Protein AF-A0A944GM49-F1 (afdb_monomer)

Foldseek 3Di:
DLLQDDDPVQWDKDWDWDWDDDPVDIDGQDTFIWIKHFDDHPCSPPPQTKIKTFQPVVGPGQWQFALPQDQCCAAPVRHRPRTAGMKIFACQPVCNQFLSCLLQLLLVLLVPAQAAGKGWDWDFDDDPNHGRAITIIIHDPALRVCCRRHVDRSQQKWKKFQDVVVVPQRIFTPGYDDPPPDPDRCVLCPVLVVLVVVDDACQDPVSVVVLVLAAVLSQLLSQCLSCQLQVLPDPPPSGQWMKMAGNACPDPDRPNGHIHTHRGDSLSRLFQAQVCLQPLQQCVAPDPDGRLLDPPDSRSSSNSVNRLLLHPVSVVVSLVSSLCCCVGSVVPVVSLVSLVVSCVRCLVRFVVRCVSVPPSHGSCCNDCNSGSHSVSVNRSSVRNSVNSVVNSVSSCVPNVD

Structure (mmCIF, N/CA/C/O backbone):
data_AF-A0A944GM49-F1
#
_entry.id   AF-A0A944GM49-F1
#
loop_
_atom_site.group_PDB
_atom_site.id
_atom_site.type_symbol
_atom_site.label_atom_id
_atom_site.label_alt_id
_atom_site.label_comp_id
_atom_site.label_asym_id
_atom_site.label_entity_id
_atom_site.label_seq_id
_atom_site.pdbx_PDB_ins_code
_atom_site.Cartn_x
_atom_site.Cartn_y
_atom_site.Cartn_z
_atom_site.occupancy
_atom_site.B_iso_or_equiv
_atom_site.auth_seq_id
_atom_site.auth_comp_id
_atom_site.auth_asym_id
_atom_site.auth_atom_id
_atom_site.pdbx_PDB_model_num
ATOM 1 N N . ALA A 1 1 ? -13.262 2.116 -25.261 1.00 62.12 1 ALA A N 1
ATOM 2 C CA . ALA A 1 1 ? -11.812 1.849 -25.364 1.00 62.12 1 ALA A CA 1
ATOM 3 C C . ALA A 1 1 ? -11.486 0.547 -24.641 1.00 62.12 1 ALA A C 1
ATOM 5 O O . ALA A 1 1 ? -12.060 0.304 -23.584 1.00 62.12 1 ALA A O 1
ATOM 6 N N . ASN A 1 2 ? -10.597 -0.282 -25.194 1.00 79.81 2 ASN A N 1
ATOM 7 C CA . ASN A 1 2 ? -10.342 -1.642 -24.692 1.00 79.81 2 ASN A CA 1
ATOM 8 C C . ASN A 1 2 ? -9.691 -1.670 -23.296 1.00 79.81 2 ASN A C 1
ATOM 10 O O . ASN A 1 2 ? -9.828 -2.656 -22.587 1.00 79.81 2 ASN A O 1
ATOM 14 N N . TYR A 1 3 ? -9.061 -0.573 -22.856 1.00 80.81 3 TYR A N 1
ATOM 15 C CA . TYR A 1 3 ? -8.359 -0.505 -21.567 1.00 80.81 3 TYR A CA 1
ATOM 16 C C . TYR A 1 3 ? -9.266 -0.626 -20.329 1.00 80.81 3 TYR A C 1
ATOM 18 O O . TYR A 1 3 ? -8.764 -0.797 -19.225 1.00 80.81 3 TYR A O 1
ATOM 26 N N . LYS A 1 4 ? -10.597 -0.530 -20.475 1.00 84.50 4 LYS A N 1
ATOM 27 C CA . LYS A 1 4 ? -11.540 -0.704 -19.353 1.00 84.50 4 LYS A CA 1
ATOM 28 C C . LYS A 1 4 ? -11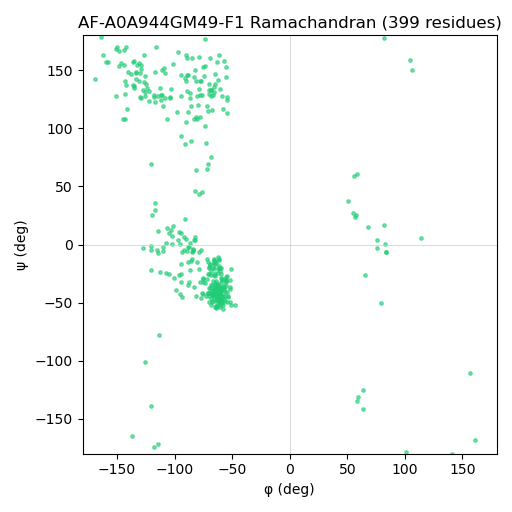.906 -2.163 -19.076 1.00 84.50 4 LYS A C 1
ATOM 30 O O . LYS A 1 4 ? -12.508 -2.441 -18.040 1.00 84.50 4 LYS A O 1
ATOM 35 N N . GLN A 1 5 ? -11.560 -3.063 -19.985 1.00 87.88 5 GLN A N 1
ATOM 36 C CA . GLN A 1 5 ? -11.939 -4.465 -19.923 1.00 87.88 5 GLN A CA 1
ATOM 37 C C . GLN A 1 5 ? -11.110 -5.228 -18.875 1.00 87.88 5 GLN A C 1
ATOM 39 O O . GLN A 1 5 ? -9.999 -4.808 -18.548 1.00 87.88 5 GLN A O 1
ATOM 44 N N . LYS A 1 6 ? -11.669 -6.301 -18.302 1.00 86.25 6 LYS A N 1
ATOM 45 C CA . LYS A 1 6 ? -11.122 -7.022 -17.136 1.00 86.25 6 LYS A CA 1
ATOM 46 C C . LYS A 1 6 ? -11.331 -8.537 -17.273 1.00 86.25 6 LYS A C 1
ATOM 48 O O . LYS A 1 6 ? -12.088 -8.984 -18.127 1.00 86.25 6 LYS A O 1
ATOM 53 N N . GLY A 1 7 ? -10.702 -9.310 -16.387 1.00 88.75 7 GLY A N 1
ATOM 54 C CA . GLY A 1 7 ? -10.905 -10.762 -16.278 1.00 88.75 7 GLY A CA 1
ATOM 55 C C . GLY A 1 7 ? -10.113 -11.606 -17.284 1.00 88.75 7 GLY A C 1
ATOM 56 O O . GLY A 1 7 ? -9.387 -11.073 -18.126 1.00 88.75 7 GLY A O 1
ATOM 57 N N . ARG A 1 8 ? -10.254 -12.934 -17.161 1.00 90.31 8 ARG A N 1
ATOM 58 C CA . ARG A 1 8 ? -9.513 -13.957 -17.924 1.00 90.31 8 ARG A CA 1
ATOM 59 C C . ARG A 1 8 ? -9.629 -13.778 -19.440 1.00 90.31 8 ARG A C 1
ATOM 61 O O . ARG A 1 8 ? -8.626 -13.847 -20.137 1.00 90.31 8 ARG A O 1
ATOM 68 N N . GLU A 1 9 ? -10.820 -13.443 -19.929 1.00 92.81 9 GLU A N 1
ATOM 69 C CA . GLU A 1 9 ? -11.111 -13.215 -21.357 1.00 92.81 9 GLU A CA 1
ATOM 70 C C . GLU A 1 9 ? -10.319 -12.049 -21.980 1.00 92.81 9 GLU A C 1
ATOM 72 O O . GLU A 1 9 ? -10.139 -11.952 -23.199 1.00 92.81 9 GLU A O 1
ATOM 77 N N . TRP A 1 10 ? -9.815 -11.136 -21.147 1.00 93.31 10 TRP A N 1
ATOM 78 C CA . TRP A 1 10 ? -9.014 -9.986 -21.570 1.00 93.31 10 TRP A CA 1
ATOM 79 C C . TRP A 1 10 ? -7.516 -10.163 -21.331 1.00 93.31 10 TRP A C 1
ATOM 81 O O . TRP A 1 10 ? -6.741 -9.238 -21.572 1.00 93.31 10 TRP A O 1
ATOM 91 N N . GLU A 1 11 ? -7.100 -11.361 -20.929 1.00 95.81 11 GLU A N 1
ATOM 92 C CA . GLU A 1 11 ? -5.700 -11.760 -20.890 1.00 95.81 11 GLU A CA 1
ATOM 93 C C . GLU A 1 11 ? -5.187 -12.088 -22.293 1.00 95.81 11 GLU A C 1
ATOM 95 O O . GLU A 1 11 ? -5.901 -12.646 -23.133 1.00 95.81 11 GLU A O 1
ATOM 100 N N . ARG A 1 12 ? -3.952 -11.686 -22.587 1.00 95.50 12 ARG A N 1
ATOM 101 C CA . ARG A 1 12 ? -3.293 -11.951 -23.870 1.00 95.50 12 ARG A CA 1
ATOM 102 C C . ARG A 1 12 ? -1.970 -12.649 -23.625 1.00 95.50 12 ARG A C 1
ATOM 104 O O . ARG A 1 12 ? -1.239 -12.268 -22.720 1.00 95.50 12 ARG A O 1
ATOM 111 N N . THR A 1 13 ? -1.666 -13.653 -24.437 1.00 97.12 13 THR A N 1
ATOM 112 C CA . THR A 1 13 ? -0.367 -14.325 -24.396 1.00 97.12 13 THR A CA 1
ATOM 113 C C . THR A 1 13 ? 0.739 -13.360 -24.815 1.00 97.12 13 THR A C 1
ATOM 115 O O . THR A 1 13 ? 0.598 -12.652 -25.814 1.00 97.12 13 THR A O 1
ATOM 118 N N . ALA A 1 14 ? 1.844 -13.366 -24.077 1.00 97.44 14 ALA A N 1
ATOM 119 C CA . ALA A 1 14 ? 3.080 -12.674 -24.415 1.00 97.44 14 ALA A CA 1
ATOM 120 C C . ALA A 1 14 ? 4.285 -13.589 -24.166 1.00 97.44 14 ALA A C 1
ATOM 122 O O . ALA A 1 14 ? 4.209 -14.530 -23.376 1.00 97.44 14 ALA A O 1
ATOM 123 N N . ALA A 1 15 ? 5.399 -13.298 -24.835 1.00 97.69 15 ALA A N 1
ATOM 124 C CA . ALA A 1 15 ? 6.705 -13.832 -24.472 1.00 97.69 15 ALA A CA 1
ATOM 125 C C . ALA A 1 15 ? 7.416 -12.815 -23.572 1.00 97.69 15 ALA A C 1
ATOM 127 O O . ALA A 1 15 ? 7.509 -11.640 -23.930 1.00 97.69 15 ALA A O 1
ATOM 128 N N . LEU A 1 16 ? 7.890 -13.267 -22.414 1.00 98.00 16 LEU A N 1
ATOM 129 C CA . LEU A 1 16 ? 8.657 -12.477 -21.459 1.00 98.00 16 LEU A CA 1
ATOM 130 C C . LEU A 1 16 ? 10.110 -12.949 -21.475 1.00 98.00 16 LEU A C 1
ATOM 132 O O . LEU A 1 16 ? 10.371 -14.124 -21.216 1.00 98.00 16 LEU A O 1
ATOM 136 N N . SER A 1 17 ? 11.021 -12.005 -21.690 1.00 97.75 17 SER A N 1
ATOM 137 C CA . SER A 1 17 ? 12.437 -12.141 -21.356 1.00 97.75 17 SER A CA 1
ATOM 138 C C . SER A 1 17 ? 12.797 -11.078 -20.323 1.00 97.75 17 SER A C 1
ATOM 140 O O . SER A 1 17 ? 12.530 -9.895 -20.547 1.00 97.75 17 SER A O 1
ATOM 142 N N . MET A 1 18 ? 13.385 -11.488 -19.200 1.00 97.81 18 MET A N 1
ATOM 143 C CA . MET A 1 18 ? 13.909 -10.590 -18.169 1.00 97.81 18 MET A CA 1
ATOM 144 C C . MET A 1 18 ? 15.424 -10.712 -18.127 1.00 97.81 18 MET A C 1
ATOM 146 O O . MET A 1 18 ? 15.960 -11.821 -18.122 1.00 97.81 18 MET A O 1
ATOM 150 N N . PHE A 1 19 ? 16.095 -9.566 -18.077 1.00 97.31 19 PHE A N 1
ATOM 151 C CA . PHE A 1 19 ? 17.545 -9.490 -18.053 1.00 97.31 19 PHE A CA 1
ATOM 152 C C . PHE A 1 19 ? 18.008 -8.740 -16.814 1.00 97.31 19 PHE A C 1
ATOM 154 O O . PHE A 1 19 ? 17.529 -7.636 -16.555 1.00 97.31 19 PHE A O 1
ATOM 161 N N . GLU A 1 20 ? 18.978 -9.308 -16.110 1.00 95.44 20 GLU A N 1
ATOM 162 C CA . GLU A 1 20 ? 19.768 -8.574 -15.130 1.00 95.44 20 GLU A CA 1
ATOM 163 C C . GLU A 1 20 ? 20.988 -7.969 -15.806 1.00 95.44 20 GLU A C 1
ATOM 165 O O . GLU A 1 20 ? 21.609 -8.574 -16.689 1.00 95.44 20 GLU A O 1
ATOM 170 N N . MET A 1 21 ? 21.323 -6.750 -15.395 1.00 91.44 21 MET A N 1
ATOM 171 C CA . MET A 1 21 ? 22.419 -5.988 -15.976 1.00 91.44 21 MET A CA 1
ATOM 172 C C . MET A 1 21 ? 23.336 -5.486 -14.869 1.00 91.44 21 MET A C 1
ATOM 174 O O . MET A 1 21 ? 22.907 -4.799 -13.946 1.00 91.44 21 MET A O 1
ATOM 178 N N . SER A 1 22 ? 24.618 -5.798 -15.003 1.00 89.44 22 SER A N 1
ATOM 179 C CA . SER A 1 22 ? 25.712 -5.144 -14.297 1.00 89.44 22 SER A CA 1
ATOM 180 C C . SER A 1 22 ? 26.605 -4.436 -15.326 1.00 89.44 22 SER A C 1
ATOM 182 O O . SER A 1 22 ? 26.439 -4.662 -16.529 1.00 89.44 22 SER A O 1
ATOM 184 N N . PRO A 1 23 ? 27.562 -3.589 -14.904 1.00 87.56 23 PRO A N 1
ATOM 185 C CA . PRO A 1 23 ? 28.467 -2.914 -15.838 1.00 87.56 23 PRO A CA 1
ATOM 186 C C . PRO A 1 23 ? 29.173 -3.855 -16.829 1.00 87.56 23 PRO A C 1
ATOM 188 O O . PRO A 1 23 ? 29.426 -3.459 -17.964 1.00 87.56 23 PRO A O 1
ATOM 191 N N . ASP A 1 24 ? 29.431 -5.103 -16.423 1.00 92.75 24 ASP A N 1
ATOM 192 C CA . ASP A 1 24 ? 30.232 -6.065 -17.189 1.00 92.75 24 ASP A CA 1
ATOM 193 C C . ASP A 1 24 ? 29.438 -7.283 -17.698 1.00 92.75 24 ASP A C 1
ATOM 195 O O . ASP A 1 24 ? 29.982 -8.107 -18.440 1.00 92.75 24 ASP A O 1
ATOM 199 N N . LYS A 1 25 ? 28.167 -7.448 -17.302 1.00 93.88 25 LYS A N 1
ATOM 200 C CA . LYS A 1 25 ? 27.368 -8.642 -17.623 1.00 93.88 25 LYS A CA 1
ATOM 201 C C . LYS A 1 25 ? 25.913 -8.283 -17.910 1.00 93.88 25 LYS A C 1
ATOM 203 O O . LYS A 1 25 ? 25.283 -7.533 -17.175 1.00 93.88 25 LYS A O 1
ATOM 208 N N . THR A 1 26 ? 25.358 -8.903 -18.944 1.00 95.56 26 THR A N 1
ATOM 209 C CA . THR A 1 26 ? 23.910 -9.011 -19.148 1.00 95.56 26 THR A CA 1
ATOM 210 C C . THR A 1 26 ? 23.545 -10.486 -19.116 1.00 95.56 26 THR A C 1
ATOM 212 O O . THR A 1 26 ? 24.164 -11.289 -19.815 1.00 95.56 26 THR A O 1
ATOM 215 N N . GLU A 1 27 ? 22.565 -10.848 -18.301 1.00 96.44 27 GLU A N 1
ATOM 216 C CA . GLU A 1 27 ? 22.133 -12.231 -18.108 1.00 96.44 27 GLU A CA 1
ATOM 217 C C . GLU A 1 27 ? 20.622 -12.331 -18.260 1.00 96.44 27 GLU A C 1
ATOM 219 O O . GLU A 1 27 ? 19.890 -11.597 -17.606 1.00 96.44 27 GLU A O 1
ATOM 224 N N . GLU A 1 28 ? 20.154 -13.231 -19.124 1.00 97.44 28 GLU A N 1
ATOM 225 C CA . GLU A 1 28 ? 18.731 -13.553 -19.216 1.00 97.44 28 GLU A CA 1
ATOM 226 C C . GLU A 1 28 ? 18.357 -14.482 -18.057 1.00 97.44 28 GLU A C 1
ATOM 228 O O . GLU A 1 28 ? 18.773 -15.640 -18.025 1.00 97.44 28 GLU A O 1
ATOM 233 N N . VAL A 1 29 ? 17.591 -13.964 -17.098 1.00 97.12 29 VAL A N 1
ATOM 234 C CA . VAL A 1 29 ? 17.218 -14.680 -15.865 1.00 97.12 29 VAL A CA 1
ATOM 235 C C . VAL A 1 29 ? 15.848 -15.346 -15.964 1.00 97.12 29 VAL A C 1
ATOM 237 O O . VAL A 1 29 ? 15.604 -16.369 -15.330 1.00 97.12 29 VAL A O 1
ATOM 240 N N . LEU A 1 30 ? 14.961 -14.822 -16.813 1.00 97.25 30 LEU A N 1
ATOM 241 C CA . LEU A 1 30 ? 13.676 -15.441 -17.133 1.00 97.25 30 LEU A CA 1
ATOM 242 C C . LEU A 1 30 ? 13.445 -15.400 -18.638 1.00 97.25 30 LEU A C 1
ATOM 244 O O . LEU A 1 30 ? 13.607 -14.357 -19.262 1.00 97.25 30 LEU A O 1
ATOM 248 N N . ASN A 1 31 ? 12.992 -16.522 -19.193 1.00 97.19 31 ASN A N 1
ATOM 249 C CA . ASN A 1 31 ? 12.485 -16.629 -20.557 1.00 97.19 31 ASN A CA 1
ATOM 250 C C . ASN A 1 31 ? 11.313 -17.617 -20.563 1.00 97.19 31 ASN A C 1
ATOM 252 O O . ASN A 1 31 ? 11.500 -18.821 -20.339 1.00 97.19 31 ASN A O 1
ATOM 256 N N . GLN A 1 32 ? 10.093 -17.106 -20.733 1.00 97.88 32 GLN A N 1
ATOM 257 C CA . GLN A 1 32 ? 8.888 -17.931 -20.824 1.00 97.88 32 GLN A CA 1
ATOM 258 C C . GLN A 1 32 ? 7.707 -17.176 -21.435 1.00 97.88 32 GLN A C 1
ATOM 260 O O . GLN A 1 32 ? 7.662 -15.948 -21.463 1.00 97.88 32 GLN A O 1
ATOM 265 N N . LEU A 1 33 ? 6.701 -17.931 -21.873 1.00 98.31 33 LEU A N 1
ATOM 266 C CA . LEU A 1 33 ? 5.387 -17.374 -22.171 1.00 98.31 33 LEU A CA 1
ATOM 267 C C . LEU A 1 33 ? 4.634 -17.052 -20.874 1.00 98.31 33 LEU A C 1
ATOM 269 O O . LEU A 1 33 ? 4.733 -17.776 -19.880 1.00 98.31 33 LEU A O 1
ATOM 273 N N . CYS A 1 34 ? 3.849 -15.981 -20.905 1.00 98.19 34 CYS A N 1
ATOM 274 C CA . CYS A 1 34 ? 2.978 -15.561 -19.816 1.00 98.19 34 CYS A CA 1
ATOM 275 C C . CYS A 1 34 ? 1.676 -14.957 -20.358 1.00 98.19 34 CYS A C 1
ATOM 277 O O . CYS A 1 34 ? 1.543 -14.658 -21.549 1.00 98.19 34 CYS A O 1
ATOM 279 N N . GLY A 1 35 ? 0.700 -14.785 -19.475 1.00 98.12 35 GLY A N 1
ATOM 280 C CA . GLY A 1 35 ? -0.472 -13.964 -19.740 1.00 98.12 35 GLY A CA 1
ATOM 281 C C . GLY A 1 35 ? -0.221 -12.517 -19.335 1.00 98.12 35 GLY A C 1
ATOM 282 O O . GLY A 1 35 ? 0.466 -12.258 -18.352 1.00 98.12 35 GLY A O 1
ATOM 283 N N . VAL A 1 36 ? -0.795 -11.564 -20.063 1.00 97.31 36 VAL A N 1
ATOM 284 C CA . VAL A 1 36 ? -0.692 -10.130 -19.768 1.00 97.31 36 VAL A CA 1
ATOM 285 C C . VAL A 1 36 ? -2.080 -9.506 -19.711 1.00 97.31 36 VAL A C 1
ATOM 287 O O . VAL A 1 36 ? -2.898 -9.707 -20.614 1.00 97.31 36 VAL A O 1
ATOM 290 N N . ARG A 1 37 ? -2.338 -8.712 -18.665 1.00 95.94 37 ARG A N 1
ATOM 291 C CA . ARG A 1 37 ? -3.525 -7.846 -18.544 1.00 95.94 37 ARG A CA 1
ATOM 292 C C . ARG A 1 37 ? -3.125 -6.421 -18.193 1.00 95.94 37 ARG A C 1
ATOM 294 O O . ARG A 1 37 ? -2.098 -6.197 -17.565 1.00 95.94 37 ARG A O 1
ATOM 301 N N . ILE A 1 38 ? -3.967 -5.459 -18.563 1.00 95.19 38 ILE A N 1
ATOM 302 C CA . ILE A 1 38 ? -3.829 -4.083 -18.078 1.00 95.19 38 ILE A CA 1
ATOM 303 C C . ILE A 1 38 ? -4.157 -4.050 -16.577 1.00 95.19 38 ILE A C 1
ATOM 305 O O . ILE A 1 38 ? -5.176 -4.598 -16.153 1.00 95.19 38 ILE A O 1
ATOM 309 N N . GLN A 1 39 ? -3.299 -3.392 -15.802 1.00 92.94 39 GLN A N 1
ATOM 310 C CA . GLN A 1 39 ? -3.407 -3.210 -14.355 1.00 92.94 39 GLN A CA 1
ATOM 311 C C . GLN A 1 39 ? -3.941 -1.811 -14.005 1.00 92.94 39 GLN A C 1
ATOM 313 O O . GLN A 1 39 ? -3.817 -0.865 -14.785 1.00 92.94 39 GLN A O 1
ATOM 318 N N . GLY A 1 40 ? -4.548 -1.699 -12.821 1.00 89.06 40 GLY A N 1
ATOM 319 C CA . GLY A 1 40 ? -5.018 -0.446 -12.233 1.00 89.06 40 GLY A CA 1
ATOM 320 C C . GLY A 1 40 ? -6.523 -0.233 -12.376 1.00 89.06 40 GLY A C 1
ATOM 321 O O . GLY A 1 40 ? -7.246 -1.066 -12.931 1.00 89.06 40 GLY A O 1
ATOM 322 N N . ASN A 1 41 ? -7.002 0.911 -11.883 1.00 86.25 41 ASN A N 1
ATOM 323 C CA . ASN A 1 41 ? -8.377 1.349 -12.107 1.00 86.25 41 ASN A CA 1
ATOM 324 C C . ASN A 1 41 ? -8.429 2.616 -12.966 1.00 86.25 41 ASN A C 1
ATOM 326 O O . ASN A 1 41 ? -8.661 2.516 -14.174 1.00 86.25 41 ASN A O 1
ATOM 330 N N . TYR A 1 42 ? -8.149 3.776 -12.368 1.00 86.12 42 TYR A N 1
ATOM 331 C CA . TYR A 1 42 ? -8.139 5.069 -13.056 1.00 86.12 42 TYR A CA 1
ATOM 332 C C . TYR A 1 42 ? -6.948 5.207 -14.022 1.00 86.12 42 TYR A C 1
ATOM 334 O O . TYR A 1 42 ? -7.121 5.590 -15.184 1.00 86.12 42 TYR A O 1
ATOM 342 N N . SER A 1 43 ? -5.766 4.753 -13.588 1.00 90.00 43 SER A N 1
ATOM 343 C CA . SER A 1 43 ? -4.502 4.790 -14.346 1.00 90.00 43 SER A CA 1
ATOM 344 C C . SER A 1 43 ? -4.517 3.991 -15.653 1.00 90.00 43 SER A C 1
ATOM 346 O O . SER A 1 43 ? -3.681 4.176 -16.533 1.00 90.00 43 SER A O 1
ATOM 348 N N . ARG A 1 44 ? -5.533 3.148 -15.873 1.00 91.25 44 ARG A N 1
ATOM 349 C CA . ARG A 1 44 ? -5.751 2.478 -17.167 1.00 91.25 44 ARG A CA 1
ATOM 350 C C . ARG A 1 44 ? -5.984 3.468 -18.308 1.00 91.25 44 ARG A C 1
ATOM 352 O O . ARG A 1 44 ? -5.850 3.094 -19.474 1.00 91.25 44 ARG A O 1
ATOM 359 N N . SER A 1 45 ? -6.367 4.702 -17.984 1.00 90.06 45 SER A N 1
ATOM 360 C CA . SER A 1 45 ? -6.538 5.787 -18.947 1.00 90.06 45 SER A CA 1
ATOM 361 C C . SER A 1 45 ? -5.249 6.563 -19.257 1.00 90.06 45 SER A C 1
ATOM 363 O O . SER A 1 45 ? -5.213 7.231 -20.292 1.00 90.06 45 SER A O 1
ATOM 365 N N . ASP A 1 46 ? -4.183 6.404 -18.463 1.00 92.06 46 ASP A N 1
ATOM 366 C CA . ASP A 1 46 ? -2.908 7.115 -18.642 1.00 92.06 46 ASP A CA 1
ATOM 367 C C . ASP A 1 46 ? -2.154 6.664 -19.888 1.00 92.06 46 ASP A C 1
ATOM 369 O O . ASP A 1 46 ? -2.397 5.582 -20.418 1.00 92.06 46 ASP A O 1
ATOM 373 N N . LEU A 1 47 ? -1.213 7.476 -20.378 1.00 93.50 47 LEU A N 1
ATOM 374 C CA . LEU A 1 47 ? -0.439 7.162 -21.585 1.00 93.50 47 LEU A CA 1
ATOM 375 C C . LEU A 1 47 ? 0.330 5.837 -21.443 1.00 93.50 47 LEU A C 1
ATOM 377 O O . LEU A 1 47 ? 0.184 4.951 -22.291 1.00 93.50 47 LEU A O 1
ATOM 381 N N . GLN A 1 48 ? 1.078 5.684 -20.348 1.00 96.00 48 GLN A N 1
ATOM 382 C CA . GLN A 1 48 ? 1.783 4.457 -19.986 1.00 96.00 48 GLN A CA 1
ATOM 383 C C . GLN A 1 48 ? 0.826 3.532 -19.220 1.00 96.00 48 GLN A C 1
ATOM 385 O O . GLN A 1 48 ? 0.303 3.899 -18.174 1.00 96.00 48 GLN A O 1
ATOM 390 N N . LYS A 1 49 ? 0.570 2.330 -19.746 1.00 95.19 49 LYS A N 1
ATOM 391 C CA . LYS A 1 49 ? -0.341 1.364 -19.111 1.00 95.19 49 LYS A CA 1
ATOM 392 C C . LYS A 1 49 ? 0.408 0.514 -18.096 1.00 95.19 49 LYS A C 1
ATOM 394 O O . LYS A 1 49 ? 1.402 -0.097 -18.465 1.00 95.19 49 LYS A O 1
ATOM 399 N N . GLY A 1 50 ? -0.118 0.390 -16.879 1.00 96.31 50 GLY A N 1
ATOM 400 C CA . GLY A 1 50 ? 0.297 -0.678 -15.971 1.00 96.31 50 GLY A CA 1
ATOM 401 C C . GLY A 1 50 ? -0.036 -2.048 -16.568 1.00 96.31 50 GLY A C 1
ATOM 402 O O . GLY A 1 50 ? -1.087 -2.210 -17.201 1.00 96.31 50 GLY A O 1
ATOM 403 N N . LEU A 1 51 ? 0.844 -3.028 -16.381 1.00 97.12 51 LEU A N 1
ATOM 404 C CA . LEU A 1 51 ? 0.662 -4.393 -16.876 1.00 97.12 51 LEU A CA 1
ATOM 405 C C . LEU A 1 51 ? 0.815 -5.384 -15.728 1.00 97.12 51 LEU A C 1
ATOM 407 O O . LEU A 1 51 ? 1.700 -5.243 -14.897 1.00 97.12 51 LEU A O 1
ATOM 411 N N . ARG A 1 52 ? -0.021 -6.413 -15.710 1.00 97.44 52 ARG A N 1
ATOM 412 C CA . ARG A 1 52 ? 0.120 -7.563 -14.822 1.00 97.44 52 ARG A CA 1
ATOM 413 C C . ARG A 1 52 ? 0.487 -8.780 -15.656 1.00 97.44 52 ARG A C 1
ATOM 415 O O . ARG A 1 52 ? -0.175 -9.046 -16.664 1.00 97.44 52 ARG A O 1
ATOM 422 N N . LEU A 1 53 ? 1.549 -9.462 -15.250 1.00 98.12 53 LEU A N 1
ATOM 423 C CA . LEU A 1 53 ? 2.135 -10.631 -15.891 1.00 98.12 53 LEU A CA 1
ATOM 424 C C . LEU A 1 53 ? 1.744 -11.868 -15.083 1.00 98.12 53 LEU A C 1
ATOM 426 O O . LEU A 1 53 ? 1.994 -11.903 -13.885 1.00 98.12 53 LEU A O 1
ATOM 430 N N . TYR A 1 54 ? 1.165 -12.876 -15.727 1.00 97.94 54 TYR A N 1
ATOM 431 C CA . TYR A 1 54 ? 0.705 -14.104 -15.078 1.00 97.94 54 TYR A CA 1
ATOM 432 C C . TYR A 1 54 ? 1.468 -15.313 -15.607 1.00 97.94 54 TYR A C 1
ATOM 434 O O . TYR A 1 54 ? 1.412 -15.620 -16.804 1.00 97.94 54 TYR A O 1
ATOM 442 N N . ALA A 1 55 ? 2.120 -16.047 -14.715 1.00 97.75 55 ALA A N 1
ATOM 443 C CA . ALA A 1 55 ? 2.688 -17.347 -15.023 1.00 97.75 55 ALA A CA 1
ATOM 444 C C . ALA A 1 55 ? 1.631 -18.434 -14.789 1.00 97.75 55 ALA A C 1
ATOM 446 O O . ALA A 1 55 ? 1.177 -18.666 -13.670 1.00 97.75 55 ALA A O 1
ATOM 447 N N . ARG A 1 56 ? 1.199 -19.102 -15.862 1.00 95.38 56 ARG A N 1
ATOM 448 C CA . ARG A 1 56 ? 0.136 -20.118 -15.823 1.00 95.38 56 ARG A CA 1
ATOM 449 C C . ARG A 1 56 ? 0.482 -21.278 -16.744 1.00 95.38 56 ARG A C 1
ATOM 451 O O . ARG A 1 56 ? 1.083 -21.078 -17.800 1.00 95.38 56 ARG A O 1
ATOM 458 N N . SER A 1 57 ? 0.036 -22.476 -16.372 1.00 95.81 57 SER A N 1
ATOM 459 C CA . SER A 1 57 ? 0.210 -23.696 -17.172 1.00 95.81 57 SER A CA 1
ATOM 460 C C . SER A 1 57 ? -0.336 -23.565 -18.594 1.00 95.81 57 SER A C 1
ATOM 462 O O . SER A 1 57 ? 0.253 -24.112 -19.518 1.00 95.81 57 SER A O 1
ATOM 464 N N . ASP A 1 58 ? -1.405 -22.784 -18.780 1.00 95.12 58 ASP A N 1
ATOM 465 C CA . ASP A 1 58 ? -2.026 -22.525 -20.087 1.00 95.12 58 ASP A CA 1
ATOM 466 C C . ASP A 1 58 ? -1.075 -21.844 -21.086 1.00 95.12 58 ASP A C 1
ATOM 468 O O . ASP A 1 58 ? -1.283 -21.935 -22.294 1.00 95.12 58 ASP A O 1
ATOM 472 N N . TYR A 1 59 ? -0.039 -21.154 -20.595 1.00 95.12 59 TYR A N 1
ATOM 473 C CA . TYR A 1 59 ? 0.981 -20.517 -21.431 1.00 95.12 59 TYR A CA 1
ATOM 474 C C . TYR A 1 59 ? 2.323 -21.250 -21.382 1.00 95.12 59 TYR A C 1
ATOM 476 O O . TYR A 1 59 ? 3.102 -21.149 -22.323 1.00 95.12 59 TYR A O 1
ATOM 484 N N . GLY A 1 60 ? 2.610 -21.993 -20.313 1.00 94.31 60 GLY A N 1
ATOM 485 C CA . GLY A 1 60 ? 3.866 -22.717 -20.149 1.00 94.31 60 GLY A CA 1
ATOM 486 C C . GLY A 1 60 ? 4.176 -22.983 -18.682 1.00 94.31 60 GLY A C 1
ATOM 487 O O . GLY A 1 60 ? 3.518 -23.794 -18.033 1.00 94.31 60 GLY A O 1
ATOM 488 N N . LYS A 1 61 ? 5.205 -22.322 -18.143 1.00 96.12 61 LYS A N 1
ATOM 489 C CA . LYS A 1 61 ? 5.567 -22.460 -16.726 1.00 96.12 61 LYS A CA 1
ATOM 490 C C . LYS A 1 61 ? 4.501 -21.803 -15.839 1.00 96.12 61 LYS A C 1
ATOM 492 O O . LYS A 1 61 ? 4.026 -20.705 -16.119 1.00 96.12 61 LYS A O 1
ATOM 497 N N . LYS A 1 62 ? 4.151 -22.480 -14.741 1.00 96.81 62 LYS A N 1
ATOM 498 C CA . LYS A 1 62 ? 3.125 -22.053 -13.770 1.00 96.81 62 LYS A CA 1
ATOM 499 C C . LYS A 1 62 ? 3.616 -21.044 -12.721 1.00 96.81 62 LYS A C 1
ATOM 501 O O . LYS A 1 62 ? 2.907 -20.816 -11.748 1.00 96.81 62 LYS A O 1
ATOM 506 N N . SER A 1 63 ? 4.840 -20.553 -12.862 1.00 97.50 63 SER A N 1
ATOM 507 C CA . SER A 1 63 ? 5.494 -19.571 -11.993 1.00 97.50 63 SER A CA 1
ATOM 508 C C . SER A 1 63 ? 6.655 -18.914 -12.751 1.00 97.50 63 SER A C 1
ATOM 510 O O . SER A 1 63 ? 7.153 -19.469 -13.739 1.00 97.50 63 SER A O 1
ATOM 512 N N . PHE A 1 64 ? 7.045 -17.721 -12.316 1.00 98.12 64 PHE A N 1
ATOM 513 C CA . PHE A 1 64 ? 8.320 -17.082 -12.606 1.00 98.12 64 PHE A CA 1
ATOM 514 C C . PHE A 1 64 ? 9.291 -17.512 -11.503 1.00 98.12 64 PHE A C 1
ATOM 516 O O . PHE A 1 64 ? 9.142 -17.078 -10.366 1.00 98.12 64 PHE A O 1
ATOM 523 N N . ASN A 1 65 ? 10.222 -18.413 -11.822 1.00 97.31 65 ASN A N 1
ATOM 524 C CA . ASN A 1 65 ? 11.195 -18.931 -10.855 1.00 97.31 65 ASN A CA 1
ATOM 525 C C . ASN A 1 65 ? 12.477 -18.104 -10.949 1.00 97.31 65 ASN A C 1
ATOM 527 O O . ASN A 1 65 ? 13.299 -18.361 -11.834 1.00 97.31 65 ASN A O 1
ATOM 531 N N . TYR A 1 66 ? 12.581 -17.084 -10.110 1.00 97.25 66 TYR A N 1
ATOM 532 C CA . TYR A 1 66 ? 13.727 -16.204 -9.959 1.00 97.25 66 TYR A CA 1
ATOM 533 C C . TYR A 1 66 ? 13.538 -15.334 -8.707 1.00 97.25 66 TYR A C 1
ATOM 535 O O . TYR A 1 66 ? 12.429 -14.854 -8.477 1.00 97.25 66 TYR A O 1
ATOM 543 N N . SER A 1 67 ? 14.610 -15.056 -7.963 1.00 96.88 67 SER A N 1
ATOM 544 C CA . SER A 1 67 ? 14.639 -14.136 -6.812 1.00 96.88 67 SER A CA 1
ATOM 545 C C . SER A 1 67 ? 14.533 -12.671 -7.260 1.00 96.88 67 SER A C 1
ATOM 547 O O . SER A 1 67 ? 15.469 -11.879 -7.134 1.00 96.88 67 SER A O 1
ATOM 549 N N . VAL A 1 68 ? 13.388 -12.300 -7.844 1.00 96.94 68 VAL A N 1
ATOM 550 C CA . VAL A 1 68 ? 13.145 -10.999 -8.500 1.00 96.94 68 VAL A CA 1
ATOM 551 C C . VAL A 1 68 ? 13.504 -9.817 -7.593 1.00 96.94 68 VAL A C 1
ATOM 553 O O . VAL A 1 68 ? 14.023 -8.806 -8.080 1.00 96.94 68 VAL A O 1
ATOM 556 N N . PHE A 1 69 ? 13.246 -9.946 -6.290 1.00 96.62 69 PHE A N 1
ATOM 557 C CA . PHE A 1 69 ? 13.396 -8.878 -5.300 1.00 96.62 69 PHE A CA 1
ATOM 558 C C . PHE A 1 69 ? 14.602 -9.042 -4.366 1.00 96.62 69 PHE A C 1
ATOM 560 O O . PHE A 1 69 ? 14.701 -8.299 -3.395 1.00 96.62 69 PHE A O 1
ATOM 567 N N . GLY A 1 70 ? 15.535 -9.936 -4.702 1.00 95.19 70 GLY A N 1
ATOM 568 C CA . GLY A 1 70 ? 16.754 -10.177 -3.930 1.00 95.19 70 GLY A CA 1
ATOM 569 C C . GLY A 1 70 ? 16.717 -11.486 -3.147 1.00 95.19 70 GLY A C 1
ATOM 570 O O . GLY A 1 70 ? 15.662 -11.961 -2.744 1.00 95.19 70 GLY A O 1
ATOM 571 N N . GLU A 1 71 ? 17.895 -12.075 -2.948 1.00 95.69 71 GLU A N 1
ATOM 572 C CA . GLU A 1 71 ? 18.070 -13.331 -2.199 1.00 95.69 71 GLU A CA 1
ATOM 573 C C . GLU A 1 71 ? 17.815 -13.164 -0.691 1.00 95.69 71 GLU A C 1
ATOM 575 O O . GLU A 1 71 ? 17.582 -14.137 0.021 1.00 95.69 71 GLU A O 1
ATOM 580 N N . ASP A 1 72 ? 17.885 -11.924 -0.204 1.00 95.62 72 ASP A N 1
ATOM 581 C CA . ASP A 1 72 ? 17.623 -11.519 1.176 1.00 95.62 72 ASP A CA 1
ATOM 582 C C . ASP A 1 72 ? 16.135 -11.295 1.470 1.00 95.62 72 ASP A C 1
ATOM 584 O O . ASP A 1 72 ? 15.771 -11.043 2.620 1.00 95.62 72 ASP A O 1
ATOM 588 N N . TYR A 1 73 ? 15.271 -11.386 0.456 1.00 96.19 73 TYR A N 1
ATOM 589 C CA . TYR A 1 73 ? 13.834 -11.387 0.663 1.00 96.19 73 TYR A CA 1
ATOM 590 C C . TYR A 1 73 ? 13.369 -12.803 1.010 1.00 96.19 73 TYR A C 1
ATOM 592 O O . TYR A 1 73 ? 13.387 -13.694 0.161 1.00 96.19 73 TYR A O 1
ATOM 600 N N . LEU A 1 74 ? 13.006 -12.998 2.278 1.00 97.00 74 LEU A N 1
ATOM 601 C CA . LEU A 1 74 ? 12.664 -14.298 2.846 1.00 97.00 74 LEU A CA 1
ATOM 602 C C . LEU A 1 74 ? 11.173 -14.384 3.183 1.00 97.00 74 LEU A C 1
ATOM 604 O O . LEU A 1 74 ? 10.568 -13.368 3.537 1.00 97.00 74 LEU A O 1
ATOM 608 N N . ASP A 1 75 ? 10.628 -15.594 3.106 1.00 96.69 75 ASP A N 1
ATOM 609 C CA . ASP A 1 75 ? 9.334 -15.956 3.679 1.00 96.69 75 ASP A CA 1
ATOM 610 C C . ASP A 1 75 ? 9.410 -16.080 5.218 1.00 96.69 75 ASP A C 1
ATOM 612 O O . ASP A 1 75 ? 10.483 -15.969 5.829 1.00 96.69 75 ASP A O 1
ATOM 616 N N . ASP A 1 76 ? 8.275 -16.349 5.863 1.00 95.56 76 ASP A N 1
ATOM 617 C CA . ASP A 1 76 ? 8.199 -16.527 7.321 1.00 95.56 76 ASP A CA 1
ATOM 618 C C . ASP A 1 76 ? 8.950 -17.772 7.837 1.00 95.56 76 ASP A C 1
ATOM 620 O O . ASP A 1 76 ? 9.239 -17.873 9.035 1.00 95.56 76 ASP A O 1
ATOM 624 N N . ASN A 1 77 ? 9.307 -18.712 6.955 1.00 94.88 77 ASN A N 1
ATOM 625 C CA . ASN A 1 77 ? 10.130 -19.881 7.279 1.00 94.88 77 ASN A CA 1
ATOM 626 C C . ASN A 1 77 ? 11.637 -19.610 7.114 1.00 94.88 77 ASN A C 1
ATOM 628 O O . ASN A 1 77 ? 12.460 -20.457 7.482 1.00 94.88 77 ASN A O 1
ATOM 632 N N . GLY A 1 78 ? 12.015 -18.431 6.610 1.00 96.62 78 GLY A N 1
ATOM 633 C CA . GLY A 1 78 ? 13.397 -18.045 6.338 1.00 96.62 78 GLY A CA 1
ATOM 634 C C . GLY A 1 78 ? 13.943 -18.564 5.004 1.00 96.62 78 GLY A C 1
ATOM 635 O O . GLY A 1 78 ? 15.164 -18.589 4.825 1.00 96.62 78 GLY A O 1
ATOM 636 N N . GLU A 1 79 ? 13.077 -18.992 4.087 1.00 97.44 79 GLU A N 1
ATOM 637 C CA . GLU A 1 79 ? 13.420 -19.410 2.727 1.00 97.44 79 GLU A CA 1
ATOM 638 C C . GLU A 1 79 ? 13.351 -18.219 1.763 1.00 97.44 79 GLU A C 1
ATOM 640 O O . GLU A 1 79 ? 12.506 -17.340 1.892 1.00 97.44 79 GLU A O 1
ATOM 645 N N . THR A 1 80 ? 14.253 -18.164 0.781 1.00 97.62 80 THR A N 1
ATOM 646 C CA . THR A 1 80 ? 14.256 -17.082 -0.212 1.00 97.62 80 THR A CA 1
ATOM 647 C C . THR A 1 80 ? 13.003 -17.126 -1.086 1.00 97.62 80 THR A C 1
ATOM 649 O O . THR A 1 80 ? 12.682 -18.150 -1.688 1.00 97.62 80 THR A O 1
ATOM 652 N N . MET A 1 81 ? 12.357 -15.972 -1.239 1.00 97.19 81 MET A N 1
ATOM 653 C CA . MET A 1 81 ? 11.229 -15.755 -2.141 1.00 97.19 81 MET A CA 1
ATOM 654 C C . MET A 1 81 ? 11.702 -15.724 -3.604 1.00 97.19 81 MET A C 1
ATOM 656 O O . MET A 1 81 ? 12.004 -14.671 -4.174 1.00 97.19 81 MET A O 1
ATOM 660 N N . ASP A 1 82 ? 11.767 -16.901 -4.230 1.00 96.88 82 ASP A N 1
ATOM 661 C CA . ASP A 1 82 ? 12.293 -17.101 -5.588 1.00 96.88 82 ASP A CA 1
ATOM 662 C C . ASP A 1 82 ? 11.239 -17.559 -6.612 1.00 96.88 82 ASP A C 1
ATOM 664 O O . ASP A 1 82 ? 11.567 -17.954 -7.737 1.00 96.88 82 ASP A O 1
ATOM 668 N N . LYS A 1 83 ? 9.954 -17.504 -6.252 1.00 96.25 83 LYS A N 1
ATOM 669 C CA . LYS A 1 83 ? 8.862 -18.056 -7.059 1.00 96.25 83 LYS A CA 1
ATOM 670 C C . LYS A 1 83 ? 7.629 -17.159 -7.020 1.00 96.25 83 LYS A C 1
ATOM 672 O O . LYS A 1 83 ? 6.969 -17.039 -6.002 1.00 96.25 83 LYS A O 1
ATOM 677 N N . PHE A 1 84 ? 7.246 -16.619 -8.178 1.00 97.75 84 PHE A N 1
ATOM 678 C CA . PHE A 1 84 ? 6.111 -15.693 -8.291 1.00 97.75 84 PHE A CA 1
ATOM 679 C C . PHE A 1 84 ? 5.071 -16.182 -9.300 1.00 97.75 84 PHE A C 1
ATOM 681 O O . PHE A 1 84 ? 5.401 -16.591 -10.417 1.00 97.75 84 PHE A O 1
ATOM 688 N N . LYS A 1 85 ? 3.785 -16.118 -8.953 1.00 97.50 85 LYS A N 1
ATOM 689 C CA . LYS A 1 85 ? 2.675 -16.410 -9.885 1.00 97.50 85 LYS A CA 1
ATOM 690 C C . LYS A 1 85 ? 2.310 -15.216 -10.743 1.00 97.50 85 LYS A C 1
ATOM 692 O O . LYS A 1 85 ? 2.003 -15.358 -11.932 1.00 97.50 85 LYS A O 1
ATOM 697 N N . THR A 1 86 ? 2.393 -14.046 -10.131 1.00 97.38 86 THR A N 1
ATOM 698 C CA . THR A 1 86 ? 2.029 -12.782 -10.736 1.00 97.38 86 THR A CA 1
ATOM 699 C C . THR A 1 86 ? 3.105 -11.753 -10.430 1.00 97.38 86 THR A C 1
ATOM 701 O O . THR A 1 86 ? 3.589 -11.668 -9.311 1.00 97.38 86 THR A O 1
ATOM 704 N N . LEU A 1 87 ? 3.475 -10.974 -11.441 1.00 98.19 87 LEU A N 1
ATOM 705 C CA . LEU A 1 87 ? 4.325 -9.796 -11.293 1.00 98.19 87 LEU A CA 1
ATOM 706 C C . LEU A 1 87 ? 3.605 -8.604 -11.911 1.00 98.19 87 LEU A C 1
ATOM 708 O O . LEU A 1 87 ? 2.910 -8.742 -12.925 1.00 98.19 87 LEU A O 1
ATOM 712 N N . VAL A 1 88 ? 3.775 -7.423 -11.332 1.00 98.31 88 VAL A N 1
ATOM 713 C CA . VAL A 1 88 ? 3.153 -6.199 -11.836 1.00 98.31 88 VAL A CA 1
ATOM 714 C C . VAL A 1 88 ? 4.230 -5.245 -12.330 1.00 98.31 88 VAL A C 1
ATOM 716 O O . VAL A 1 88 ? 5.168 -4.901 -11.629 1.00 98.31 88 VAL A O 1
ATOM 719 N N . LEU A 1 89 ? 4.069 -4.787 -13.566 1.00 98.31 89 LEU A N 1
ATOM 720 C CA . LEU A 1 89 ? 4.761 -3.634 -14.122 1.00 98.31 89 LEU A CA 1
ATOM 721 C C . L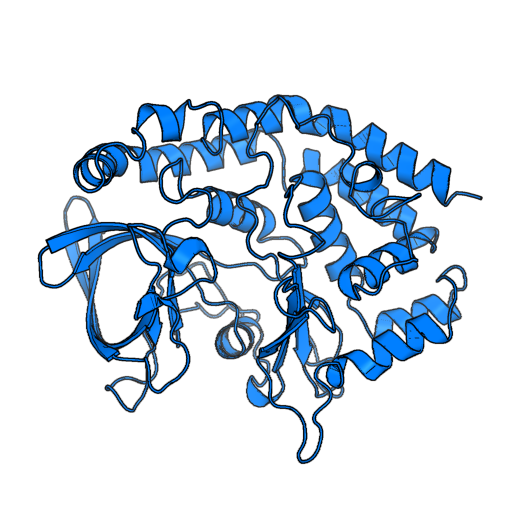EU A 1 89 ? 3.879 -2.412 -13.856 1.00 98.31 89 LEU A C 1
ATOM 723 O O . LEU A 1 89 ? 3.041 -2.032 -14.685 1.00 98.31 89 LEU A O 1
ATOM 727 N N . ARG A 1 90 ? 4.028 -1.806 -12.679 1.00 97.38 90 ARG A N 1
ATOM 728 C CA . ARG A 1 90 ? 3.274 -0.619 -12.272 1.00 97.38 90 ARG A CA 1
ATOM 729 C C . ARG A 1 90 ? 3.838 0.610 -12.981 1.00 97.38 90 ARG A C 1
ATOM 731 O O . ARG A 1 90 ? 5.036 0.883 -12.951 1.00 97.38 90 ARG A O 1
ATOM 738 N N . ALA A 1 91 ? 2.962 1.382 -13.624 1.00 95.81 91 ALA A N 1
ATOM 739 C CA . ALA A 1 91 ? 3.356 2.603 -14.338 1.00 95.81 91 ALA A CA 1
ATOM 740 C C . ALA A 1 91 ? 3.744 3.765 -13.393 1.00 95.81 91 ALA A C 1
ATOM 742 O O . ALA A 1 91 ? 4.325 4.748 -13.843 1.00 95.81 91 ALA A O 1
ATOM 743 N N . GLY A 1 92 ? 3.454 3.645 -12.094 1.00 92.00 92 GLY A N 1
ATOM 744 C CA . GLY A 1 92 ? 3.755 4.628 -11.043 1.00 92.00 92 GLY A CA 1
ATOM 745 C C . GLY A 1 92 ? 2.528 5.278 -10.397 1.00 92.00 92 GLY A C 1
ATOM 746 O O . GLY A 1 92 ? 2.693 6.191 -9.596 1.00 92.00 92 GLY A O 1
ATOM 747 N N . GLY A 1 93 ? 1.312 4.836 -10.745 1.00 91.62 93 GLY A N 1
ATOM 748 C CA . GLY A 1 93 ? 0.072 5.367 -10.166 1.00 91.62 93 GLY A CA 1
ATOM 749 C C . GLY A 1 93 ? -0.066 6.871 -10.399 1.00 91.62 93 GLY A C 1
ATOM 750 O O . GLY A 1 93 ? 0.236 7.366 -11.487 1.00 91.62 93 GLY A O 1
ATOM 751 N N . ASN A 1 94 ? -0.446 7.610 -9.361 1.00 91.56 94 ASN A N 1
ATOM 752 C CA . ASN A 1 94 ? -0.539 9.072 -9.415 1.00 91.56 94 ASN A CA 1
ATOM 753 C C . ASN A 1 94 ? 0.824 9.766 -9.600 1.00 91.56 94 ASN A C 1
ATOM 755 O O . ASN A 1 94 ? 0.883 10.940 -9.962 1.00 91.56 94 ASN A O 1
ATOM 759 N N . CYS A 1 95 ? 1.925 9.034 -9.415 1.00 94.62 95 CYS A N 1
ATOM 760 C CA . CYS A 1 95 ? 3.288 9.509 -9.637 1.00 94.62 95 CYS A CA 1
ATOM 761 C C . CYS A 1 95 ? 3.895 9.019 -10.967 1.00 94.62 95 CYS A C 1
ATOM 763 O O . CYS A 1 95 ? 5.109 9.117 -11.152 1.00 94.62 95 CYS A O 1
ATOM 765 N N . ALA A 1 96 ? 3.089 8.515 -11.916 1.00 94.56 96 ALA A N 1
ATOM 766 C CA . ALA A 1 96 ? 3.573 7.889 -13.155 1.00 94.56 96 ALA A CA 1
ATOM 767 C C . ALA A 1 96 ? 4.523 8.758 -14.001 1.00 94.56 96 ALA A C 1
ATOM 769 O O . ALA A 1 96 ? 5.410 8.220 -14.667 1.00 94.56 96 ALA A O 1
ATOM 770 N N . PHE A 1 97 ? 4.374 10.083 -13.965 1.00 96.44 97 PHE A N 1
ATOM 771 C CA . PHE A 1 97 ? 5.236 11.032 -14.683 1.00 96.44 97 PHE A CA 1
ATOM 772 C C . PHE A 1 97 ? 5.964 12.005 -13.740 1.00 96.44 97 PHE A C 1
ATOM 774 O O . PHE A 1 97 ? 6.325 13.105 -14.145 1.00 96.44 97 PHE A O 1
ATOM 781 N N . LEU A 1 98 ? 6.170 11.588 -12.487 1.00 96.50 98 LEU A N 1
ATOM 782 C CA . LEU A 1 98 ? 6.893 12.318 -11.439 1.00 96.50 98 LEU A CA 1
ATOM 783 C C . LEU A 1 98 ? 8.087 11.467 -10.971 1.00 96.50 98 LEU A C 1
ATOM 785 O O . LEU A 1 98 ? 8.727 10.819 -11.799 1.00 96.50 98 LEU A O 1
ATOM 789 N N . ALA A 1 99 ? 8.376 11.413 -9.664 1.00 97.44 99 ALA A N 1
ATOM 790 C CA . ALA A 1 99 ? 9.419 10.537 -9.123 1.00 97.44 99 ALA A CA 1
ATOM 791 C C . ALA A 1 99 ? 9.138 9.039 -9.343 1.00 97.44 99 ALA A C 1
ATOM 793 O O . ALA A 1 99 ? 10.065 8.237 -9.329 1.00 97.44 99 ALA A O 1
ATOM 794 N N . LYS A 1 100 ? 7.876 8.643 -9.580 1.00 97.06 100 LYS A N 1
ATOM 795 C CA . LYS A 1 100 ? 7.418 7.269 -9.885 1.00 97.06 100 LYS A CA 1
ATOM 796 C C . LYS A 1 100 ? 7.595 6.234 -8.764 1.00 97.06 100 LYS A C 1
ATOM 798 O O . LYS A 1 100 ? 6.812 5.291 -8.712 1.00 97.06 100 LYS A O 1
ATOM 803 N N . PHE A 1 101 ? 8.556 6.413 -7.864 1.00 97.69 101 PHE A N 1
ATOM 804 C CA . PHE A 1 101 ? 8.919 5.446 -6.830 1.00 97.69 101 PHE A CA 1
ATOM 805 C C . PHE A 1 101 ? 8.253 5.665 -5.466 1.00 97.69 101 PHE A C 1
ATOM 807 O O . PHE A 1 101 ? 8.540 4.911 -4.543 1.00 97.69 101 PHE A O 1
ATOM 814 N N . ASN A 1 102 ? 7.406 6.689 -5.304 1.00 97.50 102 ASN A N 1
ATOM 815 C CA . ASN A 1 102 ? 6.882 7.101 -3.993 1.00 97.50 102 ASN A CA 1
ATOM 816 C C . ASN A 1 102 ? 6.223 5.952 -3.217 1.00 97.50 102 ASN A C 1
ATOM 818 O O . ASN A 1 102 ? 6.495 5.797 -2.033 1.00 97.50 102 ASN A O 1
ATOM 822 N N . ASP A 1 103 ? 5.404 5.133 -3.883 1.00 97.56 103 ASP A N 1
ATOM 823 C CA . ASP A 1 103 ? 4.782 3.952 -3.270 1.00 97.56 103 ASP A CA 1
ATOM 824 C C . ASP A 1 103 ? 5.845 2.959 -2.769 1.00 97.56 103 ASP A C 1
ATOM 826 O O . ASP A 1 103 ? 5.871 2.628 -1.588 1.00 97.56 103 ASP A O 1
ATOM 830 N N . THR A 1 104 ? 6.798 2.572 -3.626 1.00 97.94 104 THR A N 1
ATOM 831 C CA . THR A 1 104 ? 7.918 1.689 -3.256 1.00 97.94 104 THR A CA 1
ATOM 832 C C . THR A 1 104 ? 8.735 2.235 -2.089 1.00 97.94 104 THR A C 1
ATOM 834 O O . THR A 1 104 ? 9.131 1.474 -1.208 1.00 97.94 104 THR A O 1
ATOM 837 N N . TYR A 1 105 ? 9.000 3.540 -2.065 1.00 98.56 105 TYR A N 1
ATOM 838 C CA . TYR A 1 105 ? 9.767 4.179 -0.999 1.00 98.56 105 TYR A CA 1
ATOM 839 C C . TYR A 1 105 ? 9.071 4.030 0.360 1.00 98.56 105 TYR A C 1
ATOM 841 O O . TYR A 1 105 ? 9.689 3.579 1.326 1.00 98.56 105 TYR A O 1
ATOM 849 N N . TRP A 1 106 ? 7.774 4.337 0.422 1.00 98.25 106 TRP A N 1
ATOM 850 C CA . TRP A 1 106 ? 6.985 4.205 1.646 1.00 98.25 106 TRP A CA 1
ATOM 851 C C . TRP A 1 106 ? 6.808 2.746 2.081 1.00 98.25 106 TRP A C 1
ATOM 853 O O . TRP A 1 106 ? 6.997 2.441 3.258 1.00 98.25 106 TRP A O 1
ATOM 863 N N . GLN A 1 107 ? 6.541 1.840 1.136 1.00 98.25 107 GLN A N 1
ATOM 864 C CA . GLN A 1 107 ? 6.492 0.391 1.379 1.00 98.25 107 GLN A CA 1
ATOM 865 C C . GLN A 1 107 ? 7.809 -0.118 1.983 1.00 98.25 107 GLN A C 1
ATOM 867 O O . GLN A 1 107 ? 7.802 -0.847 2.970 1.00 98.25 107 GLN A O 1
ATOM 872 N N . THR A 1 108 ? 8.951 0.331 1.448 1.00 98.19 108 THR A N 1
ATOM 873 C CA . THR A 1 108 ? 10.281 -0.082 1.925 1.00 98.19 108 THR A CA 1
ATOM 874 C C . THR A 1 108 ? 10.533 0.358 3.366 1.00 98.19 108 THR A C 1
ATOM 876 O O . THR A 1 108 ? 11.052 -0.426 4.158 1.00 98.19 108 THR A O 1
ATOM 879 N N . LEU A 1 109 ? 10.146 1.585 3.731 1.00 98.50 109 LEU A N 1
ATOM 880 C CA . LEU A 1 109 ? 10.261 2.066 5.113 1.00 98.50 109 LEU A CA 1
ATOM 881 C C . LEU A 1 109 ? 9.360 1.280 6.073 1.00 98.50 109 LEU A C 1
ATOM 883 O O . LEU A 1 109 ? 9.749 1.028 7.211 1.00 98.50 109 LEU A O 1
ATOM 887 N N . CYS A 1 110 ? 8.178 0.869 5.614 1.00 98.50 110 CYS A N 1
ATOM 888 C CA . CYS A 1 110 ? 7.194 0.163 6.432 1.00 98.50 110 CYS A CA 1
ATOM 889 C C . CYS A 1 110 ? 7.422 -1.354 6.521 1.00 98.50 110 CYS A C 1
ATOM 891 O O . CYS A 1 110 ? 6.718 -2.008 7.279 1.00 98.50 110 CYS A O 1
ATOM 893 N N . ALA A 1 111 ? 8.409 -1.921 5.820 1.00 96.56 111 ALA A N 1
ATOM 894 C CA . ALA A 1 111 ? 8.600 -3.373 5.700 1.00 96.56 111 ALA A CA 1
ATOM 895 C C . ALA A 1 111 ? 8.891 -4.123 7.021 1.00 96.56 111 ALA A C 1
ATOM 897 O O . ALA A 1 111 ? 8.916 -5.346 7.030 1.00 96.56 111 ALA A O 1
ATOM 898 N N . GLN A 1 112 ? 9.171 -3.409 8.117 1.00 94.81 112 GLN A N 1
ATOM 899 C CA . GLN A 1 112 ? 9.413 -3.979 9.456 1.00 94.81 112 GLN A CA 1
ATOM 900 C C . GLN A 1 112 ? 8.208 -3.835 10.402 1.00 94.81 112 GLN A C 1
ATOM 902 O O . GLN A 1 112 ? 8.294 -4.171 11.581 1.00 94.81 112 GLN A O 1
ATOM 907 N N . LEU A 1 113 ? 7.115 -3.240 9.927 1.00 98.00 113 LEU A N 1
ATOM 908 C CA . LEU A 1 113 ? 5.885 -3.074 10.691 1.00 98.00 113 LEU A CA 1
ATOM 909 C C . LEU A 1 113 ? 5.014 -4.334 10.586 1.00 98.00 113 LEU A C 1
ATOM 911 O O . LEU A 1 113 ? 5.139 -5.099 9.637 1.00 98.00 113 LEU A O 1
ATOM 915 N N . ASN A 1 114 ? 4.078 -4.514 11.520 1.00 97.19 114 ASN A N 1
ATOM 916 C CA . ASN A 1 114 ? 3.095 -5.608 11.511 1.00 97.19 114 ASN A CA 1
ATOM 917 C C . ASN A 1 114 ? 1.965 -5.376 10.487 1.00 97.19 114 ASN A C 1
ATOM 919 O O . ASN A 1 114 ? 0.780 -5.521 10.777 1.00 97.19 114 ASN A O 1
ATOM 923 N N . VAL A 1 115 ? 2.317 -4.967 9.278 1.00 97.06 115 VAL A N 1
ATOM 924 C CA . VAL A 1 115 ? 1.395 -4.701 8.177 1.00 97.06 115 VAL A CA 1
ATOM 925 C C . VAL A 1 115 ? 1.953 -5.361 6.934 1.00 97.06 115 VAL A C 1
ATOM 927 O O . VAL A 1 115 ? 3.163 -5.336 6.711 1.00 97.06 115 VAL A O 1
ATOM 930 N N . GLU A 1 116 ? 1.074 -5.921 6.112 1.00 97.69 116 GLU A N 1
ATOM 931 C CA . GLU A 1 116 ? 1.529 -6.512 4.867 1.00 97.69 116 GLU A CA 1
ATOM 932 C C . GLU A 1 116 ? 2.015 -5.415 3.917 1.00 97.69 116 GLU A C 1
ATOM 934 O O . GLU A 1 116 ? 1.311 -4.435 3.659 1.00 97.69 116 GLU A O 1
ATOM 939 N N . THR A 1 117 ? 3.232 -5.569 3.407 1.00 97.31 117 THR A N 1
ATOM 940 C CA . THR A 1 117 ? 3.849 -4.635 2.455 1.00 97.31 117 THR A CA 1
ATOM 941 C C . THR A 1 117 ? 4.125 -5.356 1.143 1.00 97.31 117 THR A C 1
ATOM 943 O O . THR A 1 117 ? 3.676 -6.477 0.935 1.00 97.31 117 THR A O 1
ATOM 946 N N . LYS A 1 118 ? 4.786 -4.702 0.194 1.00 95.62 118 LYS A N 1
ATOM 947 C CA . LYS A 1 118 ? 5.247 -5.361 -1.031 1.00 95.62 118 LYS A CA 1
ATOM 948 C C . LYS A 1 118 ? 6.646 -4.914 -1.394 1.00 95.62 118 LYS A C 1
ATOM 950 O O . LYS A 1 118 ? 7.016 -3.744 -1.231 1.00 95.62 118 LYS A O 1
ATOM 955 N N . ARG A 1 119 ? 7.407 -5.826 -1.979 1.00 97.06 119 ARG A N 1
ATOM 956 C CA . ARG A 1 119 ? 8.694 -5.552 -2.599 1.00 97.06 119 ARG A CA 1
ATOM 957 C C . ARG A 1 119 ? 8.505 -5.045 -4.013 1.00 97.06 119 ARG A C 1
ATOM 959 O O . ARG A 1 119 ? 7.586 -5.401 -4.752 1.00 97.06 119 ARG A O 1
ATOM 966 N N . SER A 1 120 ? 9.390 -4.130 -4.380 1.00 97.44 120 SER A N 1
ATOM 967 C CA . SER A 1 120 ? 9.435 -3.592 -5.727 1.00 97.44 120 SER A CA 1
ATOM 968 C C . SER A 1 120 ? 10.797 -3.005 -6.060 1.00 97.44 120 SER A C 1
ATOM 970 O O . SER A 1 120 ? 11.581 -2.650 -5.182 1.00 97.44 120 SER A O 1
ATOM 972 N N . ARG A 1 121 ? 11.086 -2.923 -7.357 1.00 96.88 121 ARG A N 1
ATOM 973 C CA . ARG A 1 121 ? 12.333 -2.392 -7.914 1.00 96.88 121 ARG A CA 1
ATOM 974 C C . ARG A 1 121 ? 12.072 -1.726 -9.266 1.00 96.88 121 ARG A C 1
ATOM 976 O O . ARG A 1 121 ? 11.123 -2.098 -9.958 1.00 96.88 121 ARG A O 1
ATOM 983 N N . PRO A 1 122 ? 12.892 -0.754 -9.691 1.00 97.25 122 PRO A N 1
ATOM 984 C CA . PRO A 1 122 ? 12.761 -0.189 -11.027 1.00 97.25 122 PRO A CA 1
ATOM 985 C C . PRO A 1 122 ? 13.056 -1.238 -12.100 1.00 97.25 122 PRO A C 1
ATOM 987 O O . PRO A 1 122 ? 13.929 -2.092 -11.942 1.00 97.25 122 PRO A O 1
ATOM 990 N N . CYS A 1 123 ? 12.367 -1.128 -13.232 1.00 97.56 123 CYS A N 1
ATOM 991 C CA . CYS A 1 123 ? 12.712 -1.859 -14.444 1.00 97.56 123 CYS A CA 1
ATOM 992 C C . CYS A 1 123 ? 12.458 -1.010 -15.695 1.00 97.56 123 CYS A C 1
ATOM 994 O O . CYS A 1 123 ? 11.615 -0.108 -15.714 1.00 97.56 123 CYS A O 1
ATOM 996 N N . VAL A 1 124 ? 13.185 -1.315 -16.767 1.00 97.81 124 VAL A N 1
ATOM 997 C CA . VAL A 1 124 ? 12.951 -0.733 -18.090 1.00 97.81 124 VAL A CA 1
ATOM 998 C C . VAL A 1 124 ? 12.258 -1.768 -18.959 1.00 97.81 124 VAL A C 1
ATOM 1000 O O . VAL A 1 124 ? 12.752 -2.879 -19.134 1.00 97.81 124 VAL A O 1
ATOM 1003 N N . VAL A 1 125 ? 11.118 -1.392 -19.531 1.00 98.38 125 VAL A N 1
ATOM 1004 C CA . VAL A 1 125 ? 10.311 -2.290 -20.358 1.00 98.38 125 VAL A CA 1
ATOM 1005 C C . VAL A 1 125 ? 10.514 -1.970 -21.830 1.00 98.38 125 VAL A C 1
ATOM 1007 O O . VAL A 1 125 ? 10.411 -0.815 -22.254 1.00 98.38 125 VAL A O 1
ATOM 1010 N N . TYR A 1 126 ? 10.725 -3.024 -22.616 1.00 98.19 126 TYR A N 1
ATOM 1011 C CA . TYR A 1 126 ? 10.640 -2.999 -24.069 1.00 98.19 126 TYR A CA 1
ATOM 1012 C C . TYR A 1 126 ? 9.437 -3.833 -24.509 1.00 98.19 126 TYR A C 1
ATOM 1014 O O . TYR A 1 126 ? 9.299 -4.984 -24.101 1.00 98.19 126 TYR A O 1
ATOM 1022 N N . LEU A 1 127 ? 8.571 -3.273 -25.352 1.00 97.44 127 LEU A N 1
ATOM 1023 C CA . LEU A 1 127 ? 7.445 -3.999 -25.942 1.00 97.44 127 LEU A CA 1
ATOM 1024 C C . LEU A 1 127 ? 7.718 -4.202 -27.429 1.00 97.44 127 LEU A C 1
ATOM 1026 O O . LEU A 1 127 ? 7.869 -3.235 -28.169 1.00 97.44 127 LEU A O 1
ATOM 1030 N N . ASN A 1 128 ? 7.798 -5.460 -27.869 1.00 96.75 128 ASN A N 1
ATOM 1031 C CA . ASN A 1 128 ? 8.117 -5.822 -29.257 1.00 96.75 128 ASN A CA 1
ATOM 1032 C C . ASN A 1 128 ? 9.387 -5.127 -29.798 1.00 96.75 128 ASN A C 1
ATOM 1034 O O . ASN A 1 128 ? 9.440 -4.726 -30.959 1.00 96.75 128 ASN A O 1
ATOM 1038 N N . GLY A 1 129 ? 10.404 -4.963 -28.944 1.00 96.00 129 GLY A N 1
ATOM 1039 C CA . GLY A 1 129 ? 11.675 -4.312 -29.280 1.00 96.00 129 GLY A CA 1
ATOM 1040 C C . GLY A 1 129 ? 11.674 -2.780 -29.186 1.00 96.00 129 GLY A C 1
ATOM 1041 O O . GLY A 1 129 ? 12.737 -2.172 -29.293 1.00 96.00 129 GLY A O 1
ATOM 1042 N N . GLU A 1 130 ? 10.530 -2.139 -28.943 1.00 97.56 130 GLU A N 1
ATOM 1043 C CA . GLU A 1 130 ? 10.450 -0.692 -28.727 1.00 97.56 130 GLU A CA 1
ATOM 1044 C C . GLU A 1 130 ? 10.630 -0.357 -27.243 1.00 97.56 130 GLU A C 1
ATOM 1046 O O . GLU A 1 130 ? 9.961 -0.945 -26.393 1.00 97.56 130 GLU A O 1
ATOM 1051 N N . TYR A 1 131 ? 11.487 0.624 -26.928 1.00 98.06 131 TYR A N 1
ATOM 1052 C CA . TYR A 1 131 ? 11.560 1.188 -25.578 1.00 98.06 131 TYR A CA 1
ATOM 1053 C C . TYR A 1 131 ? 10.191 1.740 -25.179 1.00 98.06 131 TYR A C 1
ATOM 1055 O O . TYR A 1 131 ? 9.682 2.692 -25.781 1.00 98.06 131 TYR A O 1
ATOM 1063 N N . TRP A 1 132 ? 9.608 1.141 -24.147 1.00 98.06 132 TRP A N 1
ATOM 1064 C CA . TRP A 1 132 ? 8.276 1.493 -23.686 1.00 98.06 132 TRP A CA 1
ATOM 1065 C C . TRP A 1 132 ? 8.304 2.395 -22.455 1.00 98.06 132 TRP A C 1
ATOM 1067 O O . TRP A 1 132 ? 7.405 3.217 -22.281 1.00 98.06 132 TRP A O 1
ATOM 1077 N N . GLY A 1 133 ? 9.334 2.294 -21.615 1.00 97.69 133 GLY A N 1
ATOM 1078 C CA . GLY A 1 133 ? 9.544 3.233 -20.516 1.00 97.69 133 GLY A CA 1
ATOM 1079 C C . GLY A 1 133 ? 10.046 2.601 -19.228 1.00 97.69 133 GLY A C 1
ATOM 1080 O O . GLY A 1 133 ? 10.218 1.387 -19.125 1.00 97.69 133 GLY A O 1
ATOM 1081 N N . LEU A 1 134 ? 10.228 3.471 -18.239 1.00 98.38 134 LEU A N 1
ATOM 1082 C CA . LEU A 1 134 ? 10.513 3.135 -16.852 1.00 98.38 134 LEU A CA 1
ATOM 1083 C C . LEU A 1 134 ? 9.229 2.696 -16.133 1.00 98.38 134 LEU A C 1
ATOM 1085 O O . LEU A 1 134 ? 8.217 3.405 -16.176 1.00 98.38 134 LEU A O 1
ATOM 1089 N N . TYR A 1 135 ? 9.291 1.547 -15.472 1.00 98.31 135 TYR A N 1
ATOM 1090 C CA . TYR A 1 135 ? 8.238 0.958 -14.647 1.00 98.31 135 TYR A CA 1
ATOM 1091 C C . TYR A 1 135 ? 8.776 0.636 -13.254 1.00 98.31 135 TYR A C 1
ATOM 1093 O O . TYR A 1 135 ? 9.985 0.535 -13.044 1.00 98.31 135 TYR A O 1
ATOM 1101 N N . VAL A 1 136 ? 7.854 0.425 -12.323 1.00 98.25 136 VAL A N 1
ATOM 1102 C CA . VAL A 1 136 ? 8.119 -0.235 -11.046 1.00 98.25 136 VAL A CA 1
ATOM 1103 C C . VAL A 1 136 ? 7.696 -1.696 -11.208 1.00 98.25 136 VAL A C 1
ATOM 1105 O O . VAL A 1 136 ? 6.522 -1.965 -11.451 1.00 98.25 136 VAL A O 1
ATOM 1108 N N . LEU A 1 137 ? 8.650 -2.627 -11.160 1.00 98.56 137 LEU A N 1
ATOM 1109 C CA . LEU A 1 137 ? 8.366 -4.058 -11.053 1.00 98.56 137 LEU A CA 1
ATOM 1110 C C . LEU A 1 137 ? 8.041 -4.348 -9.591 1.00 98.56 137 LEU A C 1
ATOM 1112 O O . LEU A 1 137 ? 8.878 -4.085 -8.733 1.00 98.56 137 LEU A O 1
ATOM 1116 N N . GLU A 1 138 ? 6.848 -4.849 -9.311 1.00 97.88 138 GLU A N 1
ATOM 1117 C CA . GLU A 1 138 ? 6.352 -5.067 -7.953 1.00 97.88 138 GLU A CA 1
ATOM 1118 C C . GLU A 1 138 ? 5.653 -6.418 -7.808 1.00 97.88 138 GLU A C 1
ATOM 1120 O O . GLU A 1 138 ? 5.176 -7.003 -8.793 1.00 97.88 138 GLU A O 1
ATOM 1125 N N . GLU A 1 139 ? 5.601 -6.892 -6.567 1.00 97.12 139 GLU A N 1
ATOM 1126 C CA . GLU A 1 139 ? 4.736 -7.998 -6.173 1.00 97.12 139 GLU A CA 1
ATOM 1127 C C . GLU A 1 139 ? 3.262 -7.639 -6.350 1.00 97.12 139 GLU A C 1
ATOM 1129 O O . GLU A 1 139 ? 2.854 -6.473 -6.353 1.00 97.12 139 GLU A O 1
ATOM 1134 N N . ASP A 1 140 ? 2.450 -8.677 -6.487 1.00 95.25 140 ASP A N 1
ATOM 1135 C CA . ASP A 1 140 ? 1.006 -8.567 -6.455 1.00 95.25 140 ASP A CA 1
ATOM 1136 C C . ASP A 1 140 ? 0.495 -9.126 -5.131 1.00 95.25 140 ASP A C 1
ATOM 1138 O O . ASP A 1 140 ? 0.528 -10.336 -4.957 1.00 95.25 140 ASP A O 1
ATOM 1142 N N . GLN A 1 141 ? 0.030 -8.260 -4.228 1.00 95.75 141 GLN A N 1
ATOM 1143 C CA . GLN A 1 141 ? -0.469 -8.620 -2.892 1.00 95.75 141 GLN A CA 1
ATOM 1144 C C . GLN A 1 141 ? -1.827 -9.343 -2.981 1.00 95.75 141 GLN A C 1
ATOM 1146 O O . GLN A 1 141 ? -2.873 -8.777 -2.663 1.00 95.75 141 GLN A O 1
ATOM 1151 N N . ASN A 1 142 ? -1.803 -10.566 -3.502 1.00 96.69 142 ASN A N 1
ATOM 1152 C CA . ASN A 1 142 ? -2.942 -11.454 -3.714 1.00 96.69 142 ASN A CA 1
ATOM 1153 C C . ASN A 1 142 ? -2.838 -12.704 -2.817 1.00 96.69 142 ASN A C 1
ATOM 1155 O O . ASN A 1 142 ? -1.986 -12.794 -1.934 1.00 96.69 142 ASN A O 1
ATOM 1159 N N . ASP A 1 143 ? -3.722 -13.668 -3.047 1.00 97.44 143 ASP A N 1
ATOM 1160 C CA . ASP A 1 143 ? -3.757 -14.957 -2.357 1.00 97.44 143 ASP A CA 1
ATOM 1161 C C . ASP A 1 143 ? -2.477 -15.792 -2.555 1.00 97.44 143 ASP A C 1
ATOM 1163 O O . ASP A 1 143 ? -1.945 -16.326 -1.583 1.00 97.44 143 ASP A O 1
ATOM 1167 N N . ASP A 1 144 ? -1.944 -15.857 -3.782 1.00 97.12 144 ASP A N 1
ATOM 1168 C CA . ASP A 1 144 ? -0.676 -16.535 -4.083 1.00 97.12 144 ASP A CA 1
ATOM 1169 C C . ASP A 1 144 ? 0.496 -15.883 -3.310 1.00 97.12 144 ASP A C 1
ATOM 1171 O O . ASP A 1 144 ? 1.364 -16.587 -2.813 1.00 97.12 144 ASP A O 1
ATOM 1175 N N . HIS A 1 145 ? 0.535 -14.551 -3.181 1.00 96.94 145 HIS A N 1
ATOM 1176 C CA . HIS A 1 145 ? 1.573 -13.838 -2.414 1.00 96.94 145 HIS A CA 1
ATOM 1177 C C . HIS A 1 145 ? 1.542 -14.202 -0.932 1.00 96.94 145 HIS A C 1
ATOM 1179 O O . HIS A 1 145 ? 2.579 -14.508 -0.353 1.00 96.94 145 HIS A O 1
ATOM 1185 N N . LEU A 1 146 ? 0.352 -14.216 -0.333 1.00 97.62 146 LEU A N 1
ATOM 1186 C CA . LEU A 1 146 ? 0.189 -14.557 1.079 1.00 97.62 146 LEU A CA 1
ATOM 1187 C C . LEU A 1 146 ? 0.512 -16.035 1.352 1.00 97.62 146 LEU A C 1
ATOM 1189 O O . LEU A 1 146 ? 1.073 -16.340 2.401 1.00 97.62 146 LEU A O 1
ATOM 1193 N N . GLU A 1 147 ? 0.210 -16.943 0.417 1.00 96.56 147 GLU A N 1
ATOM 1194 C CA . GLU A 1 147 ? 0.642 -18.347 0.498 1.00 96.56 147 GLU A CA 1
ATOM 1195 C C . GLU A 1 147 ? 2.165 -18.473 0.495 1.00 96.56 147 GLU A C 1
ATOM 1197 O O . GLU A 1 147 ? 2.714 -19.167 1.346 1.00 96.56 147 GLU A O 1
ATOM 1202 N N . GLU A 1 148 ? 2.849 -17.809 -0.436 1.00 96.44 148 GLU A N 1
ATOM 1203 C CA . GLU A 1 148 ? 4.308 -17.903 -0.534 1.00 96.44 148 GLU A CA 1
ATOM 1204 C C . GLU A 1 148 ? 5.003 -17.218 0.654 1.00 96.44 148 GLU A C 1
ATOM 1206 O O . GLU A 1 148 ? 5.984 -17.748 1.159 1.00 96.44 148 GLU A O 1
ATOM 1211 N N . LEU A 1 149 ? 4.482 -16.085 1.137 1.00 96.88 149 LEU A N 1
ATOM 1212 C CA . LEU A 1 149 ? 5.085 -15.330 2.238 1.00 96.88 149 LEU A CA 1
ATOM 1213 C C . LEU A 1 149 ? 4.829 -15.962 3.616 1.00 96.88 149 LEU A C 1
ATOM 1215 O O . LEU A 1 149 ? 5.750 -16.066 4.424 1.00 96.88 149 LEU A O 1
ATOM 1219 N N . HIS A 1 150 ? 3.587 -16.370 3.892 1.00 96.44 150 HIS A N 1
ATOM 1220 C CA . HIS A 1 150 ? 3.157 -16.809 5.227 1.00 96.44 150 HIS A CA 1
ATOM 1221 C C . HIS A 1 150 ? 2.878 -18.314 5.331 1.00 96.44 150 HIS A C 1
ATOM 1223 O O . HIS A 1 150 ? 2.543 -18.810 6.409 1.00 96.44 150 HIS A O 1
ATOM 1229 N N . GLY A 1 151 ? 2.935 -19.056 4.222 1.00 95.00 151 GLY A N 1
ATOM 1230 C CA . GLY A 1 151 ? 2.602 -20.482 4.191 1.00 95.00 151 GLY A CA 1
ATOM 1231 C C . GLY A 1 151 ? 1.117 -20.791 4.423 1.00 95.00 151 GLY A C 1
ATOM 1232 O O . GLY A 1 151 ? 0.769 -21.935 4.728 1.00 95.00 151 GLY A O 1
ATOM 1233 N N . VAL A 1 152 ? 0.229 -19.795 4.319 1.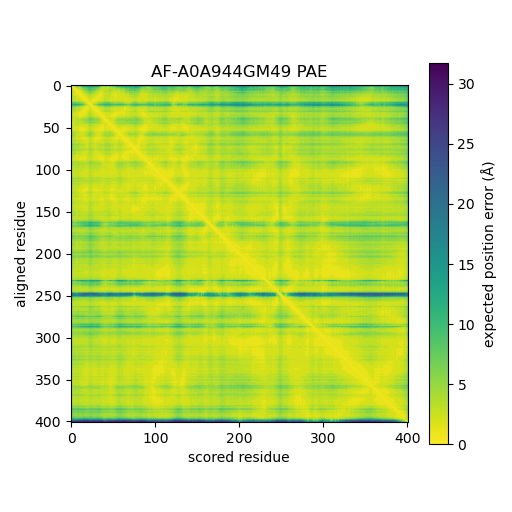00 95.88 152 VAL A N 1
ATOM 1234 C CA . VAL A 1 152 ? -1.221 -20.011 4.438 1.00 95.88 152 VAL A CA 1
ATOM 1235 C C . VAL A 1 152 ? -1.771 -20.697 3.187 1.00 95.88 152 VAL A C 1
ATOM 1237 O O . VAL A 1 152 ? -1.238 -20.549 2.093 1.00 95.88 152 VAL A O 1
ATOM 1240 N N . ASN A 1 153 ? -2.877 -21.428 3.320 1.00 95.25 153 ASN A N 1
ATOM 1241 C CA . ASN A 1 153 ? -3.578 -21.960 2.155 1.00 95.25 153 ASN A CA 1
ATOM 1242 C C . ASN A 1 153 ? -4.271 -20.818 1.401 1.00 95.25 153 ASN A C 1
ATOM 1244 O O . ASN A 1 153 ? -5.215 -20.223 1.924 1.00 95.25 153 ASN A O 1
ATOM 1248 N N . LYS A 1 154 ? -3.850 -20.537 0.166 1.00 95.38 154 LYS A N 1
ATOM 1249 C CA . LYS A 1 154 ? -4.440 -19.464 -0.648 1.00 95.38 154 LYS A CA 1
ATOM 1250 C C . LYS A 1 154 ? -5.938 -19.624 -0.907 1.00 95.38 154 LYS A C 1
ATOM 1252 O O . LYS A 1 154 ? -6.644 -18.627 -0.997 1.00 95.38 154 LYS A O 1
ATOM 1257 N N . ASP A 1 155 ? -6.444 -20.859 -0.972 1.00 95.31 155 ASP A N 1
ATOM 1258 C CA . ASP A 1 155 ? -7.876 -21.109 -1.188 1.00 95.31 155 ASP A CA 1
ATOM 1259 C C . ASP A 1 155 ? -8.718 -20.683 0.033 1.00 95.31 155 ASP A C 1
ATOM 1261 O O . ASP A 1 155 ? -9.927 -20.477 -0.087 1.00 95.31 155 ASP A O 1
ATOM 1265 N N . ASP A 1 156 ? -8.072 -20.513 1.193 1.00 95.56 156 ASP A N 1
ATOM 1266 C CA . ASP A 1 156 ? -8.678 -19.976 2.407 1.00 95.56 156 ASP A CA 1
ATOM 1267 C C . ASP A 1 156 ? -8.486 -18.457 2.544 1.00 95.56 156 ASP A C 1
ATOM 1269 O O . ASP A 1 156 ? -9.039 -17.861 3.468 1.00 95.56 156 ASP A O 1
ATOM 1273 N N . VAL A 1 157 ? -7.717 -17.806 1.668 1.00 97.62 157 VAL A N 1
ATOM 1274 C CA . VAL A 1 157 ? -7.445 -16.368 1.755 1.00 97.62 157 VAL A CA 1
ATOM 1275 C C . VAL A 1 157 ? -8.626 -15.559 1.224 1.00 97.62 157 VAL A C 1
ATOM 1277 O O . VAL A 1 157 ? -9.170 -15.803 0.147 1.00 97.62 157 VAL A O 1
ATOM 1280 N N . VAL A 1 158 ? -8.990 -14.532 1.987 1.00 98.12 158 VAL A N 1
ATOM 1281 C CA . VAL A 1 158 ? -9.974 -13.519 1.609 1.00 98.12 158 VAL A CA 1
ATOM 1282 C C . VAL A 1 158 ? -9.333 -12.148 1.743 1.00 98.12 158 VAL A C 1
ATOM 1284 O O . VAL A 1 158 ? -8.775 -11.835 2.795 1.00 98.12 158 VAL A O 1
ATOM 1287 N N . ILE A 1 159 ? -9.467 -11.314 0.709 1.00 98.44 159 ILE A N 1
ATOM 1288 C CA . ILE A 1 159 ? -8.996 -9.923 0.712 1.00 98.44 159 ILE A CA 1
ATOM 1289 C C . ILE A 1 159 ? -10.152 -8.997 0.345 1.00 98.44 159 ILE A C 1
ATOM 1291 O O . ILE A 1 159 ? -10.780 -9.163 -0.701 1.00 98.44 159 ILE A O 1
ATOM 1295 N N . TYR A 1 160 ? -10.392 -7.976 1.164 1.00 97.88 160 TYR A N 1
ATOM 1296 C CA . TYR A 1 160 ? -11.232 -6.834 0.804 1.00 97.88 160 TYR A CA 1
ATOM 1297 C C . TYR A 1 160 ? -10.396 -5.599 0.583 1.00 97.88 160 TYR A C 1
ATOM 1299 O O . TYR A 1 160 ? -9.430 -5.360 1.302 1.00 97.88 160 TYR A O 1
ATOM 1307 N N . LYS A 1 161 ? -10.852 -4.745 -0.332 1.00 95.75 161 LYS A N 1
ATOM 1308 C CA . LYS A 1 161 ? -10.287 -3.408 -0.491 1.00 95.75 161 LYS A CA 1
ATOM 1309 C C . LYS A 1 161 ? -11.343 -2.331 -0.601 1.00 95.75 161 LYS A C 1
ATOM 1311 O O . LYS A 1 161 ? -12.404 -2.546 -1.199 1.00 95.75 161 LYS A O 1
ATOM 1316 N N . GLY A 1 162 ? -10.995 -1.151 -0.099 1.00 94.25 162 GLY A N 1
ATOM 1317 C CA . GLY A 1 162 ? -11.768 0.066 -0.299 1.00 94.25 162 GLY A CA 1
ATOM 1318 C C . GLY A 1 162 ? -11.900 0.391 -1.786 1.00 94.25 162 GLY A C 1
ATOM 1319 O O . GLY A 1 162 ? -10.911 0.454 -2.520 1.00 94.25 162 GLY A O 1
ATOM 1320 N N . ASP A 1 163 ? -13.130 0.611 -2.240 1.00 89.50 163 ASP A N 1
ATOM 1321 C CA . ASP A 1 163 ? -13.435 0.956 -3.622 1.00 89.50 163 ASP A CA 1
ATOM 1322 C C . ASP A 1 163 ? -14.617 1.926 -3.677 1.00 89.50 163 ASP A C 1
ATOM 1324 O O . ASP A 1 163 ? -15.775 1.550 -3.496 1.00 89.50 163 ASP A O 1
ATOM 1328 N N . ALA A 1 164 ? -14.336 3.188 -4.000 1.00 82.38 164 ALA A N 1
ATOM 1329 C CA . ALA A 1 164 ? -15.377 4.201 -4.147 1.00 82.38 164 ALA A CA 1
ATOM 1330 C C . ALA A 1 164 ? -16.325 3.941 -5.337 1.00 82.38 164 ALA A C 1
ATOM 1332 O O . ALA A 1 164 ? -17.379 4.571 -5.416 1.00 82.38 164 ALA A O 1
ATOM 1333 N N . GLU A 1 165 ? -15.980 3.045 -6.272 1.00 84.38 165 GLU A N 1
ATOM 1334 C CA . GLU A 1 165 ? -16.896 2.607 -7.335 1.00 84.38 165 GLU A CA 1
ATOM 1335 C C . GLU A 1 165 ? -17.879 1.527 -6.846 1.00 84.38 165 GLU A C 1
ATOM 1337 O O . GLU A 1 165 ? -18.907 1.301 -7.490 1.00 84.38 165 GLU A O 1
ATOM 1342 N N . ALA A 1 166 ? -17.628 0.898 -5.692 1.00 86.38 166 ALA A N 1
ATOM 1343 C CA . ALA A 1 166 ? -18.545 -0.039 -5.049 1.00 86.38 166 ALA A CA 1
ATOM 1344 C C . ALA A 1 166 ? -19.626 0.717 -4.255 1.00 86.38 166 ALA A C 1
ATOM 1346 O O . ALA A 1 166 ? -19.713 0.614 -3.037 1.00 86.38 166 ALA A O 1
ATOM 1347 N N . LEU A 1 167 ? -20.473 1.481 -4.956 1.00 84.50 167 LEU A N 1
ATOM 1348 C CA . LEU A 1 167 ? -21.406 2.477 -4.392 1.00 84.50 167 LEU A CA 1
ATOM 1349 C C . LEU A 1 167 ? -22.315 1.991 -3.245 1.00 84.50 167 LEU A C 1
ATOM 1351 O O . LEU A 1 167 ? -22.850 2.823 -2.518 1.00 84.50 167 LEU A O 1
ATOM 1355 N N . LYS A 1 168 ? -22.540 0.677 -3.111 1.00 87.12 168 LYS A N 1
ATOM 1356 C CA . LYS A 1 168 ? -23.360 0.097 -2.038 1.00 87.12 168 LYS A CA 1
ATOM 1357 C C . LYS A 1 168 ? -22.589 -0.054 -0.722 1.00 87.12 168 LYS A C 1
ATOM 1359 O O . LYS A 1 168 ? -23.160 0.229 0.320 1.00 87.12 168 LYS A O 1
ATOM 1364 N N . LEU A 1 169 ? -21.348 -0.541 -0.778 1.00 90.06 169 LEU A N 1
ATOM 1365 C CA . LEU A 1 169 ? -20.565 -0.932 0.405 1.00 90.06 169 LEU A CA 1
ATOM 1366 C C . LEU A 1 169 ? -19.349 -0.023 0.644 1.00 90.06 169 LEU A C 1
ATOM 1368 O O . LEU A 1 169 ? -18.859 0.068 1.760 1.00 90.06 169 LEU A O 1
ATOM 1372 N N . GLY A 1 170 ? -18.843 0.645 -0.395 1.00 92.19 170 GLY A N 1
ATOM 1373 C CA . GLY A 1 170 ? -17.577 1.385 -0.357 1.00 92.19 170 GLY A CA 1
ATOM 1374 C C . GLY A 1 170 ? -16.332 0.490 -0.399 1.00 92.19 170 GLY A C 1
ATOM 1375 O O . GLY A 1 170 ? -15.212 0.989 -0.326 1.00 92.19 170 GLY A O 1
ATOM 1376 N N . TYR A 1 171 ? -16.514 -0.823 -0.536 1.00 94.25 171 TYR A N 1
ATOM 1377 C CA . TYR A 1 171 ? -15.471 -1.833 -0.677 1.00 94.25 171 TYR A CA 1
ATOM 1378 C C . TYR A 1 171 ? -15.979 -3.011 -1.504 1.00 94.25 171 TYR A C 1
ATOM 1380 O O . TYR A 1 171 ? -17.173 -3.106 -1.799 1.00 94.25 171 TYR A O 1
ATOM 1388 N N . LYS A 1 172 ? -15.067 -3.907 -1.879 1.00 93.94 172 LYS A N 1
ATOM 1389 C CA . LYS A 1 172 ? -15.382 -5.140 -2.607 1.00 93.94 172 LYS A CA 1
ATOM 1390 C C . LYS A 1 172 ? -14.456 -6.278 -2.208 1.00 93.94 172 LYS A C 1
ATOM 1392 O O . LYS A 1 172 ? -13.321 -6.024 -1.791 1.00 93.94 172 LYS A O 1
ATOM 1397 N N . LEU A 1 173 ? -14.936 -7.500 -2.407 1.00 95.62 173 LEU A N 1
ATOM 1398 C CA . LEU A 1 173 ? -14.120 -8.708 -2.345 1.00 95.62 173 LEU A CA 1
ATOM 1399 C C . LEU A 1 173 ? -13.129 -8.687 -3.519 1.00 95.62 173 LEU A C 1
ATOM 1401 O O . LEU A 1 173 ? -13.544 -8.650 -4.680 1.00 95.62 173 LEU A O 1
ATOM 1405 N N . ASP A 1 174 ? -11.833 -8.622 -3.220 1.00 95.06 174 ASP A N 1
ATOM 1406 C CA . ASP A 1 174 ? -10.769 -8.626 -4.228 1.00 95.06 174 ASP A CA 1
ATOM 1407 C C . ASP A 1 174 ? -10.214 -10.028 -4.469 1.00 95.06 174 ASP A C 1
ATOM 1409 O O . ASP A 1 174 ? -10.059 -10.407 -5.626 1.00 95.06 174 ASP A O 1
ATOM 1413 N N . GLU A 1 175 ? -9.996 -10.791 -3.394 1.00 96.31 175 GLU A N 1
ATOM 1414 C CA . GLU A 1 175 ? -9.630 -12.211 -3.434 1.00 96.31 175 GLU A CA 1
ATOM 1415 C C . GLU A 1 175 ? -10.550 -13.025 -2.518 1.00 96.31 175 GLU A C 1
ATOM 1417 O O . GLU A 1 175 ? -11.052 -12.515 -1.511 1.00 96.31 175 GLU A O 1
ATOM 1422 N N . GLY A 1 176 ? -10.759 -14.292 -2.874 1.00 94.75 176 GLY A N 1
ATOM 1423 C CA . GLY A 1 176 ? -11.707 -15.200 -2.227 1.00 94.75 176 GLY A CA 1
ATOM 1424 C C . GLY A 1 176 ? -12.983 -15.421 -3.049 1.00 94.75 176 GLY A C 1
ATOM 1425 O O . GLY A 1 176 ? -13.347 -14.633 -3.923 1.00 94.75 176 GLY A O 1
ATOM 1426 N N . THR A 1 177 ? -13.680 -16.528 -2.783 1.00 94.12 177 THR A N 1
ATOM 1427 C CA . THR A 1 177 ? -14.937 -16.886 -3.462 1.00 94.12 177 THR A CA 1
ATOM 1428 C C . THR A 1 177 ? -16.047 -17.042 -2.439 1.00 94.12 177 THR A C 1
ATOM 1430 O O . THR A 1 177 ? -15.935 -17.869 -1.542 1.00 94.12 177 THR A O 1
ATOM 1433 N N . LEU A 1 178 ? -17.137 -16.285 -2.597 1.00 95.62 178 LEU A N 1
ATOM 1434 C CA . LEU A 1 178 ? -18.306 -16.416 -1.727 1.00 95.62 178 LEU A CA 1
ATOM 1435 C C . LEU A 1 178 ? -18.832 -17.864 -1.712 1.00 95.62 178 LEU A C 1
ATOM 1437 O O . LEU A 1 178 ? -18.840 -18.517 -2.762 1.00 95.62 178 LEU A O 1
ATOM 1441 N N . PRO A 1 179 ? -19.332 -18.357 -0.563 1.00 94.81 179 PRO A N 1
ATOM 1442 C CA . PRO A 1 179 ? -19.965 -19.668 -0.500 1.00 94.81 179 PRO A CA 1
ATOM 1443 C C . PRO A 1 179 ? -21.123 -19.809 -1.494 1.00 94.81 179 PRO A C 1
ATOM 1445 O O . PRO A 1 179 ? -21.788 -18.833 -1.854 1.00 94.81 179 PRO A O 1
ATOM 1448 N N . GLU A 1 180 ? -21.400 -21.043 -1.920 1.00 95.88 180 GLU A N 1
ATOM 1449 C CA . GLU A 1 180 ? -22.469 -21.318 -2.882 1.00 95.88 180 GLU A CA 1
ATOM 1450 C C . GLU A 1 180 ? -23.817 -20.745 -2.406 1.00 95.88 180 GLU A C 1
ATOM 1452 O O . GLU A 1 180 ? -24.275 -21.002 -1.294 1.00 95.88 180 GLU A O 1
ATOM 1457 N N . GLY A 1 181 ? -24.457 -19.950 -3.268 1.00 96.00 181 GLY A N 1
ATOM 1458 C CA . GLY A 1 181 ? -25.742 -19.306 -2.983 1.00 96.00 181 GLY A CA 1
ATOM 1459 C C . GLY A 1 181 ? -25.655 -17.987 -2.206 1.00 96.00 181 GLY A C 1
ATOM 1460 O O . GLY A 1 181 ? -26.676 -17.308 -2.081 1.00 96.00 181 GLY A O 1
ATOM 1461 N N . VAL A 1 182 ? -24.472 -17.581 -1.736 1.00 96.31 182 VAL A N 1
ATOM 1462 C CA . VAL A 1 182 ? -24.256 -16.281 -1.088 1.00 96.31 182 VAL A CA 1
ATOM 1463 C C . VAL A 1 182 ? -23.964 -15.218 -2.144 1.00 96.31 182 VAL A C 1
ATOM 1465 O O . VAL A 1 182 ? -23.065 -15.361 -2.968 1.00 96.31 182 VAL A O 1
ATOM 1468 N N . THR A 1 183 ? -24.732 -14.129 -2.119 1.00 94.06 183 THR A N 1
ATOM 1469 C CA . THR A 1 183 ? -24.545 -12.975 -3.020 1.00 94.06 183 THR A CA 1
ATOM 1470 C C . THR A 1 183 ? -24.153 -11.701 -2.285 1.00 94.06 183 THR A C 1
ATOM 1472 O O . THR A 1 183 ? -23.972 -10.663 -2.918 1.00 94.06 183 THR A O 1
ATOM 1475 N N . ASP A 1 184 ? -24.127 -11.737 -0.954 1.00 94.19 184 ASP A N 1
ATOM 1476 C CA . ASP A 1 184 ? -23.746 -10.579 -0.165 1.00 94.19 184 ASP A CA 1
ATOM 1477 C C . ASP A 1 184 ? -22.225 -10.474 -0.106 1.00 94.19 184 ASP A C 1
ATOM 1479 O O . ASP A 1 184 ? -21.563 -11.293 0.525 1.00 94.19 184 ASP A O 1
ATOM 1483 N N . GLU A 1 185 ? -21.669 -9.467 -0.777 1.00 93.25 185 GLU A N 1
ATOM 1484 C CA . GLU A 1 185 ? -20.225 -9.245 -0.795 1.00 93.25 185 GLU A CA 1
ATOM 1485 C C . GLU A 1 185 ? -19.666 -8.907 0.588 1.00 93.25 185 GLU A C 1
ATOM 1487 O O . GLU A 1 185 ? -18.475 -9.056 0.766 1.00 93.25 185 GLU A O 1
ATOM 1492 N N . SER A 1 186 ? -20.470 -8.509 1.580 1.00 94.94 186 SER A N 1
ATOM 1493 C CA . SER A 1 186 ? -19.995 -8.324 2.961 1.00 94.94 186 SER A CA 1
ATOM 1494 C C . SER A 1 186 ? -19.927 -9.608 3.793 1.00 94.94 186 SER A C 1
ATOM 1496 O O . SER A 1 186 ? -19.597 -9.537 4.973 1.00 94.94 186 SER A O 1
ATOM 1498 N N . TRP A 1 187 ? -20.208 -10.781 3.211 1.00 96.56 187 TRP A N 1
ATOM 1499 C CA . TRP A 1 187 ? -20.334 -12.055 3.933 1.00 96.56 187 TRP A CA 1
ATOM 1500 C C . TRP A 1 187 ? -19.198 -12.331 4.921 1.00 96.56 187 TRP A C 1
ATOM 1502 O O . TRP A 1 187 ? -19.445 -12.578 6.093 1.00 96.56 187 TRP A O 1
ATOM 1512 N N . TYR A 1 188 ? -17.943 -12.245 4.480 1.00 97.00 188 TYR A N 1
ATOM 1513 C CA . TYR A 1 188 ? -16.799 -12.539 5.354 1.00 97.00 188 TYR A CA 1
ATOM 1514 C C . TYR A 1 188 ? -16.556 -11.473 6.434 1.00 97.00 188 TYR A C 1
ATOM 1516 O O . TYR A 1 188 ? -15.838 -11.732 7.396 1.00 97.00 188 TYR A O 1
ATOM 1524 N N . PHE A 1 189 ? -17.153 -10.286 6.300 1.00 96.88 189 PHE A N 1
ATOM 1525 C CA . PHE A 1 189 ? -17.150 -9.266 7.345 1.00 96.88 189 PHE A CA 1
ATOM 1526 C C . PHE A 1 189 ? -18.303 -9.424 8.342 1.00 96.88 189 PHE A C 1
ATOM 1528 O O . PHE A 1 189 ? -18.350 -8.647 9.291 1.00 96.88 189 PHE A O 1
ATOM 1535 N N . SER A 1 190 ? -19.213 -10.394 8.184 1.00 95.56 190 SER A N 1
ATOM 1536 C CA . SER A 1 190 ? -20.433 -10.478 9.002 1.00 95.56 190 SER A CA 1
ATOM 1537 C C . SER A 1 190 ? -20.150 -10.464 10.504 1.00 95.56 190 SER A C 1
ATOM 1539 O O . SER A 1 190 ? -20.778 -9.700 11.224 1.00 95.56 190 SER A O 1
ATOM 1541 N N . GLU A 1 191 ? -19.163 -11.230 10.973 1.00 96.19 191 GLU A N 1
ATOM 1542 C CA . GLU A 1 191 ? -18.781 -11.277 12.392 1.00 96.19 191 GLU A CA 1
ATOM 1543 C C . GLU A 1 191 ? -18.269 -9.922 12.899 1.00 96.19 191 GLU A C 1
ATOM 1545 O O . GLU A 1 191 ? -18.628 -9.485 13.990 1.00 96.19 191 GLU A O 1
ATOM 1550 N N . LEU A 1 192 ? -17.476 -9.225 12.082 1.00 97.00 192 LEU A N 1
ATOM 1551 C CA . LEU A 1 192 ? -16.927 -7.912 12.413 1.00 97.00 192 LEU A CA 1
ATOM 1552 C C . LEU A 1 192 ? -18.018 -6.828 12.420 1.00 97.00 192 LEU A C 1
ATOM 1554 O O . LEU A 1 192 ? -18.054 -5.986 13.314 1.00 97.00 192 LEU A O 1
ATOM 1558 N N . LEU A 1 193 ? -18.935 -6.862 11.450 1.00 96.81 193 LEU A N 1
ATOM 1559 C CA . LEU A 1 193 ? -20.066 -5.934 11.374 1.00 96.81 193 LEU A CA 1
ATOM 1560 C C . LEU A 1 193 ? -21.058 -6.171 12.520 1.00 96.81 193 LEU A C 1
ATOM 1562 O O . LEU A 1 193 ? -21.475 -5.221 13.177 1.00 96.81 193 LEU A O 1
ATOM 1566 N N . GLU A 1 194 ? -21.369 -7.432 12.828 1.00 97.69 194 GLU A N 1
ATOM 1567 C CA . GLU A 1 194 ? -22.196 -7.789 13.982 1.00 97.69 194 GLU A CA 1
ATOM 1568 C C . GLU A 1 194 ? -21.574 -7.341 15.306 1.00 97.69 194 GLU A C 1
ATOM 1570 O O . GLU A 1 194 ? -22.302 -6.951 16.221 1.00 97.69 194 GLU A O 1
ATOM 1575 N N . PHE A 1 195 ? -20.244 -7.399 15.425 1.00 98.44 195 PHE A N 1
ATOM 1576 C CA . PHE A 1 195 ? -19.543 -6.870 16.588 1.00 98.44 195 PHE A CA 1
ATOM 1577 C C . PHE A 1 195 ? -19.800 -5.361 16.733 1.00 98.44 195 PHE A C 1
ATOM 1579 O O . PHE A 1 195 ? -20.225 -4.899 17.794 1.00 98.44 195 PHE A O 1
ATOM 1586 N N . PHE A 1 196 ? -19.632 -4.579 15.664 1.00 98.00 196 PHE A N 1
ATOM 1587 C CA . PHE A 1 196 ? -19.890 -3.135 15.709 1.00 98.00 196 PHE A CA 1
ATOM 1588 C C . PHE A 1 196 ? -21.361 -2.773 15.966 1.00 98.00 196 PHE A C 1
ATOM 1590 O O . PHE A 1 196 ? -21.628 -1.716 16.535 1.00 98.00 196 PHE A O 1
ATOM 1597 N N . ASP A 1 197 ? -22.310 -3.636 15.599 1.00 96.69 197 ASP A N 1
ATOM 1598 C CA . ASP A 1 197 ? -23.733 -3.436 15.902 1.00 96.69 197 ASP A CA 1
ATOM 1599 C C . ASP A 1 197 ? -24.074 -3.715 17.378 1.00 96.69 197 ASP A C 1
ATOM 1601 O O . ASP A 1 197 ? -24.984 -3.096 17.945 1.00 96.69 197 ASP A O 1
ATOM 1605 N N . LYS A 1 198 ? -23.369 -4.661 18.014 1.00 97.31 198 LYS A N 1
ATOM 1606 C CA . LYS A 1 198 ? -23.625 -5.09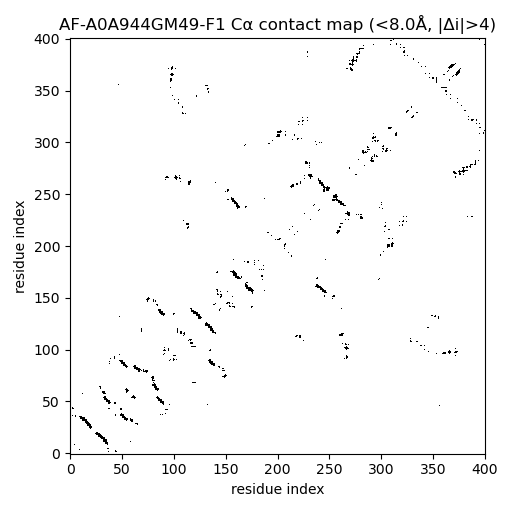8 19.400 1.00 97.31 198 LYS A CA 1
ATOM 1607 C C . LYS A 1 198 ? -22.892 -4.246 20.437 1.00 97.31 198 LYS A C 1
ATOM 1609 O O . LYS A 1 198 ? -23.419 -4.046 21.535 1.00 97.31 198 LYS A O 1
ATOM 1614 N N . HIS A 1 199 ? -21.716 -3.727 20.096 1.00 97.44 199 HIS A N 1
ATOM 1615 C CA . HIS A 1 199 ? -20.850 -2.980 21.009 1.00 97.44 199 HIS A CA 1
ATOM 1616 C C . HIS A 1 199 ? -20.822 -1.491 20.654 1.00 97.44 199 HIS A C 1
ATOM 1618 O O . HIS A 1 199 ? -21.020 -1.099 19.513 1.00 97.44 199 HIS A O 1
ATOM 1624 N N . LYS A 1 200 ? -20.586 -0.624 21.644 1.00 95.31 200 LYS A N 1
ATOM 1625 C CA . LYS A 1 200 ? -20.496 0.839 21.427 1.00 95.31 200 LYS A CA 1
ATOM 1626 C C . LYS A 1 200 ? -19.067 1.366 21.476 1.00 95.31 200 LYS A C 1
ATOM 1628 O O . LYS A 1 200 ? -18.783 2.445 20.951 1.00 95.31 200 LYS A O 1
ATOM 1633 N N . ASP A 1 201 ? -18.202 0.650 22.176 1.00 96.75 201 ASP A N 1
ATOM 1634 C CA . ASP A 1 201 ? -16.801 0.952 22.414 1.00 96.75 201 ASP A CA 1
ATOM 1635 C C . ASP A 1 201 ? -16.097 -0.322 22.921 1.00 96.75 201 ASP A C 1
ATOM 1637 O O . ASP A 1 201 ? -16.730 -1.366 23.048 1.00 96.75 201 ASP A O 1
ATOM 1641 N N . LEU A 1 202 ? -14.788 -0.232 23.158 1.00 97.88 202 LEU A N 1
ATOM 1642 C CA . LEU A 1 202 ? -13.919 -1.285 23.693 1.00 97.88 202 LEU A CA 1
ATOM 1643 C C . LEU A 1 202 ? -13.330 -0.865 25.050 1.00 97.88 202 LEU A C 1
ATOM 1645 O O . LEU A 1 202 ? -12.157 -1.116 25.342 1.00 97.88 202 LEU A O 1
ATOM 1649 N N . LYS A 1 203 ? -14.104 -0.138 25.870 1.00 96.81 203 LYS A N 1
ATOM 1650 C CA . LYS A 1 203 ? -13.631 0.314 27.189 1.00 96.81 203 LYS A CA 1
ATOM 1651 C C . LYS A 1 203 ? -13.517 -0.830 28.198 1.00 96.81 203 LYS A C 1
ATOM 1653 O O . LYS A 1 203 ? -12.699 -0.727 29.108 1.00 96.81 203 LYS A O 1
ATOM 1658 N N . SER A 1 204 ? -14.344 -1.869 28.074 1.00 97.31 204 SER A N 1
ATOM 1659 C CA . SER A 1 204 ? -14.268 -3.054 28.933 1.00 97.31 204 SER A CA 1
ATOM 1660 C C . SER A 1 204 ? -13.191 -4.025 28.435 1.00 97.31 204 SER A C 1
ATOM 1662 O O . SER A 1 204 ? -12.914 -4.101 27.237 1.00 97.31 204 SER A O 1
ATOM 1664 N N . GLU A 1 205 ? -12.580 -4.775 29.355 1.00 96.69 205 GLU A N 1
ATOM 1665 C CA . GLU A 1 205 ? -11.613 -5.822 28.998 1.00 96.69 205 GLU A CA 1
ATOM 1666 C C . GLU A 1 205 ? -12.285 -6.981 28.250 1.00 96.69 205 GLU A C 1
ATOM 1668 O O . GLU A 1 205 ? -11.663 -7.588 27.382 1.00 96.69 205 GLU A O 1
ATOM 1673 N N . GLU A 1 206 ? -13.556 -7.269 28.549 1.00 98.12 206 GLU A N 1
ATOM 1674 C CA . GLU A 1 206 ? -14.304 -8.346 27.898 1.00 98.12 206 GLU A CA 1
ATOM 1675 C C . GLU A 1 206 ? -14.574 -8.041 26.419 1.00 98.12 206 GLU A C 1
ATOM 1677 O O . GLU A 1 206 ? -14.258 -8.872 25.568 1.00 98.12 206 GLU A O 1
ATOM 1682 N N . ASP A 1 207 ? -15.081 -6.842 26.106 1.00 98.31 207 ASP A N 1
ATOM 1683 C CA . ASP A 1 207 ? -15.354 -6.430 24.721 1.00 98.31 207 ASP A CA 1
ATOM 1684 C C . ASP A 1 207 ? -14.052 -6.350 23.912 1.00 98.31 207 ASP A C 1
ATOM 1686 O O . ASP A 1 207 ? -13.993 -6.765 22.755 1.00 98.31 207 ASP A O 1
ATOM 1690 N N . TYR A 1 208 ? -12.984 -5.836 24.531 1.00 98.56 208 TYR A N 1
ATOM 1691 C CA . TYR A 1 208 ? -11.668 -5.746 23.907 1.00 98.56 208 TYR A CA 1
ATOM 1692 C C . TYR A 1 208 ? -11.092 -7.139 23.590 1.00 98.56 208 TYR A C 1
ATOM 1694 O O . TYR A 1 208 ? -10.658 -7.378 22.464 1.00 98.56 208 TYR A O 1
ATOM 1702 N N . ALA A 1 209 ? -11.165 -8.086 24.532 1.00 98.25 209 ALA A N 1
ATOM 1703 C CA . ALA A 1 209 ? -10.704 -9.461 24.324 1.00 98.25 209 ALA A CA 1
ATOM 1704 C C . ALA A 1 209 ? -11.569 -10.250 23.321 1.00 98.25 209 ALA A C 1
ATOM 1706 O O . ALA A 1 209 ? -11.093 -11.204 22.703 1.00 98.25 209 ALA A O 1
ATOM 1707 N N . GLU A 1 210 ? -12.848 -9.902 23.164 1.00 98.12 210 GLU A N 1
ATOM 1708 C CA . GLU A 1 210 ? -13.687 -10.436 22.089 1.00 98.12 210 GLU A CA 1
ATOM 1709 C C . GLU A 1 210 ? -13.258 -9.877 20.727 1.00 98.12 210 GLU A C 1
ATOM 1711 O O . GLU A 1 210 ? -13.080 -10.648 19.784 1.00 98.12 210 GLU A O 1
ATOM 1716 N N . PHE A 1 211 ? -12.994 -8.571 20.642 1.00 98.62 211 PHE A N 1
ATOM 1717 C CA . PHE A 1 211 ? -12.533 -7.926 19.414 1.00 98.62 211 PHE A CA 1
ATOM 1718 C C . PHE A 1 211 ? -11.166 -8.442 18.934 1.00 98.62 211 PHE A C 1
ATOM 1720 O O . PHE A 1 211 ? -10.974 -8.664 17.737 1.00 98.62 211 PHE A O 1
ATOM 1727 N N . GLU A 1 212 ? -10.233 -8.710 19.853 1.00 97.69 212 GLU A N 1
ATOM 1728 C CA . GLU A 1 212 ? -8.904 -9.275 19.549 1.00 97.69 212 GLU A CA 1
ATOM 1729 C C . GLU A 1 212 ? -8.949 -10.651 18.866 1.00 97.69 212 GLU A C 1
ATOM 1731 O O . GLU A 1 212 ? -7.985 -11.054 18.212 1.00 97.69 212 GLU A O 1
ATOM 1736 N N . LYS A 1 213 ? -10.067 -11.377 18.979 1.00 96.25 213 LYS A N 1
ATOM 1737 C CA . LYS A 1 213 ? -10.272 -12.649 18.265 1.00 96.25 213 LYS A CA 1
ATOM 1738 C C . LYS A 1 213 ? -10.664 -12.445 16.806 1.00 96.25 213 LYS A C 1
ATOM 1740 O O . LYS A 1 213 ? -10.509 -13.364 16.012 1.00 96.25 213 LYS A O 1
ATOM 1745 N N . LEU A 1 214 ? -11.182 -11.268 16.458 1.00 97.50 214 LEU A N 1
ATOM 1746 C CA . LEU A 1 214 ? -11.630 -10.934 15.106 1.00 97.50 214 LEU A CA 1
ATOM 1747 C C . LEU A 1 214 ? -10.534 -10.224 14.305 1.00 97.50 214 LEU A C 1
ATOM 1749 O O . LEU A 1 214 ? -10.465 -10.372 13.085 1.00 97.50 214 LEU A O 1
ATOM 1753 N N . VAL A 1 215 ? -9.688 -9.439 14.975 1.00 98.19 215 VAL A N 1
ATOM 1754 C CA . VAL A 1 215 ? -8.721 -8.540 14.334 1.00 98.19 215 VAL A CA 1
ATOM 1755 C C . VAL A 1 215 ? -7.365 -8.627 15.028 1.00 98.19 215 VAL A C 1
ATOM 1757 O O . VAL A 1 215 ? -7.277 -8.614 16.255 1.00 98.19 215 VAL A O 1
ATOM 1760 N N . ASP A 1 216 ? -6.288 -8.656 14.246 1.00 98.38 216 ASP A N 1
ATOM 1761 C CA . ASP A 1 216 ? -4.938 -8.489 14.775 1.00 98.38 216 ASP A CA 1
ATOM 1762 C C . ASP A 1 216 ? -4.705 -7.016 15.147 1.00 98.38 216 ASP A C 1
ATOM 1764 O O . ASP A 1 216 ? -4.478 -6.148 14.299 1.00 98.38 216 ASP A O 1
ATOM 1768 N N . VAL A 1 217 ? -4.779 -6.726 16.445 1.00 98.56 217 VAL A N 1
ATOM 1769 C CA . VAL A 1 217 ? -4.669 -5.363 16.980 1.00 98.56 217 VAL A CA 1
ATOM 1770 C C . VAL A 1 217 ? -3.295 -4.739 16.728 1.00 98.56 217 VAL A C 1
ATOM 1772 O O . VAL A 1 217 ? -3.210 -3.528 16.500 1.00 98.56 217 VAL A O 1
ATOM 1775 N N . SER A 1 218 ? -2.228 -5.544 16.692 1.00 98.50 218 SER A N 1
ATOM 1776 C CA . SER A 1 218 ? -0.888 -5.053 16.342 1.00 98.50 218 SER A CA 1
ATOM 1777 C C . SER A 1 218 ? -0.848 -4.593 14.889 1.00 98.50 218 SER A C 1
ATOM 1779 O O . SER A 1 218 ? -0.251 -3.557 14.589 1.00 98.50 218 SER A O 1
ATOM 1781 N N . SER A 1 219 ? -1.547 -5.309 14.003 1.00 98.75 219 SER A N 1
ATOM 1782 C CA . SER A 1 219 ? -1.673 -4.910 12.603 1.00 98.75 219 SER A CA 1
ATOM 1783 C C . SER A 1 219 ? -2.451 -3.612 12.425 1.00 98.75 219 SER A C 1
ATOM 1785 O O . SER A 1 219 ? -2.007 -2.728 11.691 1.00 98.75 219 SER A O 1
ATOM 1787 N N . VAL A 1 220 ? -3.556 -3.432 13.158 1.00 98.81 220 VAL A N 1
ATOM 1788 C CA . VAL A 1 220 ? -4.302 -2.160 13.154 1.00 98.81 220 VAL A CA 1
ATOM 1789 C C . VAL A 1 220 ? -3.412 -1.013 13.638 1.00 98.81 220 VAL A C 1
ATOM 1791 O O . VAL A 1 220 ? -3.366 0.041 13.003 1.00 98.81 220 VAL A O 1
ATOM 1794 N N . MET A 1 221 ? -2.705 -1.206 14.756 1.00 98.81 221 MET A N 1
ATOM 1795 C CA . MET A 1 221 ? -1.843 -0.181 15.345 1.00 98.81 221 MET A CA 1
ATOM 1796 C C . MET A 1 221 ? -0.765 0.273 14.361 1.00 98.81 221 MET A C 1
ATOM 1798 O O . MET A 1 221 ? -0.609 1.475 14.143 1.00 98.81 221 MET A O 1
ATOM 1802 N N . ASP A 1 222 ? -0.057 -0.672 13.746 1.00 98.81 222 ASP A N 1
ATOM 1803 C CA . ASP A 1 222 ? 1.050 -0.376 12.842 1.00 98.81 222 ASP A CA 1
ATOM 1804 C C . ASP A 1 222 ? 0.576 0.224 11.512 1.00 98.81 222 ASP A C 1
ATOM 1806 O O . ASP A 1 222 ? 1.152 1.220 11.063 1.00 98.81 222 ASP A O 1
ATOM 1810 N N . TYR A 1 223 ? -0.505 -0.302 10.926 1.00 98.81 223 TYR A N 1
ATOM 1811 C CA . TYR A 1 223 ? -1.096 0.240 9.700 1.00 98.81 223 TYR A CA 1
ATOM 1812 C C . TYR A 1 223 ? -1.566 1.686 9.883 1.00 98.81 223 TYR A C 1
ATOM 1814 O O . TYR A 1 223 ? -1.147 2.577 9.141 1.00 98.81 223 TYR A O 1
ATOM 1822 N N . PHE A 1 224 ? -2.393 1.951 10.902 1.00 98.62 224 PHE A N 1
ATOM 1823 C CA . PHE A 1 224 ? -2.909 3.301 11.127 1.00 98.62 224 PHE A CA 1
ATOM 1824 C C . PHE A 1 224 ? -1.810 4.265 11.566 1.00 98.62 224 PHE A C 1
ATOM 1826 O O . PHE A 1 224 ? -1.851 5.427 11.167 1.00 98.62 224 PHE A O 1
ATOM 1833 N N . ALA A 1 225 ? -0.816 3.820 12.342 1.00 98.56 225 ALA A N 1
ATOM 1834 C CA . ALA A 1 225 ? 0.308 4.677 12.700 1.00 98.56 225 ALA A CA 1
ATOM 1835 C C . ALA A 1 225 ? 1.103 5.082 11.447 1.00 98.56 225 ALA A C 1
ATOM 1837 O O . ALA A 1 225 ? 1.401 6.266 11.284 1.00 98.56 225 ALA A O 1
ATOM 1838 N N . ALA A 1 226 ? 1.363 4.142 10.530 1.00 98.50 226 ALA A N 1
ATOM 1839 C CA . ALA A 1 226 ? 2.041 4.418 9.268 1.00 98.50 226 ALA A CA 1
ATOM 1840 C C . ALA A 1 226 ? 1.240 5.371 8.368 1.00 98.50 226 ALA A C 1
ATOM 1842 O O . ALA A 1 226 ? 1.760 6.421 7.990 1.00 98.50 226 ALA A O 1
ATOM 1843 N N . GLU A 1 227 ? -0.025 5.068 8.068 1.00 98.06 227 GLU A N 1
ATOM 1844 C CA . GLU A 1 227 ? -0.883 5.898 7.203 1.00 98.06 227 GLU A CA 1
ATOM 1845 C C . GLU A 1 227 ? -1.067 7.317 7.766 1.00 98.06 227 GLU A C 1
ATOM 1847 O O . GLU A 1 227 ? -0.919 8.322 7.055 1.00 98.06 227 GLU A O 1
ATOM 1852 N N . VAL A 1 228 ? -1.305 7.421 9.082 1.00 97.25 228 VAL A N 1
ATOM 1853 C CA . VAL A 1 228 ? -1.395 8.708 9.781 1.00 97.25 228 VAL A CA 1
ATOM 1854 C C . VAL A 1 228 ? -0.071 9.446 9.701 1.00 97.25 228 VAL A C 1
ATOM 1856 O O . VAL A 1 228 ? -0.076 10.634 9.388 1.00 97.25 228 VAL A O 1
ATOM 1859 N N . TRP A 1 229 ? 1.066 8.800 9.965 1.00 98.00 229 TRP A N 1
ATOM 1860 C CA . TRP A 1 229 ? 2.362 9.473 9.938 1.00 98.00 229 TRP A CA 1
ATOM 1861 C C . TRP A 1 229 ? 2.723 9.936 8.523 1.00 98.00 229 TRP A C 1
ATOM 1863 O O . TRP A 1 229 ? 3.087 11.099 8.351 1.00 98.00 229 TRP A O 1
ATOM 1873 N N . MET A 1 230 ? 2.547 9.093 7.505 1.00 96.75 230 MET A N 1
ATOM 1874 C CA . MET A 1 230 ? 2.843 9.416 6.103 1.00 96.75 230 MET A CA 1
ATOM 1875 C C . MET A 1 230 ? 1.891 10.458 5.520 1.00 96.75 230 MET A C 1
ATOM 1877 O O . MET A 1 230 ? 2.260 11.156 4.576 1.00 96.75 230 MET A O 1
ATOM 1881 N N . ASN A 1 231 ? 0.692 10.612 6.096 1.00 96.00 231 ASN A N 1
ATOM 1882 C CA . ASN A 1 231 ? -0.357 11.474 5.562 1.00 96.00 231 ASN A CA 1
ATOM 1883 C C . ASN A 1 231 ? -0.684 11.098 4.109 1.00 96.00 231 ASN A C 1
ATOM 1885 O O . ASN A 1 231 ? -0.534 11.930 3.212 1.00 96.00 231 ASN A O 1
ATOM 1889 N N . ASN A 1 232 ? -1.098 9.845 3.891 1.00 94.38 232 ASN A N 1
ATOM 1890 C CA . ASN A 1 232 ? -1.538 9.326 2.593 1.00 94.38 232 ASN A CA 1
ATOM 1891 C C . ASN A 1 232 ? -2.862 9.977 2.164 1.00 94.38 232 ASN A C 1
ATOM 1893 O O . ASN A 1 232 ? -3.958 9.456 2.333 1.00 94.38 232 ASN A O 1
ATOM 1897 N N . LYS A 1 233 ? -2.772 11.226 1.731 1.00 83.00 233 LYS A N 1
ATOM 1898 C CA . LYS A 1 233 ? -3.910 12.139 1.681 1.00 83.00 233 LYS A CA 1
ATOM 1899 C C . LYS A 1 233 ? -4.809 11.885 0.464 1.00 83.00 233 LYS A C 1
ATOM 1901 O O . LYS A 1 233 ? -4.383 11.345 -0.547 1.00 83.00 233 LYS A O 1
ATOM 1906 N N . TRP A 1 234 ? -6.040 12.393 0.553 1.00 85.69 234 TRP A N 1
ATOM 1907 C CA . TRP A 1 234 ? -7.098 12.446 -0.473 1.00 85.69 234 TRP A CA 1
ATOM 1908 C C . TRP A 1 234 ? -7.889 11.170 -0.702 1.00 85.69 234 TRP A C 1
ATOM 1910 O O . TRP A 1 234 ? -9.118 11.256 -0.708 1.00 85.69 234 TRP A O 1
ATOM 1920 N N . ASP A 1 235 ? -7.223 10.036 -0.900 1.00 86.38 235 ASP A N 1
ATOM 1921 C CA . ASP A 1 235 ? -7.918 8.780 -1.188 1.00 86.38 235 ASP A CA 1
ATOM 1922 C C . ASP A 1 235 ? -8.072 7.899 0.055 1.00 86.38 235 ASP A C 1
ATOM 1924 O O . ASP A 1 235 ? -9.154 7.351 0.261 1.00 86.38 235 ASP A O 1
ATOM 1928 N N . TRP A 1 236 ? -7.071 7.819 0.932 1.00 93.50 236 TRP A N 1
ATOM 1929 C CA . TRP A 1 236 ? -7.202 7.116 2.210 1.00 93.50 236 TRP A CA 1
ATOM 1930 C C . TRP A 1 236 ? -7.903 7.990 3.273 1.00 93.50 236 TRP A C 1
ATOM 1932 O O . TRP A 1 236 ? -7.648 9.198 3.308 1.00 93.50 236 TRP A O 1
ATOM 1942 N N . PRO A 1 237 ? -8.788 7.428 4.129 1.00 91.38 237 PRO A N 1
ATOM 1943 C CA . PRO A 1 237 ? -9.213 6.023 4.202 1.00 91.38 237 PRO A CA 1
ATOM 1944 C C . PRO A 1 237 ? -10.496 5.710 3.417 1.00 91.38 237 PRO A C 1
ATOM 1946 O O . PRO A 1 237 ? -11.064 4.635 3.576 1.00 91.38 237 PRO A O 1
ATOM 1949 N N . GLY A 1 238 ? -11.013 6.625 2.590 1.00 88.06 238 GLY A N 1
ATOM 1950 C CA . GLY A 1 238 ? -12.211 6.349 1.776 1.00 88.06 238 GLY A CA 1
ATOM 1951 C C . GLY A 1 238 ? -11.984 5.269 0.704 1.00 88.06 238 GLY A C 1
ATOM 1952 O O . GLY A 1 238 ? -12.915 4.583 0.288 1.00 88.06 238 GLY A O 1
ATOM 1953 N N . LYS A 1 239 ? -10.734 5.122 0.272 1.00 90.00 239 LYS A N 1
ATOM 1954 C CA . LYS A 1 239 ? -10.157 4.095 -0.598 1.00 90.00 239 LYS A CA 1
ATOM 1955 C C . LYS A 1 239 ? -8.806 3.680 0.004 1.00 90.00 239 LYS A C 1
ATOM 1957 O O . LYS A 1 239 ? -8.514 4.015 1.148 1.00 90.00 239 LYS A O 1
ATOM 1962 N N . ASN A 1 240 ? -7.977 2.996 -0.782 1.00 93.31 240 ASN A N 1
ATOM 1963 C CA . ASN A 1 240 ? -6.560 2.738 -0.497 1.00 93.31 240 ASN A CA 1
ATOM 1964 C C . ASN A 1 240 ? -6.295 2.062 0.857 1.00 93.31 240 ASN A C 1
ATOM 1966 O O . ASN A 1 240 ? -5.229 2.188 1.439 1.00 93.31 240 ASN A O 1
ATOM 1970 N N . TRP A 1 241 ? -7.274 1.304 1.339 1.00 95.75 241 TRP A N 1
ATOM 1971 C CA . TRP A 1 241 ? -7.108 0.343 2.414 1.00 95.75 241 TRP A CA 1
ATOM 1972 C C . TRP A 1 241 ? -7.412 -1.044 1.872 1.00 95.75 241 TRP A C 1
ATOM 1974 O O . TRP A 1 241 ? -8.241 -1.207 0.967 1.00 95.75 241 TRP A O 1
ATOM 1984 N N . SER A 1 242 ? -6.738 -2.035 2.434 1.00 97.94 242 SER A N 1
ATOM 1985 C CA . SER A 1 242 ? -6.966 -3.436 2.134 1.00 97.94 242 SER A CA 1
ATOM 1986 C C . SER A 1 242 ? -6.808 -4.251 3.412 1.00 97.94 242 SER A C 1
ATOM 1988 O O . SER A 1 242 ? -5.963 -3.942 4.256 1.00 97.94 242 SER A O 1
ATOM 1990 N N . MET A 1 243 ? -7.673 -5.244 3.581 1.00 98.44 243 MET A N 1
ATOM 1991 C CA . MET A 1 243 ? -7.695 -6.133 4.736 1.00 98.44 243 MET A CA 1
ATOM 1992 C C . MET A 1 243 ? -7.759 -7.574 4.260 1.00 98.44 243 MET A C 1
ATOM 1994 O O . MET A 1 243 ? -8.495 -7.877 3.321 1.00 98.44 243 MET A O 1
ATOM 1998 N N . TRP A 1 244 ? -7.037 -8.459 4.938 1.00 98.50 244 TRP A N 1
ATOM 1999 C CA . TRP A 1 244 ? -7.023 -9.879 4.629 1.00 98.50 244 TRP A CA 1
ATOM 2000 C C . TRP A 1 244 ? -7.201 -10.747 5.869 1.00 98.50 244 TRP A C 1
ATOM 2002 O O . TRP A 1 244 ? -6.891 -10.328 6.986 1.00 98.50 244 TRP A O 1
ATOM 2012 N N . ARG A 1 245 ? -7.712 -11.957 5.657 1.00 97.75 245 ARG A N 1
ATOM 2013 C CA . ARG A 1 245 ? -7.727 -13.045 6.640 1.00 97.75 245 ARG A CA 1
ATOM 2014 C C . ARG A 1 245 ? -7.686 -14.384 5.920 1.00 97.75 245 ARG A C 1
ATOM 2016 O O . ARG A 1 245 ? -7.963 -14.466 4.723 1.00 97.75 245 ARG A O 1
ATOM 2023 N N . THR A 1 246 ? -7.444 -15.435 6.682 1.00 97.00 246 THR A N 1
ATOM 2024 C CA . THR A 1 246 ? -7.810 -16.800 6.305 1.00 97.00 246 THR A CA 1
ATOM 2025 C C . THR A 1 246 ? -9.239 -17.099 6.781 1.00 97.00 246 THR A C 1
ATOM 2027 O O . THR A 1 246 ? -9.708 -16.551 7.779 1.00 97.00 246 THR A O 1
ATOM 2030 N N . VAL A 1 247 ? -10.015 -17.899 6.048 1.00 92.69 247 VAL A N 1
ATOM 2031 C CA . VAL A 1 247 ? -11.379 -18.275 6.473 1.00 92.69 247 VAL A CA 1
ATOM 2032 C C . VAL A 1 247 ? -11.353 -19.353 7.549 1.00 92.69 247 VAL A C 1
ATOM 2034 O O . VAL A 1 247 ? -12.215 -19.339 8.425 1.00 92.69 247 VAL A O 1
ATOM 2037 N N . SER A 1 248 ? -10.354 -20.238 7.504 1.00 79.62 248 SER A N 1
ATOM 2038 C CA . SER A 1 248 ? -10.077 -21.217 8.552 1.00 79.62 248 SER A CA 1
ATOM 2039 C C . SER A 1 248 ? -9.538 -20.519 9.803 1.00 79.62 248 SER A C 1
ATOM 2041 O O . SER A 1 248 ? -8.651 -19.677 9.703 1.00 79.62 248 SER A O 1
ATOM 2043 N N . SER A 1 249 ? -10.082 -20.863 10.971 1.00 68.06 249 SER A N 1
ATOM 2044 C CA . SER A 1 249 ? -9.689 -20.318 12.281 1.00 68.06 249 SER A CA 1
ATOM 2045 C C . SER A 1 249 ? -8.910 -21.312 13.148 1.00 68.06 249 SER A C 1
ATOM 2047 O O . SER A 1 249 ? -8.579 -21.004 14.289 1.00 68.06 249 SER A O 1
ATOM 2049 N N . ASP A 1 250 ? -8.658 -22.519 12.636 1.00 70.75 250 ASP A N 1
ATOM 2050 C CA . ASP A 1 250 ? -8.035 -23.613 13.393 1.00 70.75 250 ASP A CA 1
ATOM 2051 C C . ASP A 1 250 ? -6.517 -23.713 13.141 1.00 70.75 250 ASP A C 1
ATOM 2053 O O . ASP A 1 250 ? -5.864 -24.646 13.613 1.00 70.75 250 ASP A O 1
ATOM 2057 N N . GLY A 1 251 ? -5.956 -22.786 12.358 1.00 72.12 251 GLY A N 1
ATOM 2058 C CA . GLY A 1 251 ? -4.537 -22.737 12.029 1.00 72.12 251 GLY A CA 1
ATOM 2059 C C . GLY A 1 251 ? -3.712 -21.919 13.025 1.00 72.12 251 GLY A C 1
ATOM 2060 O O . GLY A 1 251 ? -4.224 -21.089 13.773 1.00 72.12 251 GLY A O 1
ATOM 2061 N N . GLU A 1 252 ? -2.403 -22.158 13.029 1.00 83.75 252 GLU A N 1
ATOM 2062 C CA . GLU A 1 252 ? -1.438 -21.365 13.795 1.00 83.75 252 GLU A CA 1
ATOM 2063 C C . GLU A 1 252 ? -0.903 -20.187 12.955 1.00 83.75 252 GLU A C 1
ATOM 2065 O O . GLU A 1 252 ? -1.016 -20.167 11.727 1.00 83.75 252 GLU A O 1
ATOM 2070 N N . GLY A 1 253 ? -0.303 -19.190 13.612 1.00 90.56 253 GLY A N 1
ATOM 2071 C CA . GLY A 1 253 ? 0.314 -18.046 12.933 1.00 90.56 253 GLY A CA 1
ATOM 2072 C C . GLY A 1 253 ? -0.699 -17.199 12.157 1.00 90.56 253 GLY A C 1
ATOM 2073 O O . GLY A 1 253 ? -1.691 -16.740 12.716 1.00 90.56 253 GLY A O 1
ATOM 2074 N N . TYR A 1 254 ? -0.451 -16.981 10.866 1.00 94.62 254 TYR A N 1
ATOM 2075 C CA . TYR A 1 254 ? -1.330 -16.200 9.988 1.00 94.62 254 TYR A CA 1
ATOM 2076 C C . TYR A 1 254 ? -2.592 -16.960 9.519 1.00 94.62 254 TYR A C 1
ATOM 2078 O O . TYR A 1 254 ? -3.478 -16.379 8.887 1.00 94.62 254 TYR A O 1
ATOM 2086 N N . ALA A 1 255 ? -2.718 -18.247 9.863 1.00 94.50 255 ALA A N 1
ATOM 2087 C CA . ALA A 1 255 ? -3.890 -19.082 9.580 1.00 94.50 255 ALA A CA 1
ATOM 2088 C C . ALA A 1 255 ? -4.945 -19.075 10.714 1.00 94.50 255 ALA A C 1
ATOM 2090 O O . ALA A 1 255 ? -5.734 -20.007 10.844 1.00 94.50 255 ALA A O 1
ATOM 2091 N N . ASP A 1 256 ? -4.940 -18.039 11.554 1.00 94.25 256 ASP A N 1
ATOM 2092 C CA . ASP A 1 256 ? -5.757 -17.924 12.771 1.00 94.25 256 ASP A CA 1
ATOM 2093 C C . ASP A 1 256 ? -7.116 -17.225 12.574 1.00 94.25 256 ASP A C 1
ATOM 2095 O O . ASP A 1 256 ? -7.817 -16.925 13.541 1.00 94.25 256 ASP A O 1
ATOM 2099 N N . GLY A 1 257 ? -7.488 -16.913 11.332 1.00 95.88 257 GLY A N 1
ATOM 2100 C CA . GLY A 1 257 ? -8.760 -16.275 10.998 1.00 95.88 257 GLY A CA 1
ATOM 2101 C C . GLY A 1 257 ? -8.876 -14.775 11.297 1.00 95.88 257 GLY A C 1
ATOM 2102 O O . GLY A 1 257 ? -9.901 -14.175 10.955 1.00 95.88 257 GLY A O 1
ATOM 2103 N N . ARG A 1 258 ? -7.858 -14.138 11.894 1.00 97.19 258 ARG A N 1
ATOM 2104 C CA . ARG A 1 258 ? -7.907 -12.711 12.258 1.00 97.19 258 ARG A CA 1
ATOM 2105 C C . ARG A 1 258 ? -7.689 -11.800 11.053 1.00 97.19 258 ARG A C 1
ATOM 2107 O O . ARG A 1 258 ? -6.812 -12.039 10.220 1.00 97.19 258 ARG A O 1
ATOM 2114 N N . TRP A 1 259 ? -8.438 -10.700 11.012 1.00 98.38 259 TRP A N 1
ATOM 2115 C CA . TRP A 1 259 ? -8.236 -9.635 10.035 1.00 98.38 259 TRP A CA 1
ATOM 2116 C C . TRP A 1 259 ? -6.924 -8.884 10.267 1.00 98.38 259 TRP A C 1
ATOM 2118 O O . TRP A 1 259 ? -6.632 -8.453 11.384 1.00 98.38 259 TRP A O 1
ATOM 2128 N N . ARG A 1 260 ? -6.175 -8.674 9.185 1.00 98.50 260 ARG A N 1
ATOM 2129 C CA . ARG A 1 260 ? -4.909 -7.932 9.130 1.00 98.50 260 ARG A CA 1
ATOM 2130 C C . ARG A 1 260 ? -4.931 -6.925 7.993 1.00 98.50 260 ARG A C 1
ATOM 2132 O O . ARG A 1 260 ? -5.681 -7.089 7.033 1.00 98.50 260 ARG A O 1
ATOM 2139 N N . PHE A 1 261 ? -4.112 -5.886 8.095 1.00 98.62 261 PHE A N 1
ATOM 2140 C CA . PHE A 1 261 ? -4.041 -4.833 7.087 1.00 98.62 261 PHE A CA 1
ATOM 2141 C C . PHE A 1 261 ? -2.943 -5.082 6.057 1.00 98.62 261 PHE A C 1
ATOM 2143 O O . PHE A 1 261 ? -1.862 -5.572 6.384 1.00 98.62 261 PHE A O 1
ATOM 2150 N N . ILE A 1 262 ? -3.229 -4.671 4.822 1.00 98.50 262 ILE A N 1
ATOM 2151 C CA . ILE A 1 262 ? -2.266 -4.567 3.730 1.00 98.50 262 ILE A CA 1
ATOM 2152 C C . ILE A 1 262 ? -2.061 -3.088 3.408 1.00 98.50 262 ILE A C 1
ATOM 2154 O O . ILE A 1 262 ? -3.015 -2.367 3.099 1.00 98.50 262 ILE A O 1
ATOM 2158 N N . LEU A 1 263 ? -0.807 -2.641 3.457 1.00 97.62 263 LEU A N 1
ATOM 2159 C CA . LEU A 1 263 ? -0.409 -1.310 3.033 1.00 97.62 263 LEU A CA 1
ATOM 2160 C C . LEU A 1 263 ? -0.475 -1.234 1.508 1.00 97.62 263 LEU A C 1
ATOM 2162 O O . LEU A 1 263 ? 0.213 -1.976 0.802 1.00 97.62 263 LEU A O 1
ATOM 2166 N N . TYR A 1 264 ? -1.312 -0.340 0.991 1.00 93.25 264 TYR A N 1
ATOM 2167 C CA . TYR A 1 264 ? -1.682 -0.336 -0.418 1.00 93.25 264 TYR A CA 1
ATOM 2168 C C . TYR A 1 264 ? -1.834 1.092 -0.946 1.00 93.25 264 TYR A C 1
ATOM 2170 O O . TYR A 1 264 ? -2.590 1.883 -0.395 1.00 93.25 264 TYR A O 1
ATOM 2178 N N . ASP A 1 265 ? -1.173 1.387 -2.071 1.00 93.50 265 ASP A N 1
ATOM 2179 C CA . ASP A 1 265 ? -1.358 2.633 -2.830 1.00 93.50 265 ASP A CA 1
ATOM 2180 C C . ASP A 1 265 ? -1.059 3.890 -1.989 1.00 93.50 265 ASP A C 1
ATOM 2182 O O . ASP A 1 265 ? -1.920 4.746 -1.758 1.00 93.50 265 ASP A O 1
ATOM 2186 N N . VAL A 1 266 ? 0.188 3.974 -1.509 1.00 96.00 266 VAL A N 1
ATOM 2187 C CA . VAL A 1 266 ? 0.652 4.979 -0.532 1.00 96.00 266 VAL A CA 1
ATOM 2188 C C . VAL A 1 266 ? 1.470 6.114 -1.151 1.00 96.00 266 VAL A C 1
ATOM 2190 O O . VAL A 1 266 ? 2.086 6.914 -0.448 1.00 96.00 266 VAL A O 1
ATOM 2193 N N . GLU A 1 267 ? 1.479 6.245 -2.479 1.00 94.81 267 GLU A N 1
ATOM 2194 C CA . GLU A 1 267 ? 2.237 7.303 -3.165 1.00 94.81 267 GLU A CA 1
ATOM 2195 C C . GLU A 1 267 ? 1.810 8.739 -2.811 1.00 94.81 267 GLU A C 1
ATOM 2197 O O . GLU A 1 267 ? 2.582 9.672 -3.058 1.00 94.81 267 GLU A O 1
ATOM 2202 N N . PHE A 1 268 ? 0.608 8.927 -2.246 1.00 95.31 268 PHE A N 1
ATOM 2203 C CA . PHE A 1 268 ? 0.140 10.229 -1.773 1.00 95.31 268 PHE A CA 1
ATOM 2204 C C . PHE A 1 268 ? 0.717 10.626 -0.412 1.00 95.31 268 PHE A C 1
ATOM 2206 O O . PHE A 1 268 ? 0.547 11.777 0.000 1.00 95.31 268 PHE A O 1
ATOM 2213 N N . GLY A 1 269 ? 1.449 9.731 0.259 1.00 95.81 269 GLY A N 1
ATOM 2214 C CA . GLY A 1 269 ? 2.188 10.045 1.476 1.00 95.81 269 GLY A CA 1
ATOM 2215 C C . GLY A 1 269 ? 3.137 11.226 1.262 1.00 95.81 269 GLY A C 1
ATOM 2216 O O . GLY A 1 269 ? 4.091 11.142 0.484 1.00 95.81 269 GLY A O 1
ATOM 2217 N N . GLY A 1 270 ? 2.854 12.348 1.927 1.00 95.12 270 GLY A N 1
ATOM 2218 C CA . GLY A 1 270 ? 3.652 13.574 1.854 1.00 95.12 270 GLY A CA 1
ATOM 2219 C C . GLY A 1 270 ? 3.825 14.161 0.447 1.00 95.12 270 GLY A C 1
ATOM 2220 O O . GLY A 1 270 ? 4.817 14.854 0.193 1.00 95.12 270 GLY A O 1
ATOM 2221 N N . ILE A 1 271 ? 2.900 13.895 -0.480 1.00 95.88 271 ILE A N 1
ATOM 2222 C CA . ILE A 1 271 ? 3.031 14.249 -1.899 1.00 95.88 271 ILE A CA 1
ATOM 2223 C C . ILE A 1 271 ? 3.205 15.752 -2.170 1.00 95.88 271 ILE A C 1
ATOM 2225 O O . ILE A 1 271 ? 3.867 16.120 -3.142 1.00 95.88 271 ILE A O 1
ATOM 2229 N N . CYS A 1 272 ? 2.670 16.632 -1.316 1.00 95.88 272 CYS A N 1
ATOM 2230 C CA . CYS A 1 272 ? 2.849 18.092 -1.411 1.00 95.88 272 CYS A CA 1
ATOM 2231 C C . CYS A 1 272 ? 3.980 18.628 -0.510 1.00 95.88 272 CYS A C 1
ATOM 2233 O O . CYS A 1 272 ? 4.103 19.842 -0.292 1.00 95.88 272 CYS A O 1
ATOM 2235 N N . GLY A 1 273 ? 4.789 17.734 0.057 1.00 96.50 273 GLY A N 1
ATOM 2236 C CA . GLY A 1 273 ? 5.959 18.050 0.862 1.00 96.50 273 GLY A CA 1
ATOM 2237 C C . GLY A 1 273 ? 5.672 18.890 2.105 1.00 96.50 273 GLY A C 1
ATOM 2238 O O . GLY A 1 273 ? 4.768 18.611 2.895 1.00 96.50 273 GLY A O 1
ATOM 2239 N N . GLU A 1 274 ? 6.456 19.952 2.296 1.00 96.00 274 GLU A N 1
ATOM 2240 C CA . GLU A 1 274 ? 6.391 20.805 3.492 1.00 96.00 274 GLU A CA 1
ATOM 2241 C C . GLU A 1 274 ? 5.008 21.404 3.768 1.00 96.00 274 GLU A C 1
ATOM 2243 O O . GLU A 1 274 ? 4.678 21.678 4.927 1.00 96.00 274 GLU A O 1
ATOM 2248 N N . SER A 1 275 ? 4.223 21.643 2.714 1.00 94.31 275 SER A N 1
ATOM 2249 C CA . SER A 1 275 ? 2.928 22.322 2.805 1.00 94.31 275 SER A CA 1
ATOM 2250 C C . SER A 1 275 ? 1.895 2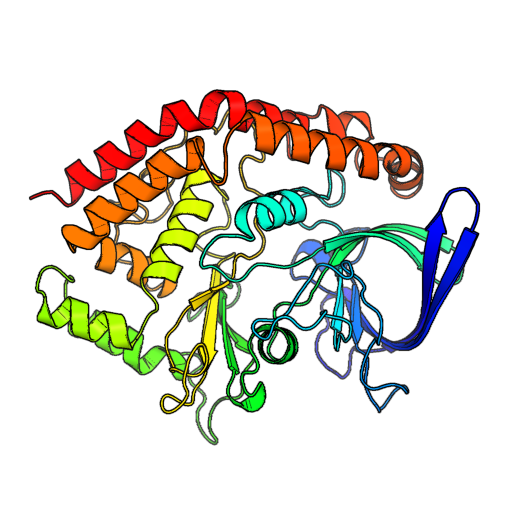1.533 3.614 1.00 94.31 275 SER A C 1
ATOM 2252 O O . SER A 1 275 ? 1.005 22.130 4.218 1.00 94.31 275 SER A O 1
ATOM 2254 N N . GLU A 1 276 ? 2.045 20.210 3.697 1.00 92.88 276 GLU A N 1
ATOM 2255 C CA . GLU A 1 276 ? 1.116 19.329 4.404 1.00 92.88 276 GLU A CA 1
ATOM 2256 C C . GLU A 1 276 ? 1.746 18.529 5.542 1.00 92.88 276 GLU A C 1
ATOM 2258 O O . GLU A 1 276 ? 1.027 17.856 6.280 1.00 92.88 276 GLU A O 1
ATOM 2263 N N . ALA A 1 277 ? 3.051 18.677 5.769 1.00 95.38 277 ALA A N 1
ATOM 2264 C CA . ALA A 1 277 ? 3.751 18.046 6.886 1.00 95.38 277 ALA A CA 1
ATOM 2265 C C . ALA A 1 277 ? 3.110 18.356 8.254 1.00 95.38 277 ALA A C 1
ATOM 2267 O O . ALA A 1 277 ? 3.182 17.548 9.176 1.00 95.38 277 ALA A O 1
ATOM 2268 N N . ASN A 1 278 ? 2.435 19.505 8.374 1.00 94.75 278 ASN A N 1
ATOM 2269 C CA . ASN A 1 278 ? 1.748 19.952 9.588 1.00 94.75 278 ASN A CA 1
ATOM 2270 C C . ASN A 1 278 ? 0.288 19.480 9.739 1.00 94.75 278 ASN A C 1
ATOM 2272 O O . ASN A 1 278 ? -0.330 19.821 10.752 1.00 94.75 278 ASN A O 1
ATOM 2276 N N . THR A 1 279 ? -0.261 18.745 8.766 1.00 94.75 279 THR A N 1
ATOM 2277 C CA . THR A 1 279 ? -1.650 18.245 8.784 1.00 94.75 279 THR A CA 1
ATOM 2278 C C . THR A 1 279 ? -1.862 17.334 9.985 1.00 94.75 279 THR A C 1
ATOM 2280 O O . THR A 1 279 ? -1.035 16.453 10.220 1.00 94.75 279 THR A O 1
ATOM 2283 N N . ASN A 1 280 ? -2.955 17.505 10.733 1.00 95.31 280 ASN A N 1
ATOM 2284 C CA . ASN A 1 280 ? -3.352 16.522 11.735 1.00 95.31 280 ASN A CA 1
ATOM 2285 C C . ASN A 1 280 ? -4.194 15.457 11.033 1.00 95.31 280 ASN A C 1
ATOM 2287 O O . ASN A 1 280 ? -5.409 15.586 10.953 1.00 95.31 280 ASN A O 1
ATOM 2291 N N . THR A 1 281 ? -3.538 14.426 10.508 1.00 95.19 281 THR A N 1
ATOM 2292 C CA . THR A 1 281 ? -4.173 13.413 9.651 1.00 95.19 281 THR A CA 1
ATOM 2293 C C . THR A 1 281 ? -5.328 12.688 10.345 1.00 95.19 281 THR A C 1
ATOM 2295 O O . THR A 1 281 ? -6.304 12.356 9.692 1.00 95.19 281 THR A O 1
ATOM 2298 N N . ILE A 1 282 ? -5.292 12.543 11.675 1.00 95.62 282 ILE A N 1
ATOM 2299 C CA . ILE A 1 282 ? -6.404 11.962 12.444 1.00 95.62 282 ILE A CA 1
ATOM 2300 C C . ILE A 1 282 ? -7.618 12.891 12.441 1.00 95.62 282 ILE A C 1
ATOM 2302 O O . ILE A 1 282 ? -8.722 12.464 12.132 1.00 95.62 282 ILE A O 1
ATOM 2306 N N . LYS A 1 283 ? -7.426 14.164 12.801 1.00 95.12 283 LYS A N 1
ATOM 2307 C CA . LYS A 1 283 ? -8.515 15.139 12.975 1.00 95.12 283 LYS A CA 1
ATOM 2308 C C . LYS A 1 283 ? -9.074 15.659 11.650 1.00 95.12 283 LYS A C 1
ATOM 2310 O O . LYS A 1 283 ? -10.271 15.928 11.538 1.00 95.12 283 LYS A O 1
ATOM 2315 N N . ASP A 1 284 ? -8.180 15.943 10.711 1.00 92.56 284 ASP A N 1
ATOM 2316 C CA . ASP A 1 284 ? -8.490 16.707 9.504 1.00 92.56 284 ASP A CA 1
ATOM 2317 C C . ASP A 1 284 ? -9.070 15.818 8.395 1.00 92.56 284 ASP A C 1
ATOM 2319 O O . ASP A 1 284 ? -9.555 16.350 7.396 1.00 92.56 284 ASP A O 1
ATOM 2323 N N . ASP A 1 285 ? -9.099 14.499 8.607 1.00 90.06 285 ASP A N 1
ATOM 2324 C CA . ASP A 1 285 ? -9.760 13.540 7.730 1.00 90.06 285 ASP A CA 1
ATOM 2325 C C . ASP A 1 285 ? -11.261 13.844 7.521 1.00 90.06 285 ASP A C 1
ATOM 2327 O O . ASP A 1 285 ? -11.896 14.558 8.305 1.00 90.06 285 ASP A O 1
ATOM 2331 N N . ASN A 1 286 ? -11.837 13.336 6.430 1.00 85.69 286 ASN A N 1
ATOM 2332 C CA . ASN A 1 286 ? -13.202 13.620 5.999 1.00 85.69 286 ASN A CA 1
ATOM 2333 C C . ASN A 1 286 ? -14.300 13.026 6.895 1.00 85.69 286 ASN A C 1
ATOM 2335 O O . ASN A 1 286 ? -15.429 13.516 6.818 1.00 85.69 286 ASN A O 1
ATOM 2339 N N . TYR A 1 287 ? -14.011 12.053 7.762 1.00 89.38 287 TYR A N 1
ATOM 2340 C CA . TYR A 1 287 ? -14.982 11.585 8.759 1.00 89.38 287 TYR A CA 1
ATOM 2341 C C . TYR A 1 287 ? -15.267 12.689 9.797 1.00 89.38 287 TYR A C 1
ATOM 2343 O O . TYR A 1 287 ? -14.356 13.313 10.341 1.00 89.38 287 TYR A O 1
ATOM 2351 N N . LYS A 1 288 ? -16.540 13.018 10.049 1.00 90.19 288 LYS A N 1
ATOM 2352 C CA . LYS A 1 288 ? -16.942 14.147 10.914 1.00 90.19 288 LYS A CA 1
ATOM 2353 C C . LYS A 1 288 ? -17.977 13.710 11.954 1.00 90.19 288 LYS A C 1
ATOM 2355 O O . LYS A 1 288 ? -18.868 12.948 11.593 1.00 90.19 288 LYS A O 1
ATOM 2360 N N . PRO A 1 289 ? -17.966 14.322 13.159 1.00 92.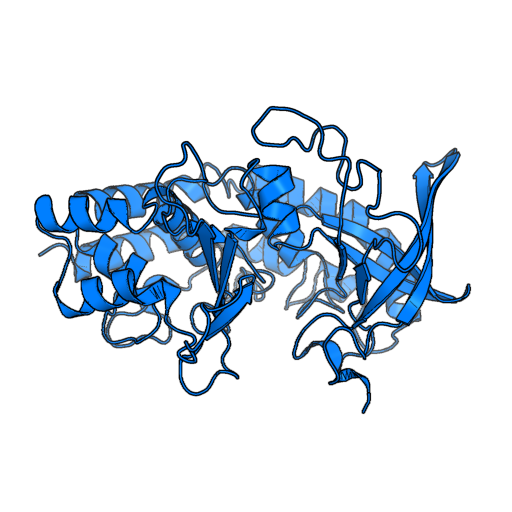06 289 PRO A N 1
ATOM 2361 C CA . PRO A 1 289 ? -17.099 15.428 13.591 1.00 92.06 289 PRO A CA 1
ATOM 2362 C C . PRO A 1 289 ? -15.697 15.053 14.118 1.00 92.06 289 PRO A C 1
ATOM 2364 O O . PRO A 1 289 ? -14.928 15.976 14.409 1.00 92.06 289 PRO A O 1
ATOM 2367 N N . LEU A 1 290 ? -15.354 13.769 14.276 1.00 94.62 290 LEU A N 1
ATOM 2368 C CA . LEU A 1 290 ? -14.143 13.342 15.005 1.00 94.62 290 LEU A CA 1
ATOM 2369 C C . LEU A 1 290 ? -12.962 12.853 14.145 1.00 94.62 290 LEU A C 1
ATOM 2371 O O . LEU A 1 290 ? -11.981 12.348 14.697 1.00 94.62 290 LEU A O 1
ATOM 2375 N N . GLY A 1 291 ? -12.999 13.029 12.823 1.00 94.94 291 GLY A N 1
ATOM 2376 C CA . GLY A 1 291 ? -11.945 12.503 11.952 1.00 94.94 291 GLY A CA 1
ATOM 2377 C C . GLY A 1 291 ? -11.911 10.975 12.009 1.00 94.94 291 GLY A C 1
ATOM 2378 O O . GLY A 1 291 ? -12.950 10.340 12.158 1.00 94.94 291 GLY A O 1
ATOM 2379 N N . LEU A 1 292 ? -10.721 10.374 11.989 1.00 96.19 292 LEU A N 1
ATOM 2380 C CA . LEU A 1 292 ? -10.554 8.912 12.073 1.00 96.19 292 LEU A CA 1
ATOM 2381 C C . LEU A 1 292 ? -11.077 8.282 13.377 1.00 96.19 292 LEU A C 1
ATOM 2383 O O . LEU A 1 292 ? -11.180 7.066 13.467 1.00 96.19 292 LEU A O 1
ATOM 2387 N N . LEU A 1 293 ? -11.378 9.088 14.400 1.00 96.88 293 LEU A N 1
ATOM 2388 C CA . LEU A 1 293 ? -11.966 8.611 15.657 1.00 96.88 293 LEU A CA 1
ATOM 2389 C C . LEU A 1 293 ? -13.500 8.540 15.595 1.00 96.88 293 LEU A C 1
ATOM 2391 O O . LEU A 1 293 ? -14.150 8.233 16.599 1.00 96.88 293 LEU A O 1
ATOM 2395 N N . ASP A 1 294 ? -14.090 8.885 14.451 1.00 94.94 294 ASP A N 1
ATOM 2396 C CA . ASP A 1 294 ? -15.528 8.851 14.256 1.00 94.94 294 ASP A CA 1
ATOM 2397 C C . ASP A 1 294 ? -16.026 7.438 13.950 1.00 94.94 294 ASP A C 1
ATOM 2399 O O . ASP A 1 294 ? -15.553 6.779 13.028 1.00 94.94 294 ASP A O 1
ATOM 2403 N N . LYS A 1 295 ? -17.022 6.992 14.719 1.00 95.19 295 LYS A N 1
ATOM 2404 C CA . LYS A 1 295 ? -17.695 5.703 14.515 1.00 95.19 295 LYS A CA 1
ATOM 2405 C C . LYS A 1 295 ? -18.931 5.811 13.618 1.00 95.19 295 LYS A C 1
ATOM 2407 O O . LYS A 1 295 ? -19.553 4.799 13.327 1.00 95.19 295 LYS A O 1
ATOM 2412 N N . GLY A 1 296 ? -19.323 7.015 13.195 1.00 93.38 296 GLY A N 1
ATOM 2413 C CA . GLY A 1 296 ? -20.456 7.256 12.297 1.00 93.38 296 GLY A CA 1
ATOM 2414 C C . GLY A 1 296 ? -20.131 6.978 10.828 1.00 93.38 296 GLY A C 1
ATOM 2415 O O . GLY A 1 296 ? -20.452 7.795 9.967 1.00 93.38 296 GLY A O 1
ATOM 2416 N N . THR A 1 297 ? -19.444 5.872 10.548 1.00 92.31 297 THR A N 1
ATOM 2417 C CA . THR A 1 297 ? -18.990 5.465 9.215 1.00 92.31 297 THR A CA 1
ATOM 2418 C C . THR A 1 297 ? -19.305 3.994 8.983 1.00 92.31 297 THR A C 1
ATOM 2420 O O . THR A 1 297 ? -19.224 3.201 9.912 1.00 92.31 297 THR A O 1
ATOM 2423 N N . ASP A 1 298 ? -19.593 3.629 7.735 1.00 91.62 298 ASP A N 1
ATOM 2424 C CA . ASP A 1 298 ? -19.798 2.233 7.323 1.00 91.62 298 ASP A CA 1
ATOM 2425 C C . ASP A 1 298 ? -18.486 1.561 6.872 1.00 91.62 298 ASP A C 1
ATOM 2427 O O . ASP A 1 298 ? -18.489 0.434 6.383 1.00 91.62 298 ASP A O 1
ATOM 2431 N N . ASN A 1 299 ? -17.347 2.257 6.988 1.00 94.62 299 ASN A N 1
ATOM 2432 C CA . ASN A 1 299 ? -16.045 1.724 6.598 1.00 94.62 299 ASN A CA 1
ATOM 2433 C C . ASN A 1 299 ? -15.477 0.807 7.704 1.00 94.62 299 ASN A C 1
ATOM 2435 O O . ASN A 1 299 ? -15.008 1.333 8.721 1.00 94.62 299 ASN A O 1
ATOM 2439 N N . PRO A 1 300 ? -15.434 -0.528 7.508 1.00 96.19 300 PRO A N 1
ATOM 2440 C CA . PRO A 1 300 ? -15.002 -1.461 8.547 1.00 96.19 300 PRO A CA 1
ATOM 2441 C C . PRO A 1 300 ? -13.545 -1.238 8.970 1.00 96.19 300 PRO A C 1
ATOM 2443 O O . PRO A 1 300 ? -13.237 -1.347 10.154 1.00 96.19 300 PRO A O 1
ATOM 2446 N N . ALA A 1 301 ? -12.664 -0.841 8.045 1.00 96.81 301 ALA A N 1
ATOM 2447 C CA . ALA A 1 301 ? -11.267 -0.552 8.356 1.00 96.81 301 ALA A CA 1
ATOM 2448 C C . ALA A 1 301 ? -11.133 0.594 9.370 1.00 96.81 301 ALA A C 1
ATOM 2450 O O . ALA A 1 301 ? -10.395 0.490 10.349 1.00 96.81 301 ALA A O 1
ATOM 2451 N N . VAL A 1 302 ? -11.879 1.683 9.157 1.00 97.06 302 VAL A N 1
ATOM 2452 C CA . VAL A 1 302 ? -11.876 2.848 10.058 1.00 97.06 302 VAL A CA 1
ATOM 2453 C C . VAL A 1 302 ? -12.554 2.511 11.379 1.00 97.06 302 VAL A C 1
ATOM 2455 O O . VAL A 1 302 ? -12.069 2.936 12.426 1.00 97.06 302 VAL A O 1
ATOM 2458 N N . LEU A 1 303 ? -13.627 1.712 11.358 1.00 97.88 303 LEU A N 1
ATOM 2459 C CA . LEU A 1 303 ? -14.287 1.256 12.580 1.00 97.88 303 LEU A CA 1
ATOM 2460 C C . LEU A 1 303 ? -13.344 0.441 13.469 1.00 97.88 303 LEU A C 1
ATOM 2462 O O . LEU A 1 303 ? -13.318 0.704 14.670 1.00 97.88 303 LEU A O 1
ATOM 2466 N N . CYS A 1 304 ? -12.509 -0.448 12.914 1.00 98.62 304 CYS A N 1
ATOM 2467 C CA . CYS A 1 304 ? -11.498 -1.168 13.698 1.00 98.62 304 CYS A CA 1
ATOM 2468 C C . CYS A 1 304 ? -10.630 -0.206 14.521 1.00 98.62 304 CYS A C 1
ATOM 2470 O O . CYS A 1 304 ? -10.490 -0.367 15.734 1.00 98.62 304 CYS A O 1
ATOM 2472 N N . PHE A 1 305 ? -10.102 0.840 13.882 1.00 98.56 305 PHE A N 1
ATOM 2473 C CA . PHE A 1 305 ? -9.288 1.846 14.559 1.00 98.56 305 PHE A CA 1
ATOM 2474 C C . PHE A 1 305 ? -10.096 2.689 15.553 1.00 98.56 305 PHE A C 1
ATOM 2476 O O . PHE A 1 305 ? -9.696 2.842 16.708 1.00 98.56 305 PHE A O 1
ATOM 2483 N N . ALA A 1 306 ? -11.252 3.213 15.142 1.00 98.19 306 ALA A N 1
ATOM 2484 C CA . ALA A 1 306 ? -12.077 4.084 15.974 1.00 98.19 306 ALA A CA 1
ATOM 2485 C C . ALA A 1 306 ? -12.577 3.381 17.249 1.00 98.19 306 ALA A C 1
ATOM 2487 O O . ALA A 1 306 ? -12.638 4.014 18.307 1.00 98.19 306 ALA A O 1
ATOM 2488 N N . TYR A 1 307 ? -12.910 2.087 17.170 1.00 98.44 307 TYR A N 1
ATOM 2489 C CA . TYR A 1 307 ? -13.278 1.268 18.327 1.00 98.44 307 TYR A CA 1
ATOM 2490 C C . TYR A 1 307 ? -12.073 0.997 19.231 1.00 98.44 307 TYR A C 1
ATOM 2492 O O . TYR A 1 307 ? -12.156 1.283 20.427 1.00 98.44 307 TYR A O 1
ATOM 2500 N N . LEU A 1 308 ? -10.935 0.548 18.690 1.00 98.62 308 LEU A N 1
ATOM 2501 C CA . LEU A 1 308 ? -9.714 0.312 19.476 1.00 98.62 308 LEU A CA 1
ATOM 2502 C C . LEU A 1 308 ? -9.238 1.562 20.221 1.00 98.62 308 LEU A C 1
ATOM 2504 O O . LEU A 1 308 ? -8.896 1.488 21.398 1.00 98.62 308 LEU A O 1
ATOM 2508 N N . MET A 1 309 ? -9.335 2.740 19.605 1.00 98.38 309 MET A N 1
ATOM 2509 C CA . MET A 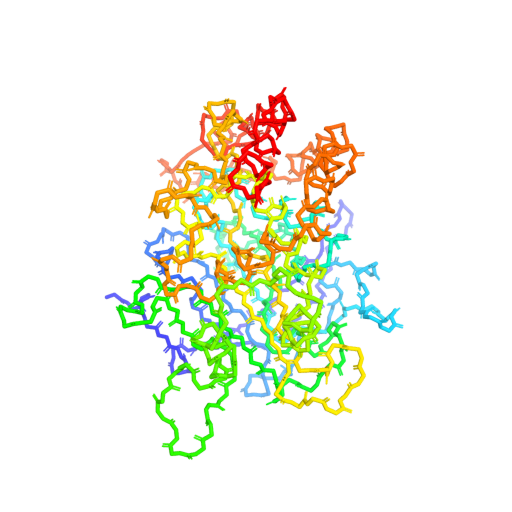1 309 ? -8.966 4.008 20.244 1.00 98.38 309 MET A CA 1
ATOM 2510 C C . MET A 1 309 ? -9.828 4.377 21.464 1.00 98.38 309 MET A C 1
ATOM 2512 O O . MET A 1 309 ? -9.445 5.257 22.245 1.00 98.38 309 MET A O 1
ATOM 2516 N N . THR A 1 310 ? -10.983 3.735 21.668 1.00 97.81 310 THR A N 1
ATOM 2517 C CA . THR A 1 310 ? -11.781 3.929 22.890 1.00 97.81 310 THR A CA 1
ATOM 2518 C C . THR A 1 310 ? -11.182 3.220 24.107 1.00 97.81 310 THR A C 1
ATOM 2520 O O . THR A 1 310 ? -11.329 3.740 25.218 1.00 97.81 310 THR A O 1
ATOM 2523 N N . ASN A 1 311 ? -10.453 2.118 23.902 1.00 97.88 311 ASN A N 1
ATOM 2524 C CA . ASN A 1 311 ? -9.707 1.421 24.942 1.00 97.88 311 ASN A CA 1
ATOM 2525 C C . ASN A 1 311 ? -8.502 2.268 25.386 1.00 97.88 311 ASN A C 1
ATOM 2527 O O . ASN A 1 311 ? -7.734 2.763 24.560 1.00 97.88 311 ASN A O 1
ATOM 2531 N N . GLU A 1 312 ? -8.336 2.473 26.693 1.00 96.88 312 GLU A N 1
ATOM 2532 C CA . GLU A 1 312 ? -7.273 3.336 27.223 1.00 96.88 312 GLU A CA 1
ATOM 2533 C C . GLU A 1 312 ? -5.869 2.756 27.009 1.00 96.88 312 GLU A C 1
ATOM 2535 O O . GLU A 1 312 ? -4.951 3.507 26.663 1.00 96.88 312 GLU A O 1
ATOM 2540 N N . GLY A 1 313 ? -5.712 1.437 27.158 1.00 97.12 313 GLY A N 1
ATOM 2541 C CA . GLY A 1 313 ? -4.446 0.742 26.940 1.00 97.12 313 GLY A CA 1
ATOM 2542 C C . GLY A 1 313 ? -4.000 0.852 25.486 1.00 97.12 313 GLY A C 1
ATOM 2543 O O . GLY A 1 313 ? -2.932 1.401 25.213 1.00 97.12 313 GLY A O 1
ATOM 2544 N N . PHE A 1 314 ? -4.863 0.446 24.549 1.00 98.38 314 PHE A N 1
ATOM 2545 C CA . PHE A 1 314 ? -4.573 0.569 23.118 1.00 98.38 314 PHE A CA 1
ATOM 2546 C C . PHE A 1 314 ? -4.281 2.016 22.714 1.00 98.38 314 PHE A C 1
ATOM 2548 O O . PHE A 1 314 ? -3.295 2.282 22.034 1.00 98.38 314 PHE A O 1
ATOM 2555 N N . ARG A 1 315 ? -5.104 2.980 23.151 1.00 98.25 315 ARG A N 1
ATOM 2556 C CA . ARG A 1 315 ? -4.904 4.399 22.818 1.00 98.25 315 ARG A CA 1
ATOM 2557 C C . ARG A 1 315 ? -3.551 4.919 23.303 1.00 98.25 315 ARG A C 1
ATOM 2559 O O . ARG A 1 315 ? -2.913 5.695 22.593 1.00 98.25 315 ARG A O 1
ATOM 2566 N N . THR A 1 316 ? -3.127 4.514 24.499 1.00 97.75 316 THR A N 1
ATOM 2567 C CA . THR A 1 316 ? -1.823 4.895 25.059 1.00 97.75 316 THR A CA 1
ATOM 2568 C C . THR A 1 316 ? -0.686 4.333 24.209 1.00 97.75 316 THR A C 1
ATOM 2570 O O . THR A 1 316 ? 0.199 5.090 23.800 1.00 97.75 316 THR A O 1
ATOM 2573 N N . GLU A 1 317 ? -0.751 3.046 23.864 1.00 98.44 317 GLU A N 1
ATOM 2574 C CA . GLU A 1 317 ? 0.254 2.393 23.021 1.00 98.44 317 GLU A CA 1
ATOM 2575 C C . GLU A 1 317 ? 0.273 2.948 21.593 1.00 98.44 317 GLU A C 1
ATOM 2577 O O . GLU A 1 317 ? 1.348 3.218 21.062 1.00 98.44 317 GLU A O 1
ATOM 2582 N N . PHE A 1 318 ? -0.882 3.248 20.996 1.00 98.62 318 PHE A N 1
ATOM 2583 C CA . PHE A 1 318 ? -0.958 3.888 19.682 1.00 98.62 318 PHE A CA 1
ATOM 2584 C C . PHE A 1 318 ? -0.308 5.279 19.685 1.00 98.62 318 PHE A C 1
ATOM 2586 O O . PHE A 1 318 ? 0.510 5.592 18.819 1.00 98.62 318 PHE A O 1
ATOM 2593 N N . CYS A 1 319 ? -0.630 6.124 20.671 1.00 98.06 319 CYS A N 1
ATOM 2594 C CA . CYS A 1 319 ? -0.017 7.447 20.812 1.00 98.06 319 CYS A CA 1
ATOM 2595 C C . CYS A 1 319 ? 1.504 7.358 21.002 1.00 98.06 319 CYS A C 1
ATOM 2597 O O . CYS A 1 319 ? 2.246 8.180 20.455 1.00 98.06 319 CYS A O 1
ATOM 2599 N N . LYS A 1 320 ? 1.969 6.361 21.763 1.00 97.88 320 LYS A N 1
ATOM 2600 C CA . LYS A 1 320 ? 3.393 6.077 21.939 1.00 97.88 320 LYS A CA 1
ATOM 2601 C C . LYS A 1 320 ? 4.032 5.636 20.620 1.00 97.88 320 LYS A C 1
ATOM 2603 O O . LYS A 1 320 ? 4.979 6.282 20.182 1.00 97.88 320 LYS A O 1
ATOM 2608 N N . LYS A 1 321 ? 3.477 4.618 19.952 1.00 98.19 321 LYS A N 1
ATOM 2609 C CA . LYS A 1 321 ? 3.933 4.121 18.644 1.00 98.19 321 LYS A CA 1
ATOM 2610 C C . LYS A 1 321 ? 4.052 5.265 17.646 1.00 98.19 321 LYS A C 1
ATOM 2612 O O . LYS A 1 321 ? 5.114 5.436 17.062 1.00 98.19 321 LYS A O 1
ATOM 2617 N N . LEU A 1 322 ? 3.001 6.074 17.491 1.00 98.00 322 LEU A N 1
ATOM 2618 C CA . LEU A 1 322 ? 2.961 7.178 16.532 1.00 98.00 322 LEU A CA 1
ATOM 2619 C C . LEU A 1 322 ? 4.073 8.215 16.776 1.00 98.00 322 LEU A C 1
ATOM 2621 O O . LEU A 1 322 ? 4.666 8.704 15.814 1.00 98.00 322 LEU A O 1
ATOM 2625 N N . ASN A 1 323 ? 4.374 8.542 18.039 1.00 96.50 323 ASN A N 1
ATOM 2626 C CA . ASN A 1 323 ? 5.530 9.379 18.384 1.00 96.50 323 ASN A CA 1
ATOM 2627 C C . ASN A 1 323 ? 6.849 8.692 18.005 1.00 96.50 323 ASN A C 1
ATOM 2629 O O . ASN A 1 323 ? 7.648 9.277 17.267 1.00 96.50 323 ASN A O 1
ATOM 2633 N N . ASP A 1 324 ? 7.033 7.450 18.458 1.00 97.56 324 ASP A N 1
ATOM 2634 C CA . ASP A 1 324 ? 8.264 6.671 18.294 1.00 97.56 324 ASP A CA 1
ATOM 2635 C C . ASP A 1 324 ? 8.607 6.404 16.822 1.00 97.56 324 ASP A C 1
ATOM 2637 O O . ASP A 1 324 ? 9.780 6.227 16.489 1.00 97.56 324 ASP A O 1
ATOM 2641 N N . MET A 1 325 ? 7.626 6.414 15.908 1.00 97.88 325 MET A N 1
ATOM 2642 C CA . MET A 1 325 ? 7.892 6.256 14.472 1.00 97.88 325 MET A CA 1
ATOM 2643 C C . MET A 1 325 ? 8.891 7.292 13.945 1.00 97.88 325 MET A C 1
ATOM 2645 O O . MET A 1 325 ? 9.659 6.977 13.043 1.00 97.88 325 MET A O 1
ATOM 2649 N N . SER A 1 326 ? 8.927 8.503 14.517 1.00 97.44 326 SER A N 1
ATOM 2650 C CA . SER A 1 326 ? 9.862 9.559 14.088 1.00 97.44 326 SER A CA 1
ATOM 2651 C C . SER A 1 326 ? 11.324 9.265 14.440 1.00 97.44 326 SER A C 1
ATOM 2653 O O . SER A 1 326 ? 12.213 9.862 13.838 1.00 97.44 326 SER A O 1
ATOM 2655 N N . ASP A 1 327 ? 11.558 8.358 15.390 1.00 97.25 327 ASP A N 1
ATOM 2656 C CA . ASP A 1 327 ? 12.885 7.932 15.847 1.00 97.25 327 ASP A CA 1
ATOM 2657 C C . ASP A 1 327 ? 13.208 6.486 15.419 1.00 97.25 327 ASP A C 1
ATOM 2659 O O . ASP A 1 327 ? 14.298 5.983 15.688 1.00 97.25 327 ASP A O 1
ATOM 2663 N N . THR A 1 328 ? 12.264 5.803 14.758 1.00 97.12 328 THR A N 1
ATOM 2664 C CA . THR A 1 328 ? 12.377 4.399 14.335 1.00 97.12 328 THR A CA 1
ATOM 2665 C C . THR A 1 328 ? 12.106 4.254 12.834 1.00 97.12 328 THR A C 1
ATOM 2667 O O . THR A 1 328 ? 12.980 4.569 12.031 1.00 97.12 328 THR A O 1
ATOM 2670 N N . THR A 1 329 ? 10.908 3.814 12.433 1.00 97.81 329 THR A N 1
ATOM 2671 C CA . THR A 1 329 ? 10.505 3.548 11.036 1.00 97.81 329 THR A CA 1
ATOM 2672 C C . THR A 1 329 ? 10.772 4.727 10.100 1.00 97.81 329 THR A C 1
ATOM 2674 O O . THR A 1 329 ? 11.188 4.546 8.960 1.00 97.81 329 THR A O 1
ATOM 2677 N N . PHE A 1 330 ? 10.545 5.943 10.590 1.00 98.12 330 PHE A N 1
ATOM 2678 C CA . PHE A 1 330 ? 10.670 7.187 9.844 1.00 98.12 330 PHE A CA 1
ATOM 2679 C C . PHE A 1 330 ? 11.760 8.094 10.420 1.00 98.12 330 PHE A C 1
ATOM 2681 O O . PHE A 1 330 ? 11.669 9.322 10.306 1.00 98.12 330 PHE A O 1
ATOM 2688 N N . GLU A 1 331 ? 12.801 7.506 11.024 1.00 97.94 331 GLU A N 1
ATOM 2689 C CA . GLU A 1 331 ? 13.982 8.267 11.428 1.00 97.94 331 GLU A CA 1
ATOM 2690 C C . GLU A 1 331 ? 14.535 9.016 10.216 1.00 97.94 331 GLU A C 1
ATOM 2692 O O . GLU A 1 331 ? 14.794 8.456 9.147 1.00 97.94 331 GLU A O 1
ATOM 2697 N N . LYS A 1 332 ? 14.664 10.332 10.379 1.00 97.88 332 LYS A N 1
ATOM 2698 C CA . LYS A 1 332 ? 14.891 11.257 9.273 1.00 97.88 332 LYS A CA 1
ATOM 2699 C C . LYS A 1 332 ? 16.159 10.926 8.487 1.00 97.88 332 LYS A C 1
ATOM 2701 O O . LYS A 1 332 ? 16.137 10.997 7.263 1.00 97.88 332 LYS A O 1
ATOM 2706 N N . THR A 1 333 ? 17.265 10.625 9.154 1.00 98.25 333 THR A N 1
ATOM 2707 C CA . THR A 1 333 ? 18.563 10.401 8.502 1.00 98.25 333 THR A CA 1
ATOM 2708 C C . THR A 1 333 ? 18.549 9.124 7.668 1.00 98.25 333 THR A C 1
ATOM 2710 O O . THR A 1 333 ? 18.955 9.148 6.502 1.00 98.25 333 THR A O 1
ATOM 2713 N N . ALA A 1 334 ? 18.032 8.031 8.227 1.00 98.44 334 ALA A N 1
ATOM 2714 C CA . ALA A 1 334 ? 17.842 6.763 7.537 1.00 98.44 334 ALA A CA 1
ATOM 2715 C C . ALA A 1 334 ? 16.884 6.921 6.348 1.00 98.44 334 ALA A C 1
ATOM 2717 O O . ALA A 1 334 ? 17.211 6.512 5.233 1.00 98.44 334 ALA A O 1
ATOM 2718 N N . ALA A 1 335 ? 15.755 7.605 6.550 1.00 98.50 335 ALA A N 1
ATOM 2719 C CA . ALA A 1 335 ? 14.773 7.848 5.500 1.00 98.50 335 ALA A CA 1
ATOM 2720 C C . ALA A 1 335 ? 15.313 8.727 4.358 1.00 98.50 335 ALA A C 1
ATOM 2722 O O . ALA A 1 335 ? 15.003 8.465 3.194 1.00 98.50 335 ALA A O 1
ATOM 2723 N N . MET A 1 336 ? 16.138 9.740 4.658 1.00 98.44 336 MET A N 1
ATOM 2724 C CA . MET A 1 336 ? 16.826 10.543 3.634 1.00 98.44 336 MET A CA 1
ATOM 2725 C C . MET A 1 336 ? 17.871 9.723 2.879 1.00 98.44 336 MET A C 1
ATOM 2727 O O . MET A 1 336 ? 17.934 9.805 1.658 1.00 98.44 336 MET A O 1
ATOM 2731 N N . THR A 1 337 ? 18.651 8.907 3.589 1.00 98.69 337 THR A N 1
ATOM 2732 C CA . THR A 1 337 ? 19.673 8.045 2.973 1.00 98.69 337 THR A CA 1
ATOM 2733 C C . THR A 1 337 ? 19.034 7.054 2.002 1.00 98.69 337 THR A C 1
ATOM 2735 O O . THR A 1 337 ? 19.526 6.865 0.891 1.00 98.69 337 THR A O 1
ATOM 2738 N N . LEU A 1 338 ? 17.902 6.461 2.392 1.00 98.69 338 LEU A N 1
ATOM 2739 C CA . LEU A 1 338 ? 17.115 5.610 1.506 1.00 98.69 338 LEU A CA 1
ATOM 2740 C C . LEU A 1 338 ? 16.564 6.403 0.315 1.00 98.69 338 LEU A C 1
ATOM 2742 O O . LEU A 1 338 ? 16.641 5.945 -0.815 1.00 98.69 338 LEU A O 1
ATOM 2746 N N . LEU A 1 339 ? 16.034 7.607 0.530 1.00 98.75 339 LEU A N 1
ATOM 2747 C CA . LEU A 1 339 ? 15.508 8.423 -0.566 1.00 98.75 339 LEU A CA 1
ATOM 2748 C C . LEU A 1 339 ? 16.590 8.769 -1.598 1.00 98.75 339 LEU A C 1
ATOM 2750 O O . LEU A 1 339 ? 16.323 8.749 -2.800 1.00 98.75 339 LEU A O 1
ATOM 2754 N N . ASP A 1 340 ? 17.802 9.076 -1.142 1.00 98.69 340 ASP A N 1
ATOM 2755 C CA . ASP A 1 340 ? 18.925 9.373 -2.027 1.00 98.69 340 ASP A CA 1
ATOM 2756 C C . ASP A 1 340 ? 19.306 8.146 -2.871 1.00 98.69 340 ASP A C 1
ATOM 2758 O O . ASP A 1 340 ? 19.492 8.292 -4.078 1.00 98.69 340 ASP A O 1
ATOM 2762 N N . SER A 1 341 ? 19.280 6.926 -2.314 1.00 98.62 341 SER A N 1
ATOM 2763 C CA . SER A 1 341 ? 19.537 5.706 -3.104 1.00 98.62 341 SER A CA 1
ATOM 2764 C C . SER A 1 341 ? 18.478 5.459 -4.188 1.00 98.62 341 SER A C 1
ATOM 2766 O O . SER A 1 341 ? 18.795 5.011 -5.296 1.00 98.62 341 SER A O 1
ATOM 2768 N N . PHE A 1 342 ? 17.220 5.813 -3.920 1.00 98.56 342 PHE A N 1
ATOM 2769 C CA . PHE A 1 342 ? 16.156 5.792 -4.922 1.00 98.56 342 PHE A CA 1
ATOM 2770 C C . PHE A 1 342 ? 16.394 6.830 -6.021 1.00 98.56 342 PHE A C 1
ATOM 2772 O O . PHE A 1 342 ? 16.267 6.513 -7.205 1.00 98.56 342 PHE A O 1
ATOM 2779 N N . VAL A 1 343 ? 16.779 8.056 -5.661 1.00 98.62 343 VAL A N 1
ATOM 2780 C CA . VAL A 1 343 ? 17.112 9.099 -6.643 1.00 98.62 343 VAL A CA 1
ATOM 2781 C C . VAL A 1 343 ? 18.300 8.680 -7.508 1.00 98.62 343 VAL A C 1
ATOM 2783 O O . VAL A 1 343 ? 18.229 8.828 -8.729 1.00 98.62 343 VAL A O 1
ATOM 2786 N N . ASP A 1 344 ? 19.342 8.099 -6.920 1.00 98.31 344 ASP A N 1
ATOM 2787 C CA . ASP A 1 344 ? 20.513 7.601 -7.650 1.00 98.31 344 ASP A CA 1
ATOM 2788 C C . ASP A 1 344 ? 20.142 6.478 -8.627 1.00 98.31 344 ASP A C 1
ATOM 2790 O O . ASP A 1 344 ? 20.664 6.418 -9.740 1.00 98.31 344 ASP A O 1
ATOM 2794 N N . THR A 1 345 ? 19.188 5.624 -8.250 1.00 97.06 345 THR A N 1
ATOM 2795 C CA . THR A 1 345 ? 18.729 4.519 -9.102 1.00 97.06 345 THR A CA 1
ATOM 2796 C C . THR A 1 345 ? 17.830 4.999 -10.247 1.00 97.06 345 THR A C 1
ATOM 2798 O O . THR A 1 345 ? 17.956 4.531 -11.380 1.00 97.06 345 THR A O 1
ATOM 2801 N N . TYR A 1 346 ? 16.905 5.925 -9.981 1.00 98.06 346 TYR A N 1
ATOM 2802 C CA . TYR A 1 346 ? 15.895 6.346 -10.959 1.00 98.06 346 TYR A CA 1
ATOM 2803 C C . TYR A 1 346 ? 16.357 7.502 -11.856 1.00 98.06 346 TYR A C 1
ATOM 2805 O O . TYR A 1 346 ? 15.992 7.539 -13.034 1.00 98.06 346 TYR A O 1
ATOM 2813 N N . SER A 1 347 ? 17.159 8.440 -11.339 1.00 97.75 347 SER A N 1
ATOM 2814 C CA . SER A 1 347 ? 17.529 9.658 -12.074 1.00 97.75 347 SER A CA 1
ATOM 2815 C C . SER A 1 347 ? 18.214 9.419 -13.425 1.00 97.75 347 SER A C 1
ATOM 2817 O O . SER A 1 347 ? 17.840 10.109 -14.379 1.00 97.75 347 SER A O 1
ATOM 2819 N N . PRO A 1 348 ? 19.098 8.411 -13.605 1.00 97.12 348 PRO A N 1
ATOM 2820 C CA . PRO A 1 348 ? 19.711 8.147 -14.908 1.00 97.12 348 PRO A CA 1
ATOM 2821 C C . PRO A 1 348 ? 18.709 7.679 -15.976 1.00 97.12 348 PRO A C 1
ATOM 2823 O O . PRO A 1 348 ? 19.010 7.710 -17.168 1.00 97.12 348 PRO A O 1
ATOM 2826 N N . LEU A 1 349 ? 17.516 7.232 -15.566 1.00 97.31 349 LEU A N 1
ATOM 2827 C CA . LEU A 1 349 ? 16.489 6.665 -16.442 1.00 97.31 349 LEU A CA 1
ATOM 2828 C C . LEU A 1 349 ? 15.459 7.713 -16.901 1.00 97.31 349 LEU A C 1
ATOM 2830 O O . LEU A 1 349 ? 14.731 7.477 -17.872 1.00 97.31 349 LEU A O 1
ATOM 2834 N N . TYR A 1 350 ? 15.389 8.872 -16.235 1.00 98.44 350 TYR A N 1
ATOM 2835 C CA . TYR A 1 350 ? 14.349 9.875 -16.483 1.00 98.44 350 TYR A CA 1
ATOM 2836 C C . TYR A 1 350 ? 14.437 10.525 -17.860 1.00 98.44 350 TYR A C 1
ATOM 2838 O O . TYR A 1 350 ? 13.409 10.653 -18.524 1.00 98.44 350 TYR A O 1
ATOM 2846 N N . ASP A 1 351 ? 15.629 10.889 -18.333 1.00 97.50 351 ASP A N 1
ATOM 2847 C CA . ASP A 1 351 ? 15.771 11.586 -19.619 1.00 97.50 351 ASP A CA 1
ATOM 2848 C C . ASP A 1 351 ? 15.215 10.756 -20.782 1.00 97.50 351 ASP A C 1
ATOM 2850 O O . ASP A 1 351 ? 14.474 11.259 -21.634 1.00 97.50 351 ASP A O 1
ATOM 2854 N N . GLN A 1 352 ? 15.517 9.455 -20.803 1.00 97.56 352 GLN A N 1
ATOM 2855 C CA . GLN A 1 352 ? 14.978 8.545 -21.811 1.00 97.56 352 GLN A CA 1
ATOM 2856 C C . GLN A 1 352 ? 13.460 8.367 -21.655 1.00 97.56 352 GLN A C 1
ATOM 2858 O O . GLN A 1 352 ? 12.737 8.350 -22.657 1.00 97.56 352 GLN A O 1
ATOM 2863 N N . PHE A 1 353 ? 12.973 8.272 -20.416 1.00 98.25 353 PHE A N 1
ATOM 2864 C CA . PHE A 1 353 ? 11.553 8.113 -20.117 1.00 98.25 353 PHE A CA 1
ATOM 2865 C C . PHE A 1 353 ? 10.728 9.322 -20.582 1.00 98.25 353 PHE A C 1
ATOM 2867 O O . PHE A 1 353 ? 9.792 9.161 -21.368 1.00 98.25 353 PHE A O 1
ATOM 2874 N N . PHE A 1 354 ? 11.109 10.541 -20.197 1.00 98.12 354 PHE A N 1
ATOM 2875 C CA . PHE A 1 354 ? 10.397 11.761 -20.593 1.00 98.12 354 PHE A CA 1
ATOM 2876 C C . PHE A 1 354 ? 10.563 12.094 -22.080 1.00 98.12 354 PHE A C 1
ATOM 2878 O O . PHE A 1 354 ? 9.663 12.673 -22.686 1.00 98.12 354 PHE A O 1
ATOM 2885 N N . LYS A 1 355 ? 11.646 11.645 -22.730 1.00 97.69 355 LYS A N 1
ATOM 2886 C CA . LYS A 1 355 ? 11.753 11.702 -24.196 1.00 97.69 355 LYS A CA 1
ATOM 2887 C C . LYS A 1 355 ? 10.694 10.838 -24.893 1.00 97.69 355 LYS A C 1
ATOM 2889 O O . LYS A 1 355 ? 10.215 11.217 -25.961 1.00 97.69 355 LYS A O 1
ATOM 2894 N N . ARG A 1 356 ? 10.325 9.686 -24.317 1.00 97.25 356 ARG A N 1
ATOM 2895 C CA . ARG A 1 356 ? 9.271 8.800 -24.852 1.00 97.25 356 ARG A CA 1
ATOM 2896 C C . ARG A 1 356 ? 7.861 9.345 -24.607 1.00 97.25 356 ARG A C 1
ATOM 2898 O O . ARG A 1 356 ? 6.973 9.079 -25.424 1.00 97.25 356 ARG A O 1
ATOM 2905 N N . TYR A 1 357 ? 7.675 10.096 -23.522 1.00 97.00 357 TYR A N 1
ATOM 2906 C CA . TYR A 1 357 ? 6.415 10.724 -23.113 1.00 97.00 357 TYR A CA 1
ATOM 2907 C C . TYR A 1 357 ? 6.572 12.256 -23.029 1.00 97.00 357 TYR A C 1
ATOM 2909 O O . TYR A 1 357 ? 6.571 12.829 -21.942 1.00 97.00 357 TYR A O 1
ATOM 2917 N N . PRO A 1 358 ? 6.744 12.950 -24.168 1.00 96.31 358 PRO A N 1
ATOM 2918 C CA . PRO A 1 358 ? 7.024 14.381 -24.160 1.00 96.31 358 PRO A CA 1
ATOM 2919 C C . PRO A 1 358 ? 5.849 15.187 -23.592 1.00 96.31 358 PRO A C 1
ATOM 2921 O O . PRO A 1 358 ? 4.691 14.946 -23.932 1.00 96.31 358 PRO A O 1
ATOM 2924 N N . GLY A 1 359 ? 6.163 16.184 -22.761 1.00 95.25 359 GLY A N 1
ATOM 2925 C CA . GLY A 1 359 ? 5.183 17.106 -22.178 1.00 95.25 359 GLY A CA 1
ATOM 2926 C C . GLY A 1 359 ? 4.466 16.594 -20.926 1.00 95.25 359 GLY A C 1
ATOM 2927 O O . GLY A 1 359 ? 3.633 17.319 -20.391 1.00 95.25 359 GLY A O 1
ATOM 2928 N N . THR A 1 360 ? 4.777 15.386 -20.443 1.00 95.38 360 THR A N 1
ATOM 2929 C CA . THR A 1 360 ? 4.197 14.855 -19.195 1.00 95.38 360 THR A CA 1
ATOM 2930 C C . THR A 1 360 ? 4.987 15.234 -17.941 1.00 95.38 360 THR A C 1
ATOM 2932 O O . THR A 1 360 ? 4.474 15.055 -16.844 1.00 95.38 360 THR A O 1
ATOM 2935 N N . GLY A 1 361 ? 6.224 15.714 -18.091 1.00 95.81 361 GLY A N 1
ATOM 2936 C CA . GLY A 1 361 ? 7.121 16.082 -16.995 1.00 95.81 361 GLY A CA 1
ATOM 2937 C C . GLY A 1 361 ? 8.579 16.153 -17.452 1.00 95.81 361 GLY A C 1
ATOM 2938 O O . GLY A 1 361 ? 8.866 16.112 -18.655 1.00 95.81 361 GLY A O 1
ATOM 2939 N N . SER A 1 362 ? 9.493 16.242 -16.490 1.00 97.81 362 SER A N 1
ATOM 2940 C CA . SER A 1 362 ? 10.940 16.260 -16.707 1.00 97.81 362 SER A CA 1
ATOM 2941 C C . SER A 1 362 ? 11.692 15.600 -15.546 1.00 97.81 362 SER A C 1
ATOM 2943 O O . SER A 1 362 ? 11.131 15.378 -14.472 1.00 97.81 362 SER A O 1
ATOM 2945 N N . ALA A 1 363 ? 12.981 15.304 -15.748 1.00 97.81 363 ALA A N 1
ATOM 2946 C CA . ALA A 1 363 ? 13.845 14.807 -14.678 1.00 97.81 363 ALA A CA 1
ATOM 2947 C C . ALA A 1 363 ? 13.924 15.795 -13.498 1.00 97.81 363 ALA A C 1
ATOM 2949 O O . ALA A 1 363 ? 13.905 15.372 -12.344 1.00 97.81 363 ALA A O 1
ATOM 2950 N N . ASP A 1 364 ? 13.953 17.103 -13.776 1.00 98.12 364 ASP A N 1
ATOM 2951 C CA . ASP A 1 364 ? 13.958 18.131 -12.732 1.00 98.12 364 ASP A CA 1
ATOM 2952 C C . ASP A 1 364 ? 12.634 18.158 -11.956 1.00 98.12 364 ASP A C 1
ATOM 2954 O O . ASP A 1 364 ? 12.657 18.194 -10.731 1.00 98.12 364 ASP A O 1
ATOM 2958 N N . ASP A 1 365 ? 11.484 18.016 -12.625 1.00 97.81 365 ASP A N 1
ATOM 2959 C CA . ASP A 1 365 ? 10.186 17.922 -11.937 1.00 97.81 365 ASP A CA 1
ATOM 2960 C C . ASP A 1 365 ? 10.117 16.686 -11.024 1.00 97.81 365 ASP A C 1
ATOM 2962 O O . ASP A 1 365 ? 9.648 16.769 -9.889 1.00 97.81 365 ASP A O 1
ATOM 2966 N N . ALA A 1 366 ? 10.629 15.542 -11.487 1.00 98.06 366 ALA A N 1
ATOM 2967 C CA . ALA A 1 366 ? 10.666 14.305 -10.709 1.00 98.06 366 ALA A CA 1
ATOM 2968 C C . ALA A 1 366 ? 11.570 14.409 -9.463 1.00 98.06 366 ALA A C 1
ATOM 2970 O O . ALA A 1 366 ? 11.283 13.799 -8.430 1.00 98.06 366 ALA A O 1
ATOM 2971 N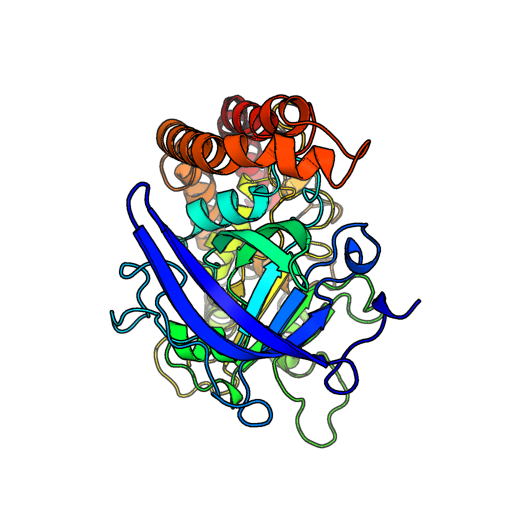 N . ILE A 1 367 ? 12.654 15.187 -9.528 1.00 98.31 367 ILE A N 1
ATOM 2972 C CA . ILE A 1 367 ? 13.632 15.303 -8.434 1.00 98.31 367 ILE A CA 1
ATOM 2973 C C . ILE A 1 367 ? 13.310 16.483 -7.509 1.00 98.31 367 ILE A C 1
ATOM 2975 O O . ILE A 1 367 ? 13.343 16.324 -6.290 1.00 98.31 367 ILE A O 1
ATOM 2979 N N . ASN A 1 368 ? 12.980 17.644 -8.072 1.00 97.94 368 ASN A N 1
ATOM 2980 C CA . ASN A 1 368 ? 12.893 18.938 -7.387 1.00 97.94 368 ASN A CA 1
ATOM 2981 C C . ASN A 1 368 ? 11.501 19.590 -7.459 1.00 97.94 368 ASN A C 1
ATOM 2983 O O . ASN A 1 368 ? 11.294 20.642 -6.853 1.00 97.94 368 ASN A O 1
ATOM 2987 N N . GLY A 1 369 ? 10.550 18.999 -8.188 1.00 97.50 369 GLY A N 1
ATOM 2988 C CA . GLY A 1 369 ? 9.219 19.568 -8.392 1.00 97.50 369 GLY A CA 1
ATOM 2989 C C . GLY A 1 369 ? 8.414 19.757 -7.101 1.00 97.50 369 GLY A C 1
ATOM 2990 O O . GLY A 1 369 ? 8.698 19.167 -6.062 1.00 97.50 369 GLY A O 1
ATOM 2991 N N . GLY A 1 370 ? 7.365 20.577 -7.164 1.00 96.75 370 GLY A N 1
ATOM 2992 C CA . GLY A 1 370 ? 6.508 20.890 -6.011 1.00 96.75 370 GLY A CA 1
ATOM 2993 C C . GLY A 1 370 ? 5.405 19.868 -5.708 1.00 96.75 370 GLY A C 1
ATOM 2994 O O . GLY A 1 370 ? 4.580 20.122 -4.832 1.00 96.75 370 GLY A O 1
ATOM 2995 N N . TYR A 1 371 ? 5.351 18.754 -6.441 1.00 96.56 371 TYR A N 1
ATOM 2996 C CA . TYR A 1 371 ? 4.333 17.716 -6.293 1.00 96.56 371 TYR A CA 1
ATOM 2997 C C . TYR A 1 371 ? 4.902 16.349 -6.687 1.00 96.56 371 TYR A C 1
ATOM 2999 O O . TYR A 1 371 ? 5.467 16.218 -7.771 1.00 96.56 371 TYR A O 1
ATOM 3007 N N . GLY A 1 372 ? 4.768 15.346 -5.813 1.00 96.62 372 GLY A N 1
ATOM 3008 C CA . GLY A 1 372 ? 5.169 13.954 -6.073 1.00 96.62 372 GLY A CA 1
ATOM 3009 C C . GLY A 1 372 ? 6.629 13.753 -6.473 1.00 96.62 372 GLY A C 1
ATOM 3010 O O . GLY A 1 372 ? 6.955 12.757 -7.116 1.00 96.62 372 GLY A O 1
ATOM 3011 N N . SER A 1 373 ? 7.501 14.690 -6.103 1.00 98.38 373 SER A N 1
ATOM 3012 C CA . SER A 1 373 ? 8.936 14.631 -6.362 1.00 98.38 373 SER A CA 1
ATOM 3013 C C . SER A 1 373 ? 9.705 14.099 -5.150 1.00 98.38 373 SER A C 1
ATOM 3015 O O . SER A 1 373 ? 9.210 14.110 -4.016 1.00 98.38 373 SER A O 1
ATOM 3017 N N . ALA A 1 374 ? 10.969 13.728 -5.355 1.00 98.31 374 ALA A N 1
ATOM 3018 C CA . ALA A 1 374 ? 11.879 13.455 -4.243 1.00 98.31 374 ALA A CA 1
ATOM 3019 C C . ALA A 1 374 ? 12.027 14.678 -3.307 1.00 98.31 374 ALA A C 1
ATOM 3021 O O . ALA A 1 374 ? 12.093 14.537 -2.087 1.00 98.31 374 ALA A O 1
ATOM 3022 N N . GLY A 1 375 ? 12.034 15.896 -3.856 1.00 98.44 375 GLY A N 1
ATOM 3023 C CA . GLY A 1 375 ? 12.059 17.152 -3.105 1.00 98.44 375 GLY A CA 1
ATOM 3024 C C . GLY A 1 375 ? 10.860 17.322 -2.167 1.00 98.44 375 GLY A C 1
ATOM 3025 O O . GLY A 1 375 ? 11.035 17.782 -1.036 1.00 98.44 375 GLY A O 1
ATOM 3026 N N . CYS A 1 376 ? 9.667 16.881 -2.580 1.00 98.44 376 CYS A N 1
ATOM 3027 C CA . CYS A 1 376 ? 8.487 16.853 -1.715 1.00 98.44 376 CYS A CA 1
ATOM 3028 C C . CYS A 1 376 ? 8.712 15.947 -0.505 1.00 98.44 376 CYS A C 1
ATOM 3030 O O . CYS A 1 376 ? 8.540 16.408 0.622 1.00 98.44 376 CYS A O 1
ATOM 3032 N N . ILE A 1 377 ? 9.175 14.712 -0.716 1.00 98.25 377 ILE A N 1
ATOM 3033 C CA . ILE A 1 377 ? 9.459 13.771 0.377 1.00 98.25 377 ILE A CA 1
ATOM 3034 C C . ILE A 1 377 ? 10.500 14.369 1.341 1.00 98.25 377 ILE A C 1
ATOM 3036 O O . ILE A 1 377 ? 10.260 14.412 2.550 1.00 98.25 377 ILE A O 1
ATOM 3040 N N . ARG A 1 378 ? 11.602 14.945 0.828 1.00 98.19 378 ARG A N 1
ATOM 3041 C CA . ARG A 1 378 ? 12.610 15.644 1.660 1.00 98.19 378 ARG A CA 1
ATOM 3042 C C . ARG A 1 378 ? 11.981 16.734 2.526 1.00 98.19 378 ARG A C 1
ATOM 3044 O O . ARG A 1 378 ? 12.201 16.791 3.738 1.00 98.19 378 ARG A O 1
ATOM 3051 N N . GLY A 1 379 ? 11.176 17.591 1.905 1.00 97.88 379 GLY A N 1
ATOM 3052 C CA . GLY A 1 379 ? 10.453 18.657 2.588 1.00 97.88 379 GLY A CA 1
ATOM 3053 C C . GLY A 1 379 ? 9.489 18.133 3.656 1.00 97.88 379 GLY A C 1
ATOM 3054 O O . GLY A 1 379 ? 9.441 18.660 4.768 1.00 97.88 379 GLY A O 1
ATOM 3055 N N . PHE A 1 380 ? 8.752 17.065 3.355 1.00 98.19 380 PHE A N 1
ATOM 3056 C CA . PHE A 1 380 ? 7.800 16.460 4.281 1.00 98.19 380 PHE A CA 1
ATOM 3057 C C . PHE A 1 380 ? 8.482 16.024 5.583 1.00 98.19 380 PHE A C 1
ATOM 3059 O O . PHE A 1 380 ? 8.135 16.515 6.662 1.00 98.19 380 PHE A O 1
ATOM 3066 N N . PHE A 1 381 ? 9.528 15.201 5.484 1.00 97.88 381 PHE A N 1
ATOM 3067 C CA . PHE A 1 381 ? 10.304 14.727 6.635 1.00 97.88 381 PHE A CA 1
ATOM 3068 C C . PHE A 1 381 ? 10.951 15.855 7.446 1.00 97.88 381 PHE A C 1
ATOM 3070 O O . PHE A 1 381 ? 11.059 15.749 8.667 1.00 97.88 381 PHE A O 1
ATOM 3077 N N . ASN A 1 382 ? 11.353 16.962 6.810 1.00 95.69 382 ASN A N 1
ATOM 3078 C CA . ASN A 1 382 ? 11.932 18.105 7.525 1.00 95.69 382 ASN A CA 1
ATOM 3079 C C . ASN A 1 382 ? 10.986 18.714 8.569 1.00 95.69 382 ASN A C 1
ATOM 3081 O O . ASN A 1 382 ? 11.460 19.341 9.517 1.00 95.69 382 ASN A O 1
ATOM 3085 N N . LYS A 1 383 ? 9.670 18.556 8.393 1.00 95.69 383 LYS A N 1
ATOM 3086 C CA . LYS A 1 383 ? 8.655 19.185 9.246 1.00 95.69 383 LYS A CA 1
ATOM 3087 C C . LYS A 1 383 ? 7.739 18.186 9.950 1.00 95.69 383 LYS A C 1
ATOM 3089 O O . LYS A 1 383 ? 7.154 18.558 10.970 1.00 95.69 383 LYS A O 1
ATOM 3094 N N . ARG A 1 384 ? 7.601 16.954 9.445 1.00 96.44 384 ARG A N 1
ATOM 3095 C CA . ARG A 1 384 ? 6.539 16.027 9.865 1.00 96.44 384 ARG A CA 1
ATOM 3096 C C . ARG A 1 384 ? 6.571 15.678 11.350 1.00 96.44 384 ARG A C 1
ATOM 3098 O O . ARG A 1 384 ? 5.535 15.780 12.003 1.00 96.44 384 ARG A O 1
ATOM 3105 N N . SER A 1 385 ? 7.742 15.366 11.903 1.00 94.06 385 SER A N 1
ATOM 3106 C CA . SER A 1 385 ? 7.889 14.980 13.318 1.00 94.06 385 SER A CA 1
ATOM 3107 C C . SER A 1 385 ? 7.321 16.027 14.289 1.00 94.06 385 SER A C 1
ATOM 3109 O O . SER A 1 385 ? 6.677 15.692 15.281 1.00 94.06 385 SER A O 1
ATOM 3111 N N . SER A 1 386 ? 7.441 17.319 13.959 1.00 90.69 386 SER A N 1
ATOM 3112 C CA . SER A 1 386 ? 6.897 18.413 14.779 1.00 90.69 386 SER A CA 1
ATOM 3113 C C . SER A 1 386 ? 5.361 18.438 14.855 1.00 90.69 386 SER A C 1
ATOM 3115 O O . SER A 1 386 ? 4.788 19.029 15.777 1.00 90.69 386 SER A O 1
ATOM 3117 N N . ALA A 1 387 ? 4.678 17.798 13.902 1.00 91.75 387 ALA A N 1
ATOM 3118 C CA . ALA A 1 387 ? 3.223 17.731 13.840 1.00 91.75 387 ALA A CA 1
ATOM 3119 C C . ALA A 1 387 ? 2.639 16.575 14.663 1.00 91.75 387 ALA A C 1
ATOM 3121 O O . ALA A 1 387 ? 1.480 16.665 15.071 1.00 91.75 387 ALA A O 1
ATOM 3122 N N . ILE A 1 388 ? 3.431 15.538 14.955 1.00 96.19 388 ILE A N 1
ATOM 3123 C CA . ILE A 1 388 ? 2.959 14.306 15.602 1.00 96.19 388 ILE A CA 1
ATOM 3124 C C . ILE A 1 388 ? 2.364 14.579 16.988 1.00 96.19 388 ILE A C 1
ATOM 3126 O O . ILE A 1 388 ? 1.245 14.162 17.285 1.00 96.19 388 ILE A O 1
ATOM 3130 N N . ASN A 1 389 ? 3.015 15.435 17.779 1.00 93.69 389 ASN A N 1
ATOM 3131 C CA . ASN A 1 389 ? 2.506 15.870 19.083 1.00 93.69 389 ASN A CA 1
ATOM 3132 C C . ASN A 1 389 ? 1.090 16.479 19.029 1.00 93.69 389 ASN A C 1
ATOM 3134 O O . ASN A 1 389 ? 0.356 16.434 20.016 1.00 93.69 389 ASN A O 1
ATOM 3138 N N . LYS A 1 390 ? 0.680 17.081 17.902 1.00 93.44 390 LYS A N 1
ATOM 3139 C CA . LYS A 1 390 ? -0.680 17.631 17.747 1.00 93.44 390 LYS A CA 1
ATOM 3140 C C . LYS A 1 390 ? -1.721 16.523 17.574 1.00 93.44 390 LYS A C 1
ATOM 3142 O O . LYS A 1 390 ? -2.852 16.697 18.020 1.00 93.44 390 LYS A O 1
ATOM 3147 N N . MET A 1 391 ? -1.354 15.419 16.926 1.00 95.19 391 MET A N 1
ATOM 3148 C CA . MET A 1 391 ? -2.225 14.256 16.717 1.00 95.19 391 MET A CA 1
ATOM 3149 C C . MET A 1 391 ? -2.413 13.485 18.019 1.00 95.19 391 MET A C 1
ATOM 3151 O O . MET A 1 391 ? -3.543 13.185 18.391 1.00 95.19 391 MET A O 1
ATOM 3155 N N . VAL A 1 392 ? -1.323 13.273 18.756 1.00 95.88 392 VAL A N 1
ATOM 3156 C CA . VAL A 1 392 ? -1.334 12.618 20.072 1.00 95.88 392 VAL A CA 1
ATOM 3157 C C . VAL A 1 392 ? -2.248 13.368 21.041 1.00 95.88 392 VAL A C 1
ATOM 3159 O O . VAL A 1 392 ? -3.218 12.803 21.541 1.00 95.88 392 VAL A O 1
ATOM 3162 N N . LYS A 1 393 ? -2.053 14.688 21.179 1.00 95.25 393 LYS A N 1
ATOM 3163 C CA . LYS A 1 393 ? -2.932 15.542 21.998 1.00 95.25 393 LYS A CA 1
ATOM 3164 C C . LYS A 1 393 ? -4.395 15.486 21.567 1.00 95.25 393 LYS A C 1
ATOM 3166 O O . LYS A 1 393 ? -5.289 15.602 22.401 1.00 95.25 393 LYS A O 1
ATOM 3171 N N . TYR A 1 394 ? -4.659 15.356 20.265 1.00 95.88 394 TYR A N 1
ATOM 3172 C CA . TYR A 1 394 ? -6.026 15.222 19.771 1.00 95.88 394 TYR A CA 1
ATOM 3173 C C . TYR A 1 394 ? -6.658 13.913 20.258 1.00 95.88 394 TYR A C 1
ATOM 3175 O O . TYR A 1 394 ? -7.744 13.971 20.837 1.00 95.88 394 TYR A O 1
ATOM 3183 N N . CYS A 1 395 ? -5.960 12.783 20.109 1.00 94.75 395 CYS A N 1
ATOM 3184 C CA . CYS A 1 395 ? -6.417 11.468 20.568 1.00 94.75 395 CYS A CA 1
ATOM 3185 C C . CYS A 1 395 ? -6.730 11.463 22.067 1.00 94.75 395 CYS A C 1
ATOM 3187 O O . CYS A 1 395 ? -7.823 11.066 22.474 1.00 94.75 395 CYS A O 1
ATOM 3189 N N . GLU A 1 396 ? -5.811 11.987 22.879 1.00 91.75 396 GLU A N 1
ATOM 3190 C CA . GLU A 1 396 ? -5.983 12.104 24.330 1.00 91.75 396 GLU A CA 1
ATOM 3191 C C . GLU A 1 396 ? -7.184 12.991 24.689 1.00 91.75 396 GLU A C 1
ATOM 3193 O O . GLU A 1 396 ? -8.002 12.629 25.528 1.00 91.75 396 GLU A O 1
ATOM 3198 N N . SER A 1 397 ? -7.355 14.133 24.012 1.00 92.19 397 SER A N 1
ATOM 3199 C CA . SER A 1 397 ? -8.422 15.090 24.342 1.00 92.19 397 SER A CA 1
ATOM 3200 C C . SER A 1 397 ? -9.839 14.624 23.996 1.00 92.19 397 SER A C 1
ATOM 3202 O O . SER A 1 397 ? -10.803 15.148 24.556 1.00 92.19 397 SER A O 1
ATOM 3204 N N . LYS A 1 398 ? -9.992 13.718 23.022 1.00 87.88 398 LYS A N 1
ATOM 3205 C CA . LYS A 1 398 ? -11.310 13.297 22.517 1.00 87.88 398 LYS A CA 1
ATOM 3206 C C . LYS A 1 398 ? -11.850 12.049 23.184 1.00 87.88 398 LYS A C 1
ATOM 3208 O O . LYS A 1 398 ? -13.066 11.887 23.215 1.00 87.88 398 LYS A O 1
ATOM 3213 N N . LEU A 1 399 ? -10.970 11.206 23.712 1.00 77.56 399 LEU A N 1
ATOM 3214 C CA . LEU A 1 399 ? -11.336 9.909 24.279 1.00 77.56 399 LEU A CA 1
ATOM 3215 C C . LEU A 1 399 ? -10.795 9.704 25.706 1.00 77.56 399 LEU A C 1
ATOM 3217 O O . LEU A 1 399 ? -11.107 8.693 26.326 1.00 77.56 399 LEU A O 1
ATOM 3221 N N . GLY A 1 400 ? -10.023 10.656 26.244 1.00 59.62 400 GLY A N 1
ATOM 3222 C CA . GLY A 1 400 ? -9.481 10.637 27.609 1.00 59.62 400 GLY A CA 1
ATOM 3223 C C . GLY A 1 400 ? -10.451 11.130 28.689 1.00 59.62 400 GLY A C 1
ATOM 3224 O O . GLY A 1 400 ? -10.059 11.950 29.517 1.00 59.62 400 GLY A O 1
ATOM 3225 N N . GLY A 1 401 ? -11.707 10.672 28.660 1.00 46.56 401 GLY A N 1
ATOM 3226 C CA . GLY A 1 401 ? -12.763 11.051 29.608 1.00 46.56 401 GLY A CA 1
ATOM 3227 C C . GLY A 1 401 ? -13.630 9.887 30.063 1.00 46.56 401 GLY A C 1
ATOM 3228 O O . GLY A 1 401 ? -13.999 9.038 29.208 1.00 46.56 401 GLY A O 1
#

Mean predicted aligned error: 3.77 Å

Solvent-accessible surface area (backbone atoms only — not comparable to full-atom values): 21502 Å² total; per-residue (Å²): 121,77,66,78,63,69,66,75,90,54,47,41,84,44,80,46,75,42,70,51,77,55,101,90,46,78,44,80,68,43,78,46,39,23,35,35,33,79,32,79,73,76,49,35,76,42,93,63,62,17,33,33,40,35,29,33,63,94,54,46,50,59,42,46,72,46,46,84,79,37,77,85,39,54,26,78,87,70,47,59,50,31,69,36,48,48,41,27,40,37,35,27,70,99,23,45,58,36,47,38,46,51,37,52,55,52,29,60,50,45,61,84,44,60,33,44,58,57,60,60,46,82,43,78,45,61,59,95,85,40,87,70,36,67,29,38,37,27,60,49,96,45,41,70,43,47,22,66,40,64,70,39,63,39,92,38,27,37,28,39,32,39,27,74,84,32,78,88,65,36,36,46,72,74,39,65,77,73,58,92,93,58,82,61,78,61,58,91,46,44,70,63,52,52,46,61,73,75,45,92,58,23,70,49,73,65,55,38,60,55,48,55,63,52,30,40,61,63,13,51,47,40,40,52,36,48,46,43,70,41,36,32,54,90,47,45,84,66,17,55,42,32,38,35,29,24,72,52,59,88,42,70,82,79,24,38,30,34,37,35,37,36,68,41,85,45,45,41,36,30,23,56,4,55,82,52,22,66,55,40,47,47,61,72,36,90,46,71,96,48,4,52,60,33,67,93,58,83,49,65,73,47,37,57,52,22,33,47,48,45,14,66,67,55,34,51,51,43,44,47,49,47,53,47,31,48,75,53,66,51,20,57,68,64,50,48,54,52,51,50,55,51,48,68,66,48,56,82,51,29,63,64,32,31,67,76,45,68,87,62,52,43,56,61,40,13,44,64,22,80,52,39,10,53,38,8,46,56,35,10,62,75,42,29,66,79,24,42,65,59,40,40,54,47,55,48,73,76,52,71,120

Secondary structure (DSSP, 8-state):
-GGG--SGGG-EEEEEEEEEEETTEEEEEEEEEEEEEE--SGGGGSSSPPEEEE--TTTS-SSEES-TT-TT-B-TTS-B--EESEEEEE--GGGTTTTS-HHHHHHHHHTTSSSB---EEEEEEEETTEEEEEEEEEE--SHHHHHHHH---GGGEEEEEE-TT-TTTSEEEEES-PPTT---TTGGGHHHHHHHHH-S-S-SHHHHHHHTTTB-HHHHHHHHHHHHHHTBTTTTTTSSEEEEEES-SS-SGGGS--BEEEE---TTBTTTGGGTTT--HHHHSSSTTTGGG------HHHHHHHHHTTSHHHHHHHHHHHHHGGGTTT-HHHHHHHHHHHHHHHHHHHHHHHHHSTTS--HHHHHH-SSSSHHHHHHHHHHHHHHHHHHHHHHHHHH--

Radius of gyration: 21.34 Å; Cα contacts (8 Å, |Δi|>4): 763; chains: 1; bounding box: 56×46×59 Å

pLDDT: mean 95.22, std 5.35, range [46.56, 98.81]

Sequence (401 aa):
ANYKQKGREWERTAALSMFEMSPDKTEEVLNQLCGVRIQGNYSRSDLQKGLRLYARSDYGKKSFNYSVFGEDYLDDNGETMDKFKTLVLRAGGNCAFLAKFNDTYWQTLCAQLNVETKRSRPCVVYLNGE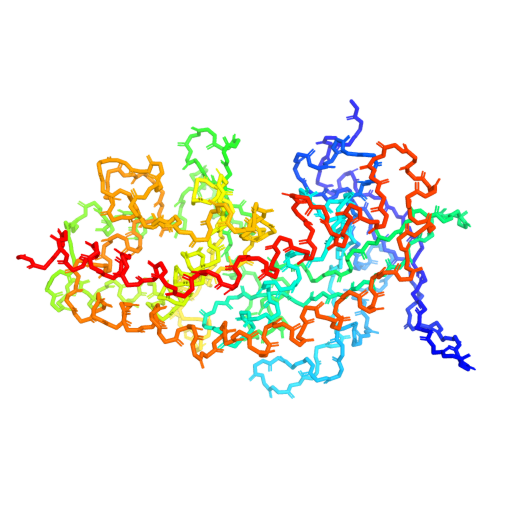YWGLYVLEEDQNDDHLEELHGVNKDDVVIYKGDAEALKLGYKLDEGTLPEGVTDESWYFSELLEFFDKHKDLKSEEDYAEFEKLVDVSSVMDYFAAEVWMNNKWDWPGKNWSMWRTVSSDGEGYADGRWRFILYDVEFGGICGESEANTNTIKDDNYKPLGLLDKGTDNPAVLCFAYLMTNEGFRTEFCKKLNDMSDTTFEKTAAMTLLDSFVDTYSPLYDQFFKRYPGTGSADDAINGGYGSAGCIRGFFNKRSSAINKMVKYCESKLGG

Nearest PDB structures (foldseek):
  5jd9-assembly1_A  TM=7.457E-01  e=1.215E-10  Bacillus cereus ATCC 10987
  7ab4-assembly1_C  TM=4.071E-01  e=8.950E-02  Escherichia coli O127:H6 str. E2348/69